Protein AF-0000000085027287 (afdb_homodimer)

Nearest PDB structures (foldseek):
  1gsd-assembly1_A  TM=7.734E-01  e=4.269E-12  Homo sapiens
  3q74-assembly1_B  TM=7.785E-01  e=1.048E-11  Homo sapiens
  5ld0-assembly1_A-2  TM=7.967E-01  e=2.844E-11  Homo sapiens
  8bhc-assembly1_D  TM=7.854E-01  e=1.815E-11  Homo sapiens
  5lcz-assembly1_A  TM=8.105E-01  e=8.111E-11  Homo sapiens

Solvent-accessible surface area (backbone atoms only — not comparable to full-atom values): 22960 Å² total; per-residue (Å²): 130,58,59,30,33,42,36,35,55,83,55,55,77,76,47,36,28,41,53,49,39,21,47,65,32,67,44,74,61,42,81,44,63,45,53,72,66,55,47,52,50,36,38,75,71,63,73,30,60,91,58,45,70,39,29,30,31,73,37,78,78,51,69,43,30,43,52,69,22,49,30,51,42,43,23,45,76,26,68,40,49,64,84,52,60,69,64,33,27,52,36,40,19,49,44,51,45,50,53,65,58,42,43,38,58,49,41,68,73,46,19,59,78,45,27,40,59,82,63,47,71,68,56,46,51,50,28,29,40,37,26,50,72,45,46,45,52,54,49,50,49,50,52,30,50,38,28,69,72,21,88,62,54,26,62,80,42,40,96,56,72,35,59,38,42,33,59,43,42,63,49,54,52,50,51,35,62,64,80,38,79,62,37,54,59,63,67,57,69,87,31,62,57,49,53,48,36,43,53,54,54,58,62,35,66,46,44,42,50,46,43,71,77,51,62,72,80,129,131,58,61,29,33,41,36,35,56,84,55,56,75,76,47,35,29,41,52,48,38,20,47,66,31,67,42,73,62,42,81,43,63,46,52,73,66,56,48,52,52,36,37,76,71,64,72,30,60,89,58,46,70,40,29,31,32,73,37,78,76,51,70,43,30,43,53,70,23,48,29,51,41,43,22,44,76,26,68,40,50,63,84,52,60,67,63,33,26,54,35,41,19,49,44,49,44,52,54,65,59,42,44,39,59,50,40,67,73,44,20,58,79,45,27,42,58,81,64,47,72,67,56,46,50,51,27,29,40,36,26,49,72,46,46,46,53,53,48,48,50,50,52,32,52,38,29,70,73,20,90,60,54,28,62,78,42,38,96,57,74,35,58,39,42,33,59,42,41,64,49,56,52,51,53,36,64,63,80,38,78,61,38,53,61,62,68,55,69,86,31,61,56,50,53,48,35,44,52,54,54,59,61,33,67,47,44,43,52,46,43,71,78,50,62,74,77,128

Secondary structure (DSSP, 8-state):
-PPEEEEEESS-GGGHHHHHHHHHHT--EEEEEE-HHHHHHHHHTT-SGGG-SSEEE-SSS-EEE-HHHHHHHHHHHTT-S-SSHHHHHHHHHHHHHHHHHHHHHHHHHSGGGGT-TT--HHHHHHHHHHIIIIIHHHHHHHHHHHHHH-SSSSTT--SS--HHHHHHHHHHHHHTSS-STTS-TTGGGG-HHHHHHHHHHHTSHHHHHHHHHSPPP-/-PPEEEEEESS-GGGHHHHHHHHHHT--EEEEEE-HHHHHHHHHTT-SGGG-SSEEE-SSS-EEE-HHHHHHHHHHHTT-S-SSHHHHHHHHHHHHHHHHHHHHHHHHHSGGGGT-TT--HHHHHHHHHHIIIIIHHHHHHHHHHHHHT-SSSSTT--SS--HHHHHHHHHHHHHTSS-STTS-TTGGGG-HHHHHHHHHHHTSHHHHHHHHHSPPP-

Radius of gyration: 20.95 Å; Cα contacts (8 Å, |Δi|>4): 674; chains: 2; bounding box: 53×60×49 Å

Structure (mmCIF, N/CA/C/O backbone):
data_AF-0000000085027287-model_v1
#
loop_
_entity.id
_entity.type
_entity.pdbx_description
1 polymer 'Glutathione S-transferase'
#
loop_
_atom_site.group_PDB
_atom_site.id
_atom_site.type_symbol
_atom_site.label_atom_id
_atom_site.label_alt_id
_atom_site.label_comp_id
_atom_site.label_asym_id
_atom_site.label_entity_id
_atom_site.label_seq_id
_atom_site.pdbx_PDB_ins_code
_atom_site.Cartn_x
_atom_site.Cartn_y
_atom_site.Cartn_z
_atom_site.occupancy
_atom_site.B_iso_or_equiv
_atom_site.auth_seq_id
_atom_site.auth_comp_id
_atom_site.auth_asym_id
_atom_site.auth_atom_id
_atom_site.pdbx_PDB_model_num
ATOM 1 N N . MET A 1 1 ? 26.844 -12.664 9.555 1 63.06 1 MET A N 1
ATOM 2 C CA . MET A 1 1 ? 25.656 -11.977 10.062 1 63.06 1 MET A CA 1
ATOM 3 C C . MET A 1 1 ? 24.469 -12.93 10.141 1 63.06 1 MET A C 1
ATOM 5 O O . MET A 1 1 ? 24.344 -13.844 9.328 1 63.06 1 MET A O 1
ATOM 9 N N . ALA A 1 2 ? 23.641 -12.898 11.211 1 79.44 2 ALA A N 1
ATOM 10 C CA . ALA A 1 2 ? 22.516 -13.812 11.359 1 79.44 2 ALA A CA 1
ATOM 11 C C . ALA A 1 2 ? 21.516 -13.648 10.211 1 79.44 2 ALA A C 1
ATOM 13 O O . ALA A 1 2 ? 21.328 -12.539 9.711 1 79.44 2 ALA A O 1
ATOM 14 N N . PRO A 1 3 ? 21.016 -14.75 9.758 1 90.19 3 PRO A N 1
ATOM 15 C CA . PRO A 1 3 ? 20.031 -14.664 8.68 1 90.19 3 PRO A CA 1
ATOM 16 C C . PRO A 1 3 ? 18.781 -13.867 9.086 1 90.19 3 PRO A C 1
ATOM 18 O O . PRO A 1 3 ? 18.469 -13.758 10.273 1 90.19 3 PRO A O 1
ATOM 21 N N . ILE A 1 4 ? 18.172 -13.242 8.117 1 97.12 4 ILE A N 1
ATOM 22 C CA . ILE A 1 4 ? 16.891 -12.617 8.367 1 97.12 4 ILE A CA 1
ATOM 23 C C . ILE A 1 4 ? 15.852 -13.688 8.719 1 97.12 4 ILE A C 1
ATOM 25 O O . ILE A 1 4 ? 15.984 -14.844 8.312 1 97.12 4 ILE A O 1
ATOM 29 N N . LYS A 1 5 ? 14.859 -13.336 9.555 1 98.5 5 LYS A N 1
ATOM 30 C CA . LYS A 1 5 ? 13.797 -14.25 9.984 1 98.5 5 LYS A CA 1
ATOM 31 C C . LYS A 1 5 ? 12.422 -13.711 9.594 1 98.5 5 LYS A C 1
ATOM 33 O O . LYS A 1 5 ? 12.047 -12.602 9.992 1 98.5 5 LYS A O 1
ATOM 38 N N . LEU A 1 6 ? 11.742 -14.492 8.797 1 98.75 6 LEU A N 1
ATOM 39 C CA . LEU A 1 6 ? 10.367 -14.148 8.438 1 98.75 6 LEU A CA 1
ATOM 40 C C . LEU A 1 6 ? 9.375 -14.82 9.375 1 98.75 6 LEU A C 1
ATOM 42 O O . LEU A 1 6 ? 9.32 -16.047 9.453 1 98.75 6 LEU A O 1
ATOM 46 N N . ILE A 1 7 ? 8.648 -14.016 10.125 1 98.81 7 ILE A N 1
ATOM 47 C CA . ILE A 1 7 ? 7.707 -14.508 11.117 1 98.81 7 ILE A CA 1
ATOM 48 C C . ILE A 1 7 ? 6.285 -14.422 10.57 1 98.81 7 ILE A C 1
ATOM 50 O O . ILE A 1 7 ? 5.805 -13.336 10.25 1 98.81 7 ILE A O 1
ATOM 54 N N . TYR A 1 8 ? 5.621 -15.578 10.461 1 98.44 8 TYR A N 1
ATOM 55 C CA . TYR A 1 8 ? 4.242 -15.641 9.992 1 98.44 8 TYR A CA 1
ATOM 56 C C . TYR A 1 8 ? 3.584 -16.953 10.398 1 98.44 8 TYR A C 1
ATOM 58 O O . TYR A 1 8 ? 4.211 -17.781 11.047 1 98.44 8 TYR A O 1
ATOM 66 N N . PHE A 1 9 ? 2.324 -17.109 10.125 1 97.69 9 PHE A N 1
ATOM 67 C CA . PHE A 1 9 ? 1.584 -18.328 10.414 1 97.69 9 PHE A CA 1
ATOM 68 C C . PHE A 1 9 ? 1.976 -19.438 9.453 1 97.69 9 PHE A C 1
ATOM 70 O O . PHE A 1 9 ? 2.578 -19.188 8.406 1 97.69 9 PHE A O 1
ATOM 77 N N . ASP A 1 10 ? 1.573 -20.641 9.812 1 96.06 10 ASP A N 1
ATOM 78 C CA . ASP A 1 10 ? 1.854 -21.797 8.969 1 96.06 10 ASP A CA 1
ATOM 79 C C . ASP A 1 10 ? 0.832 -21.906 7.84 1 96.06 10 ASP A C 1
ATOM 81 O O . ASP A 1 10 ? 0.151 -22.938 7.715 1 96.06 10 ASP A O 1
ATOM 85 N N . ILE A 1 11 ? 0.716 -20.906 7.043 1 95.69 11 ILE A N 1
ATOM 86 C CA . ILE A 1 11 ? -0.098 -20.797 5.84 1 95.69 11 ILE A CA 1
ATOM 87 C C . ILE A 1 11 ? 0.6 -19.891 4.828 1 95.69 11 ILE A C 1
ATOM 89 O O . ILE A 1 11 ? 1.479 -19.094 5.195 1 95.69 11 ILE A O 1
ATOM 93 N N . PRO A 1 12 ? 0.345 -19.953 3.562 1 95.75 12 PRO A N 1
ATOM 94 C CA . PRO A 1 12 ? 0.936 -19.031 2.6 1 95.75 12 PRO A CA 1
ATOM 95 C C . PRO A 1 12 ? 0.665 -17.562 2.955 1 95.75 12 PRO A C 1
ATOM 97 O O . PRO A 1 12 ? 1.598 -16.812 3.262 1 95.75 12 PRO A O 1
ATOM 100 N N . GLY A 1 13 ? -0.665 -17.188 3.01 1 95.25 13 GLY A N 1
ATOM 101 C CA . GLY A 1 13 ? -1.083 -15.844 3.383 1 95.25 13 GLY A CA 1
ATOM 102 C C . GLY A 1 13 ? -0.225 -14.758 2.764 1 95.25 13 GLY A C 1
ATOM 103 O O . GLY A 1 13 ? 0.283 -14.922 1.652 1 95.25 13 GLY A O 1
ATOM 104 N N . LYS A 1 14 ? -0.058 -13.68 3.455 1 96.94 14 LYS A N 1
ATOM 105 C CA . LYS A 1 14 ? 0.651 -12.508 2.957 1 96.94 14 LYS A CA 1
ATOM 106 C C . LYS A 1 14 ? 2.16 -12.734 2.949 1 96.94 14 LYS A C 1
ATOM 108 O O . LYS A 1 14 ? 2.9 -12.008 2.289 1 96.94 14 LYS A O 1
ATOM 113 N N . ALA A 1 15 ? 2.648 -13.758 3.615 1 98.38 15 ALA A N 1
ATOM 114 C CA . ALA A 1 15 ? 4.086 -14.008 3.688 1 98.38 15 ALA A CA 1
ATOM 115 C C . ALA A 1 15 ? 4.57 -14.789 2.469 1 98.38 15 ALA A C 1
ATOM 117 O O . ALA A 1 15 ? 5.773 -14.875 2.213 1 98.38 15 ALA A O 1
ATOM 118 N N . GLU A 1 16 ? 3.648 -15.391 1.754 1 98.44 16 GLU A N 1
ATOM 119 C CA . GLU A 1 16 ? 4.059 -16.297 0.688 1 98.44 16 GLU A CA 1
ATOM 120 C C . GLU A 1 16 ? 4.816 -15.555 -0.408 1 98.44 16 GLU A C 1
ATOM 122 O O . GLU A 1 16 ? 5.773 -16.094 -0.977 1 98.44 16 GLU A O 1
ATOM 127 N N . ALA A 1 17 ? 4.359 -14.375 -0.719 1 98.81 17 ALA A N 1
ATOM 128 C CA . ALA A 1 17 ? 5.074 -13.547 -1.687 1 98.81 17 ALA A CA 1
ATOM 129 C C . ALA A 1 17 ? 6.543 -13.391 -1.297 1 98.81 17 ALA A C 1
ATOM 131 O O . ALA A 1 17 ? 7.43 -13.469 -2.15 1 98.81 17 ALA A O 1
ATOM 132 N N . ILE A 1 18 ? 6.82 -13.164 -0.025 1 98.88 18 ILE A N 1
ATOM 133 C CA . ILE A 1 18 ? 8.156 -12.922 0.507 1 98.88 18 ILE A CA 1
ATOM 134 C C . ILE A 1 18 ? 8.977 -14.211 0.457 1 98.88 18 ILE A C 1
ATOM 136 O O . ILE A 1 18 ? 10.141 -14.195 0.07 1 98.88 18 ILE A O 1
ATOM 140 N N . ARG A 1 19 ? 8.328 -15.328 0.787 1 98.75 19 ARG A N 1
ATOM 141 C CA . ARG A 1 19 ? 8.984 -16.641 0.751 1 98.75 19 ARG A CA 1
ATOM 142 C C . ARG A 1 19 ? 9.438 -16.984 -0.662 1 98.75 19 ARG A C 1
ATOM 144 O O . ARG A 1 19 ? 10.586 -17.375 -0.868 1 98.75 19 ARG A O 1
ATOM 151 N N . LEU A 1 20 ? 8.562 -16.812 -1.608 1 98.81 20 LEU A N 1
ATOM 152 C CA . LEU A 1 20 ? 8.883 -17.109 -2.998 1 98.81 20 LEU A CA 1
ATOM 153 C C . LEU A 1 20 ? 9.961 -16.172 -3.523 1 98.81 20 LEU A C 1
ATOM 155 O O . LEU A 1 20 ? 10.883 -16.594 -4.223 1 98.81 20 LEU A O 1
ATOM 159 N N . CYS A 1 21 ? 9.844 -14.891 -3.184 1 98.88 21 CYS A N 1
ATOM 160 C CA . CYS A 1 21 ? 10.836 -13.906 -3.6 1 98.88 21 CYS A CA 1
ATOM 161 C C . CYS A 1 21 ? 12.211 -14.266 -3.057 1 98.88 21 CYS A C 1
ATOM 163 O O . CYS A 1 21 ? 13.203 -14.227 -3.789 1 98.88 21 CYS A O 1
ATOM 165 N N . ALA A 1 22 ? 12.289 -14.641 -1.806 1 98.69 22 ALA A N 1
ATOM 166 C CA . ALA A 1 22 ? 13.555 -15.031 -1.19 1 98.69 22 ALA A CA 1
ATOM 167 C C . ALA A 1 22 ? 14.141 -16.266 -1.875 1 98.69 22 ALA A C 1
ATOM 169 O O . ALA A 1 22 ? 15.352 -16.344 -2.098 1 98.69 22 ALA A O 1
ATOM 170 N N . SER A 1 23 ? 13.281 -17.188 -2.195 1 98.56 23 SER A N 1
ATOM 171 C CA . SER A 1 23 ? 13.711 -18.406 -2.846 1 98.56 23 SER A CA 1
ATOM 172 C C . SER A 1 23 ? 14.305 -18.125 -4.223 1 98.56 23 SER A C 1
ATOM 174 O O . SER A 1 23 ? 15.406 -18.594 -4.531 1 98.56 23 SER A O 1
ATOM 176 N N . VAL A 1 24 ? 13.617 -17.359 -5.008 1 98.75 24 VAL A N 1
ATOM 177 C CA . VAL A 1 24 ? 14.047 -17.062 -6.371 1 98.75 24 VAL A CA 1
ATOM 178 C C . VAL A 1 24 ? 15.289 -16.188 -6.34 1 98.75 24 VAL A C 1
ATOM 180 O O . VAL A 1 24 ? 16.203 -16.359 -7.145 1 98.75 24 VAL A O 1
ATOM 183 N N . GLY A 1 25 ? 15.297 -15.242 -5.406 1 98.31 25 GLY A N 1
ATOM 184 C CA . GLY A 1 25 ? 16.406 -14.32 -5.273 1 98.31 25 GLY A CA 1
ATOM 185 C C . GLY A 1 25 ? 17.594 -14.914 -4.52 1 98.31 25 GLY A C 1
ATOM 186 O O . GLY A 1 25 ? 18.625 -14.266 -4.371 1 98.31 25 GLY A O 1
ATOM 187 N N . LYS A 1 26 ? 17.438 -16.125 -4 1 98 26 LYS A N 1
ATOM 188 C CA . LYS A 1 26 ? 18.484 -16.828 -3.258 1 98 26 LYS A CA 1
ATOM 189 C C . LYS A 1 26 ? 18.906 -16.047 -2.02 1 98 26 LYS A C 1
ATOM 191 O O . LYS A 1 26 ? 20.094 -15.914 -1.734 1 98 26 LYS A O 1
ATOM 196 N N . VAL A 1 27 ? 17.953 -15.508 -1.386 1 97.88 27 VAL A N 1
ATOM 197 C CA . VAL A 1 27 ? 18.172 -14.844 -0.105 1 97.88 27 VAL A CA 1
ATOM 198 C C . VAL A 1 27 ? 18.016 -15.852 1.033 1 97.88 27 VAL A C 1
ATOM 200 O O . VAL A 1 27 ? 16.953 -16.469 1.18 1 97.88 27 VAL A O 1
ATOM 203 N N . ASP A 1 28 ? 19.031 -15.984 1.789 1 96.69 28 ASP A N 1
ATOM 204 C CA . ASP A 1 28 ? 18.953 -16.859 2.949 1 96.69 28 ASP A CA 1
ATOM 205 C C . ASP A 1 28 ? 18.062 -16.266 4.035 1 96.69 28 ASP A C 1
ATOM 207 O O . ASP A 1 28 ? 18.219 -15.109 4.402 1 96.69 28 ASP A O 1
ATOM 211 N N . PHE A 1 29 ? 17.062 -17.109 4.469 1 97.62 29 PHE A N 1
ATOM 212 C CA . PHE A 1 29 ? 16.172 -16.656 5.527 1 97.62 29 PHE A CA 1
ATOM 213 C C . PHE A 1 29 ? 15.633 -17.828 6.336 1 97.62 29 PHE A C 1
ATOM 215 O O . PHE A 1 29 ? 15.578 -18.953 5.844 1 97.62 29 PHE A O 1
ATOM 222 N N . GLU A 1 30 ? 15.305 -17.531 7.516 1 97.94 30 GLU A N 1
ATOM 223 C CA . GLU A 1 30 ? 14.586 -18.484 8.359 1 97.94 30 GLU A CA 1
ATOM 224 C C . GLU A 1 30 ? 13.078 -18.25 8.312 1 97.94 30 GLU A C 1
ATOM 226 O O . GLU A 1 30 ? 12.617 -17.141 8.57 1 97.94 30 GLU A O 1
ATOM 231 N N . ASP A 1 31 ? 12.383 -19.266 7.922 1 97.88 31 ASP A N 1
ATOM 232 C CA . ASP A 1 31 ? 10.922 -19.219 7.883 1 97.88 31 ASP A CA 1
ATOM 233 C C . ASP A 1 31 ? 10.32 -19.609 9.234 1 97.88 31 ASP A C 1
ATOM 235 O O . ASP A 1 31 ? 10.078 -20.781 9.492 1 97.88 31 ASP A O 1
ATOM 239 N N . VAL A 1 32 ? 10.039 -18.641 10.07 1 98.06 32 VAL A N 1
ATOM 240 C CA . VAL A 1 32 ? 9.555 -18.875 11.43 1 98.06 32 VAL A CA 1
ATOM 241 C C . VAL A 1 32 ? 8.023 -18.922 11.43 1 98.06 32 VAL A C 1
ATOM 243 O O . VAL A 1 32 ? 7.371 -17.875 11.391 1 98.06 32 VAL A O 1
ATOM 246 N N . ARG A 1 33 ? 7.504 -20.109 11.484 1 97.62 33 ARG A N 1
ATOM 247 C CA . ARG A 1 33 ? 6.059 -20.297 11.5 1 97.62 33 ARG A CA 1
ATOM 248 C C . ARG A 1 33 ? 5.539 -20.375 12.93 1 97.62 33 ARG A C 1
ATOM 250 O O . ARG A 1 33 ? 5.992 -21.203 13.719 1 97.62 33 ARG A O 1
ATOM 257 N N . ILE A 1 34 ? 4.617 -19.516 13.281 1 98.31 34 ILE A N 1
ATOM 258 C CA . ILE A 1 34 ? 4.172 -19.422 14.664 1 98.31 34 ILE A CA 1
ATOM 259 C C . ILE A 1 34 ? 2.689 -19.781 14.758 1 98.31 34 ILE A C 1
ATOM 261 O O . ILE A 1 34 ? 1.955 -19.672 13.773 1 98.31 34 ILE A O 1
ATOM 265 N N . SER A 1 35 ? 2.256 -20.219 15.914 1 98.19 35 SER A N 1
ATOM 266 C CA . SER A 1 35 ? 0.848 -20.469 16.203 1 98.19 35 SER A CA 1
ATOM 267 C C . SER A 1 35 ? 0.118 -19.172 16.547 1 98.19 35 SER A C 1
ATOM 269 O O . SER A 1 35 ? 0.749 -18.141 16.766 1 98.19 35 SER A O 1
ATOM 271 N N . ARG A 1 36 ? -1.16 -19.25 16.625 1 97.5 36 ARG A N 1
ATOM 272 C CA . ARG A 1 36 ? -1.964 -18.109 17.031 1 97.5 36 ARG A CA 1
ATOM 273 C C . ARG A 1 36 ? -1.673 -17.719 18.484 1 97.5 36 ARG A C 1
ATOM 275 O O . ARG A 1 36 ? -1.72 -16.547 18.844 1 97.5 36 ARG A O 1
ATOM 282 N N . GLU A 1 37 ? -1.371 -18.703 19.266 1 98.19 37 GLU A N 1
ATOM 283 C CA . GLU A 1 37 ? -1.029 -18.469 20.672 1 98.19 37 GLU A CA 1
ATOM 284 C C . GLU A 1 37 ? 0.29 -17.703 20.797 1 98.19 37 GLU A C 1
ATOM 286 O O . GLU A 1 37 ? 0.384 -16.734 21.531 1 98.19 37 GLU A O 1
ATOM 291 N N . THR A 1 38 ? 1.276 -18.156 20.062 1 98.56 38 THR A N 1
ATOM 292 C CA . THR A 1 38 ? 2.568 -17.484 20.062 1 98.56 38 THR A CA 1
ATOM 293 C C . THR A 1 38 ? 2.434 -16.062 19.531 1 98.56 38 THR A C 1
ATOM 295 O O . THR A 1 38 ? 3.045 -15.125 20.062 1 98.56 38 THR A O 1
ATOM 298 N N . PHE A 1 39 ? 1.628 -15.922 18.547 1 98.38 39 PHE A N 1
ATOM 299 C CA . PHE A 1 39 ? 1.355 -14.602 18 1 98.38 39 PHE A CA 1
ATOM 300 C C . PHE A 1 39 ? 0.77 -13.68 19.062 1 98.38 39 PHE A C 1
ATOM 302 O O . PHE A 1 39 ? 1.236 -12.555 19.234 1 98.38 39 PHE A O 1
ATOM 309 N N . ALA A 1 40 ? -0.22 -14.156 19.75 1 98 40 ALA A N 1
ATOM 310 C CA . ALA A 1 40 ? -0.866 -13.367 20.797 1 98 40 ALA A CA 1
ATOM 311 C C . ALA A 1 40 ? 0.132 -12.969 21.875 1 98 40 ALA A C 1
ATOM 313 O O . ALA A 1 40 ? 0.112 -11.836 22.359 1 98 40 ALA A O 1
ATOM 314 N N . GLU A 1 41 ? 0.988 -13.844 22.219 1 98.31 41 GLU A N 1
ATOM 315 C CA . GLU A 1 41 ? 2.01 -13.578 23.234 1 98.31 41 GLU A CA 1
ATOM 316 C C . GLU A 1 41 ? 2.988 -12.508 22.75 1 98.31 41 GLU A C 1
ATOM 318 O O . GLU A 1 41 ? 3.316 -11.578 23.5 1 98.31 41 GLU A O 1
ATOM 323 N N . MET A 1 42 ? 3.424 -12.68 21.562 1 98 42 MET A N 1
ATOM 324 C CA . MET A 1 42 ? 4.363 -11.711 21 1 98 42 MET A CA 1
ATOM 325 C C . MET A 1 42 ? 3.732 -10.328 20.922 1 98 42 MET A C 1
ATOM 327 O O . MET A 1 42 ? 4.391 -9.32 21.188 1 98 42 MET A O 1
ATOM 331 N N . LYS A 1 43 ? 2.525 -10.328 20.469 1 97.12 43 LYS A N 1
ATOM 332 C CA . LYS A 1 43 ? 1.789 -9.07 20.375 1 97.12 43 LYS A CA 1
ATOM 333 C C . LYS A 1 43 ? 1.684 -8.391 21.75 1 97.12 43 LYS A C 1
ATOM 335 O O . LYS A 1 43 ? 1.954 -7.199 21.875 1 97.12 43 LYS A O 1
ATOM 340 N N . GLU A 1 44 ? 1.329 -9.125 22.781 1 96.88 44 GLU A N 1
ATOM 341 C CA . GLU A 1 44 ? 1.179 -8.609 24.141 1 96.88 44 GLU A CA 1
ATOM 342 C C . GLU A 1 44 ? 2.506 -8.086 24.672 1 96.88 44 GLU A C 1
ATOM 344 O O . GLU A 1 44 ? 2.535 -7.109 25.422 1 96.88 44 GLU A O 1
ATOM 349 N N . GLN A 1 45 ? 3.59 -8.672 24.25 1 96.88 45 GLN A N 1
ATOM 350 C CA . GLN A 1 45 ? 4.922 -8.297 24.719 1 96.88 45 GLN A CA 1
ATOM 351 C C . GLN A 1 45 ? 5.461 -7.098 23.938 1 96.88 45 GLN A C 1
ATOM 353 O O . GLN A 1 45 ? 6.523 -6.566 24.266 1 96.88 45 GLN A O 1
ATOM 358 N N . GLY A 1 46 ? 4.711 -6.727 22.906 1 94.81 46 GLY A N 1
ATOM 359 C CA . GLY A 1 46 ? 5.156 -5.605 22.094 1 94.81 46 GLY A CA 1
ATOM 360 C C . GLY A 1 46 ? 6.297 -5.961 21.156 1 94.81 46 GLY A C 1
ATOM 361 O O . GLY A 1 46 ? 7.062 -5.086 20.75 1 94.81 46 GLY A O 1
ATOM 362 N N . ALA A 1 47 ? 6.359 -7.246 20.734 1 95.75 47 ALA A N 1
ATOM 363 C CA . ALA A 1 47 ? 7.5 -7.727 19.953 1 95.75 47 ALA A CA 1
ATOM 364 C C . ALA A 1 47 ? 7.273 -7.52 18.469 1 95.75 47 ALA A C 1
ATOM 366 O O . ALA A 1 47 ? 8.203 -7.645 17.672 1 95.75 47 ALA A O 1
ATOM 367 N N . LEU A 1 48 ? 6.016 -7.184 18.094 1 97.44 48 LEU A N 1
ATOM 368 C CA . LEU A 1 48 ? 5.652 -7.07 16.688 1 97.44 48 LEU A CA 1
ATOM 369 C C . LEU A 1 48 ? 5.285 -5.633 16.328 1 97.44 48 LEU A C 1
ATOM 371 O O . LEU A 1 48 ? 4.383 -5.051 16.938 1 97.44 48 LEU A O 1
ATOM 375 N N . PRO A 1 49 ? 5.988 -5.145 15.266 1 96 49 PRO A N 1
ATOM 376 C CA . PRO A 1 49 ? 5.543 -3.824 14.82 1 96 49 PRO A CA 1
ATOM 377 C C . PRO A 1 49 ? 4.066 -3.801 14.422 1 96 49 PRO A C 1
ATOM 379 O O . PRO A 1 49 ? 3.604 -4.688 13.703 1 96 49 PRO A O 1
ATOM 382 N N . TYR A 1 50 ? 3.32 -2.82 14.977 1 96.19 50 TYR A N 1
ATOM 383 C CA . TYR A 1 50 ? 1.896 -2.619 14.742 1 96.19 50 TYR A CA 1
ATOM 384 C C . TYR A 1 50 ? 1.091 -3.828 15.203 1 96.19 50 TYR A C 1
ATOM 386 O O . TYR A 1 50 ? -0.065 -4 14.805 1 96.19 50 TYR A O 1
ATOM 394 N N . GLY A 1 51 ? 1.765 -4.789 15.922 1 96.44 51 GLY A N 1
ATOM 395 C CA . GLY A 1 51 ? 1.081 -5.957 16.453 1 96.44 51 GLY A CA 1
ATOM 396 C C . GLY A 1 51 ? 0.601 -6.91 15.375 1 96.44 51 GLY A C 1
ATOM 397 O O . GLY A 1 51 ? -0.449 -7.539 15.523 1 96.44 51 GLY A O 1
ATOM 398 N N . GLN A 1 52 ? 1.325 -6.973 14.305 1 97.38 52 GLN A N 1
ATOM 399 C CA . GLN A 1 52 ? 0.846 -7.777 13.188 1 97.38 52 GLN A CA 1
ATOM 400 C C . GLN A 1 52 ? 1.97 -8.625 12.594 1 97.38 52 GLN A C 1
ATOM 402 O O . GLN A 1 52 ? 3.145 -8.398 12.891 1 97.38 52 GLN A O 1
ATOM 407 N N . VAL A 1 53 ? 1.675 -9.586 11.883 1 98.25 53 VAL A N 1
ATOM 408 C CA . VAL A 1 53 ? 2.543 -10.383 11.016 1 98.25 53 VAL A CA 1
ATOM 409 C C . VAL A 1 53 ? 2.016 -10.352 9.586 1 98.25 53 VAL A C 1
ATOM 411 O O . VAL A 1 53 ? 0.823 -10.133 9.359 1 98.25 53 VAL A O 1
ATOM 414 N N . PRO A 1 54 ? 2.863 -10.461 8.562 1 98.5 54 PRO A N 1
ATOM 415 C CA . PRO A 1 54 ? 4.273 -10.859 8.602 1 98.5 54 PRO A CA 1
ATOM 416 C C . PRO A 1 54 ? 5.168 -9.797 9.25 1 98.5 54 PRO A C 1
ATOM 418 O O . PRO A 1 54 ? 4.895 -8.602 9.133 1 98.5 54 PRO A O 1
ATOM 421 N N . ALA A 1 55 ? 6.086 -10.227 9.953 1 98.75 55 ALA A N 1
ATOM 422 C CA . ALA A 1 55 ? 7.191 -9.422 10.461 1 98.75 55 ALA A CA 1
ATOM 423 C C . ALA A 1 55 ? 8.539 -10.031 10.078 1 98.75 55 ALA A C 1
ATOM 425 O O . ALA A 1 55 ? 8.664 -11.25 9.961 1 98.75 55 ALA A O 1
ATOM 426 N N . LEU A 1 56 ? 9.5 -9.211 9.844 1 98.81 56 LEU A N 1
ATOM 427 C CA . LEU A 1 56 ? 10.836 -9.656 9.461 1 98.81 56 LEU A CA 1
ATOM 428 C C . LEU A 1 56 ? 11.875 -9.156 10.453 1 98.81 56 LEU A C 1
ATOM 430 O O . LEU A 1 56 ? 12.039 -7.949 10.633 1 98.81 56 LEU A O 1
ATOM 434 N N . ASP A 1 57 ? 12.5 -10.055 11.133 1 98 57 ASP A N 1
ATOM 435 C CA . ASP A 1 57 ? 13.75 -9.711 11.805 1 98 57 ASP A CA 1
ATOM 436 C C . ASP A 1 57 ? 14.891 -9.547 10.805 1 98 57 ASP A C 1
ATOM 438 O O . ASP A 1 57 ? 15.266 -10.492 10.117 1 98 57 ASP A O 1
ATOM 442 N N . VAL A 1 58 ? 15.508 -8.375 10.734 1 96.12 58 VAL A N 1
ATOM 443 C CA . VAL A 1 58 ? 16.453 -8.07 9.664 1 96.12 58 VAL A CA 1
ATOM 444 C C . VAL A 1 58 ? 17.844 -8.562 10.047 1 96.12 58 VAL A C 1
ATOM 446 O O . VAL A 1 58 ? 18.844 -8.172 9.43 1 96.12 58 VAL A O 1
ATOM 449 N N . GLY A 1 59 ? 17.984 -9.312 11.016 1 92.69 59 GLY A N 1
ATOM 450 C CA . GLY A 1 59 ? 19.219 -10 11.336 1 92.69 59 GLY A CA 1
ATOM 451 C C . GLY A 1 59 ? 19.906 -9.445 12.57 1 92.69 59 GLY A C 1
ATOM 452 O O . GLY A 1 59 ? 20.969 -9.938 12.969 1 92.69 59 GLY A O 1
ATOM 453 N N . ASP A 1 60 ? 19.328 -8.391 13.203 1 89.88 60 ASP A N 1
ATOM 454 C CA . ASP A 1 60 ? 19.969 -7.777 14.367 1 89.88 60 ASP A CA 1
ATOM 455 C C . ASP A 1 60 ? 18.938 -7.434 15.438 1 89.88 60 ASP A C 1
ATOM 457 O O . ASP A 1 60 ? 19.188 -6.582 16.297 1 89.88 60 ASP A O 1
ATOM 461 N N . GLY A 1 61 ? 17.75 -8.023 15.297 1 88.38 61 GLY A N 1
ATOM 462 C CA . GLY A 1 61 ? 16.703 -7.805 16.297 1 88.38 61 GLY A CA 1
ATOM 463 C C . GLY A 1 61 ? 15.727 -6.719 15.891 1 88.38 61 GLY A C 1
ATOM 464 O O . GLY A 1 61 ? 14.641 -6.613 16.469 1 88.38 61 GLY A O 1
ATOM 465 N N . ARG A 1 62 ? 16.141 -5.914 14.977 1 92.88 62 ARG A N 1
ATOM 466 C CA . ARG A 1 62 ? 15.18 -4.941 14.461 1 92.88 62 ARG A CA 1
ATOM 467 C C . ARG A 1 62 ? 14.102 -5.625 13.625 1 92.88 62 ARG A C 1
ATOM 469 O O . ARG A 1 62 ? 14.398 -6.531 12.844 1 92.88 62 ARG A O 1
ATOM 476 N N . MET A 1 63 ? 12.812 -5.164 13.797 1 97.12 63 MET A N 1
ATOM 477 C CA . MET A 1 63 ? 11.664 -5.785 13.141 1 97.12 63 MET A CA 1
ATOM 478 C C . MET A 1 63 ? 11.07 -4.855 12.086 1 97.12 63 MET A C 1
ATOM 480 O O . MET A 1 63 ? 10.953 -3.652 12.312 1 97.12 63 MET A O 1
ATOM 484 N N . LEU A 1 64 ? 10.797 -5.453 10.977 1 97.81 64 LEU A N 1
ATOM 485 C CA . LEU A 1 64 ? 10.086 -4.793 9.891 1 97.81 64 LEU A CA 1
ATOM 486 C C . LEU A 1 64 ? 8.703 -5.395 9.703 1 97.81 64 LEU A C 1
ATOM 488 O O . LEU A 1 64 ? 8.539 -6.613 9.758 1 97.81 64 LEU A O 1
ATOM 492 N N . ALA A 1 65 ? 7.73 -4.48 9.461 1 98 65 ALA A N 1
ATOM 493 C CA . ALA A 1 65 ? 6.367 -4.938 9.203 1 98 65 ALA A CA 1
ATOM 494 C C . ALA A 1 65 ? 5.898 -4.496 7.816 1 98 65 ALA A C 1
ATOM 496 O O . ALA A 1 65 ? 6.668 -3.914 7.051 1 98 65 ALA A O 1
ATOM 497 N N . GLN A 1 66 ? 4.695 -4.863 7.59 1 98.5 66 GLN A N 1
ATOM 498 C CA . GLN A 1 66 ? 4.039 -4.547 6.324 1 98.5 66 GLN A CA 1
ATOM 499 C C . GLN A 1 66 ? 4.621 -5.367 5.18 1 98.5 66 GLN A C 1
ATOM 501 O O . GLN A 1 66 ? 5.738 -5.109 4.73 1 98.5 66 GLN A O 1
ATOM 506 N N . SER A 1 67 ? 3.807 -6.234 4.648 1 98.62 67 SER A N 1
ATOM 507 C CA . SER A 1 67 ? 4.258 -7.258 3.715 1 98.62 67 SER A CA 1
ATOM 508 C C . SER A 1 67 ? 4.852 -6.637 2.455 1 98.62 67 SER A C 1
ATOM 510 O O . SER A 1 67 ? 5.836 -7.141 1.911 1 98.62 67 SER A O 1
ATOM 512 N N . SER A 1 68 ? 4.312 -5.48 1.997 1 98.62 68 SER A N 1
ATOM 513 C CA . SER A 1 68 ? 4.836 -4.867 0.783 1 98.62 68 SER A CA 1
ATOM 514 C C . SER A 1 68 ? 6.234 -4.301 1.012 1 98.62 68 SER A C 1
ATOM 516 O O . SER A 1 68 ? 7.094 -4.375 0.131 1 98.62 68 SER A O 1
ATOM 518 N N . ALA A 1 69 ? 6.496 -3.705 2.18 1 98.69 69 ALA A N 1
ATOM 519 C CA . ALA A 1 69 ? 7.816 -3.184 2.525 1 98.69 69 ALA A CA 1
ATOM 520 C C . ALA A 1 69 ? 8.828 -4.312 2.684 1 98.69 69 ALA A C 1
ATOM 522 O O . ALA A 1 69 ? 9.953 -4.223 2.186 1 98.69 69 ALA A O 1
ATOM 523 N N . ILE A 1 70 ? 8.406 -5.395 3.33 1 98.88 70 ILE A N 1
ATOM 524 C CA . ILE A 1 70 ? 9.266 -6.559 3.521 1 98.88 70 ILE A CA 1
ATOM 525 C C . ILE A 1 70 ? 9.609 -7.172 2.166 1 98.88 70 ILE A C 1
ATOM 527 O O . ILE A 1 70 ? 10.773 -7.508 1.908 1 98.88 70 ILE A O 1
ATOM 531 N N . LEU A 1 71 ? 8.594 -7.242 1.33 1 98.88 71 LEU A N 1
ATOM 532 C CA . LEU A 1 71 ? 8.789 -7.828 0.009 1 98.88 71 LEU A CA 1
ATOM 533 C C . LEU A 1 71 ? 9.805 -7.027 -0.8 1 98.88 71 LEU A C 1
ATOM 535 O O . LEU A 1 71 ? 10.711 -7.598 -1.406 1 98.88 71 LEU A O 1
ATOM 539 N N . ARG A 1 72 ? 9.688 -5.734 -0.809 1 98.56 72 ARG A N 1
ATOM 540 C CA . ARG A 1 72 ? 10.625 -4.898 -1.55 1 98.56 72 ARG A CA 1
ATOM 541 C C . ARG A 1 72 ? 12.039 -5.047 -1.004 1 98.56 72 ARG A C 1
ATOM 543 O O . ARG A 1 72 ? 13 -5.121 -1.771 1 98.56 72 ARG A O 1
ATOM 550 N N . TYR A 1 73 ? 12.18 -5.121 0.34 1 98.62 73 TYR A N 1
ATOM 551 C CA . TYR A 1 73 ? 13.477 -5.285 0.982 1 98.62 73 TYR A CA 1
ATOM 552 C C . TYR A 1 73 ? 14.125 -6.602 0.564 1 98.62 73 TYR A C 1
ATOM 554 O O . TYR A 1 73 ? 15.281 -6.617 0.125 1 98.62 73 TYR A O 1
ATOM 562 N N . VAL A 1 74 ? 13.391 -7.672 0.567 1 98.75 74 VAL A N 1
ATOM 563 C CA . VAL A 1 74 ? 13.906 -9 0.228 1 98.75 74 VAL A CA 1
ATOM 564 C C . VAL A 1 74 ? 14.234 -9.055 -1.262 1 98.75 74 VAL A C 1
ATOM 566 O O . VAL A 1 74 ? 15.25 -9.641 -1.656 1 98.75 74 VAL A O 1
ATOM 569 N N . ALA A 1 75 ? 13.375 -8.445 -2.074 1 98.81 75 ALA A N 1
ATOM 570 C CA . ALA A 1 75 ? 13.656 -8.375 -3.506 1 98.81 75 ALA A CA 1
ATOM 571 C C . ALA A 1 75 ? 14.961 -7.629 -3.768 1 98.81 75 ALA A C 1
ATOM 573 O O . ALA A 1 75 ? 15.734 -8.008 -4.652 1 98.81 75 ALA A O 1
ATOM 574 N N . THR A 1 76 ? 15.18 -6.566 -3.008 1 98.06 76 THR A N 1
ATOM 575 C CA . THR A 1 76 ? 16.406 -5.793 -3.135 1 98.06 76 THR A CA 1
ATOM 576 C C . THR A 1 76 ? 17.625 -6.633 -2.744 1 98.06 76 THR A C 1
ATOM 578 O O . THR A 1 76 ? 18.625 -6.652 -3.461 1 98.06 76 THR A O 1
ATOM 581 N N . LEU A 1 77 ? 17.562 -7.371 -1.659 1 97.06 77 LEU A N 1
ATOM 582 C CA . LEU A 1 77 ? 18.641 -8.242 -1.215 1 97.06 77 LEU A CA 1
ATOM 583 C C . LEU A 1 77 ? 18.969 -9.281 -2.279 1 97.06 77 LEU A C 1
ATOM 585 O O . LEU A 1 77 ? 20.141 -9.617 -2.49 1 97.06 77 LEU A O 1
ATOM 589 N N . GLY A 1 78 ? 17.938 -9.75 -2.947 1 97.69 78 GLY A N 1
ATOM 590 C CA . GLY A 1 78 ? 18.109 -10.82 -3.912 1 97.69 78 GLY A CA 1
ATOM 591 C C . GLY A 1 78 ? 18.453 -10.328 -5.305 1 97.69 78 GLY A C 1
ATOM 592 O O . GLY A 1 78 ? 18.594 -11.125 -6.234 1 97.69 78 GLY A O 1
ATOM 593 N N . GLY A 1 79 ? 18.531 -9.031 -5.477 1 97.56 79 GLY A N 1
ATOM 594 C CA . GLY A 1 79 ? 18.828 -8.469 -6.781 1 97.56 79 GLY A CA 1
ATOM 595 C C . GLY A 1 79 ? 17.656 -8.5 -7.734 1 97.56 79 GLY A C 1
ATOM 596 O O . GLY A 1 79 ? 17.844 -8.523 -8.953 1 97.56 79 GLY A O 1
ATOM 597 N N . LEU A 1 80 ? 16.453 -8.484 -7.234 1 98.31 80 LEU A N 1
ATOM 598 C CA . LEU A 1 80 ? 15.242 -8.617 -8.047 1 98.31 80 LEU A CA 1
ATOM 599 C C . LEU A 1 80 ? 14.484 -7.297 -8.102 1 98.31 80 LEU A C 1
ATOM 601 O O . LEU A 1 80 ? 13.375 -7.238 -8.648 1 98.31 80 LEU A O 1
ATOM 605 N N . HIS A 1 81 ? 14.977 -6.254 -7.484 1 97.62 81 HIS A N 1
ATOM 606 C CA . HIS A 1 81 ? 14.414 -4.91 -7.551 1 97.62 81 HIS A CA 1
ATOM 607 C C . HIS A 1 81 ? 15.383 -3.938 -8.211 1 97.62 81 HIS A C 1
ATOM 609 O O . HIS A 1 81 ? 16.547 -3.855 -7.82 1 97.62 81 HIS A O 1
ATOM 615 N N . PRO A 1 82 ? 14.938 -3.201 -9.219 1 96.56 82 PRO A N 1
ATOM 616 C CA . PRO A 1 82 ? 15.867 -2.354 -9.969 1 96.56 82 PRO A CA 1
ATOM 617 C C . PRO A 1 82 ? 16.328 -1.137 -9.172 1 96.56 82 PRO A C 1
ATOM 619 O O . PRO A 1 82 ? 15.586 -0.631 -8.32 1 96.56 82 PRO A O 1
ATOM 622 N N . SER A 1 83 ? 17.5 -0.647 -9.531 1 93.81 83 SER A N 1
ATOM 623 C CA . SER A 1 83 ? 18.047 0.553 -8.906 1 93.81 83 SER A CA 1
ATOM 624 C C . SER A 1 83 ? 17.578 1.814 -9.617 1 93.81 83 SER A C 1
ATOM 626 O O . SER A 1 83 ? 17.578 2.902 -9.039 1 93.81 83 SER A O 1
ATOM 628 N N . ASP A 1 84 ? 17.234 1.639 -10.891 1 95.5 84 ASP A N 1
ATOM 629 C CA . ASP A 1 84 ? 16.688 2.783 -11.617 1 95.5 84 ASP A CA 1
ATOM 630 C C . ASP A 1 84 ? 15.375 3.258 -11 1 95.5 84 ASP A C 1
ATOM 632 O O . ASP A 1 84 ? 14.43 2.477 -10.852 1 95.5 84 ASP A O 1
ATOM 636 N N . PRO A 1 85 ? 15.281 4.535 -10.656 1 95.69 85 PRO A N 1
ATOM 637 C CA . PRO A 1 85 ? 14.133 5.016 -9.883 1 95.69 85 PRO A CA 1
ATOM 638 C C . PRO A 1 85 ? 12.812 4.84 -10.617 1 95.69 85 PRO A C 1
ATOM 640 O O . PRO A 1 85 ? 11.797 4.484 -10.008 1 95.69 85 PRO A O 1
ATOM 643 N N . ILE A 1 86 ? 12.789 5.066 -11.891 1 96.12 86 ILE A N 1
ATOM 644 C CA . ILE A 1 86 ? 11.539 4.992 -12.633 1 96.12 86 ILE A CA 1
ATOM 645 C C . ILE A 1 86 ? 11.094 3.535 -12.75 1 96.12 86 ILE A C 1
ATOM 647 O O . ILE A 1 86 ? 9.914 3.227 -12.578 1 96.12 86 ILE A O 1
ATOM 651 N N . GLU A 1 87 ? 12.031 2.613 -13.008 1 96.69 87 GLU A N 1
ATOM 652 C CA . GLU A 1 87 ? 11.703 1.192 -13.086 1 96.69 87 GLU A CA 1
ATOM 653 C C . GLU A 1 87 ? 11.234 0.662 -11.734 1 96.69 87 GLU A C 1
ATOM 655 O O . GLU A 1 87 ? 10.289 -0.127 -11.664 1 96.69 87 GLU A O 1
ATOM 660 N N . ALA A 1 88 ? 11.898 1.119 -10.68 1 97.69 88 ALA A N 1
ATOM 661 C CA . ALA A 1 88 ? 11.484 0.752 -9.328 1 97.69 88 ALA A CA 1
ATOM 662 C C . ALA A 1 88 ? 10.07 1.238 -9.039 1 97.69 88 ALA A C 1
ATOM 664 O O . ALA A 1 88 ? 9.242 0.488 -8.516 1 97.69 88 ALA A O 1
ATOM 665 N N . ALA A 1 89 ? 9.797 2.426 -9.453 1 98.06 89 ALA A N 1
ATOM 666 C CA . ALA A 1 89 ? 8.492 3.023 -9.188 1 98.06 89 ALA A CA 1
ATOM 667 C C . ALA A 1 89 ? 7.387 2.289 -9.938 1 98.06 89 ALA A C 1
ATOM 669 O O . ALA A 1 89 ? 6.27 2.15 -9.438 1 98.06 89 ALA A O 1
ATOM 670 N N . ARG A 1 90 ? 7.695 1.883 -11.109 1 97.75 90 ARG A N 1
ATOM 671 C CA . ARG A 1 90 ? 6.727 1.12 -11.891 1 97.75 90 ARG A CA 1
ATOM 672 C C . ARG A 1 90 ? 6.363 -0.183 -11.188 1 97.75 90 ARG A C 1
ATOM 674 O O . ARG A 1 90 ? 5.184 -0.535 -11.094 1 97.75 90 ARG A O 1
ATOM 681 N N . ILE A 1 91 ? 7.352 -0.854 -10.711 1 98.62 91 ILE A N 1
ATOM 682 C CA . ILE A 1 91 ? 7.121 -2.096 -9.977 1 98.62 91 ILE A CA 1
ATOM 683 C C . ILE A 1 91 ? 6.332 -1.805 -8.703 1 98.62 91 ILE A C 1
ATOM 685 O O . ILE A 1 91 ? 5.359 -2.496 -8.398 1 98.62 91 ILE A O 1
ATOM 689 N N . ASP A 1 92 ? 6.68 -0.75 -8.016 1 98.56 92 ASP A N 1
ATOM 690 C CA . ASP A 1 92 ? 6.004 -0.367 -6.785 1 98.56 92 ASP A CA 1
ATOM 691 C C . ASP A 1 92 ? 4.539 -0.024 -7.047 1 98.56 92 ASP A C 1
ATOM 693 O O . ASP A 1 92 ? 3.674 -0.287 -6.207 1 98.56 92 ASP A O 1
ATOM 697 N N . SER A 1 93 ? 4.293 0.577 -8.172 1 98.69 93 SER A N 1
ATOM 698 C CA . SER A 1 93 ? 2.924 0.908 -8.547 1 98.69 93 SER A CA 1
ATOM 699 C C . SER A 1 93 ? 2.078 -0.349 -8.719 1 98.69 93 SER A C 1
ATOM 701 O O . SER A 1 93 ? 0.93 -0.397 -8.273 1 98.69 93 SER A O 1
ATOM 703 N N . ILE A 1 94 ? 2.652 -1.371 -9.305 1 98.81 94 ILE A N 1
ATOM 704 C CA . ILE A 1 94 ? 1.932 -2.623 -9.516 1 98.81 94 ILE A CA 1
ATOM 705 C C . ILE A 1 94 ? 1.714 -3.32 -8.172 1 98.81 94 ILE A C 1
ATOM 707 O O . ILE A 1 94 ? 0.642 -3.875 -7.918 1 98.81 94 ILE A O 1
ATOM 711 N N . VAL A 1 95 ? 2.727 -3.242 -7.309 1 98.81 95 VAL A N 1
ATOM 712 C CA . VAL A 1 95 ? 2.592 -3.809 -5.973 1 98.81 95 VAL A CA 1
ATOM 713 C C . VAL A 1 95 ? 1.468 -3.098 -5.219 1 98.81 95 VAL A C 1
ATOM 715 O O . VAL A 1 95 ? 0.642 -3.742 -4.57 1 98.81 95 VAL A O 1
ATOM 718 N N . ALA A 1 96 ? 1.393 -1.807 -5.336 1 98.56 96 ALA A N 1
ATOM 719 C CA . ALA A 1 96 ? 0.342 -1.031 -4.68 1 98.56 96 ALA A CA 1
ATOM 720 C C . ALA A 1 96 ? -1.027 -1.356 -5.27 1 98.56 96 ALA A C 1
ATOM 722 O O . ALA A 1 96 ? -2.035 -1.346 -4.559 1 98.56 96 ALA A O 1
ATOM 723 N N . GLU A 1 97 ? -1.077 -1.651 -6.555 1 98.44 97 GLU A N 1
ATOM 724 C CA . GLU A 1 97 ? -2.328 -2.043 -7.199 1 98.44 97 GLU A CA 1
ATOM 725 C C . GLU A 1 97 ? -2.895 -3.316 -6.578 1 98.44 97 GLU A C 1
ATOM 727 O O . GLU A 1 97 ? -4.113 -3.473 -6.477 1 98.44 97 GLU A O 1
ATOM 732 N N . GLU A 1 98 ? -2.035 -4.195 -6.172 1 98.5 98 GLU A N 1
ATOM 733 C CA . GLU A 1 98 ? -2.496 -5.41 -5.512 1 98.5 98 GLU A CA 1
ATOM 734 C C . GLU A 1 98 ? -3.324 -5.082 -4.27 1 98.5 98 GLU A C 1
ATOM 736 O O . GLU A 1 98 ? -4.336 -5.738 -4.004 1 98.5 98 GLU A O 1
ATOM 741 N N . GLU A 1 99 ? -2.916 -4.105 -3.498 1 97.19 99 GLU A N 1
ATOM 742 C CA . GLU A 1 99 ? -3.65 -3.707 -2.303 1 97.19 99 GLU A CA 1
ATOM 743 C C . GLU A 1 99 ? -5.035 -3.174 -2.658 1 97.19 99 GLU A C 1
ATOM 745 O O . GLU A 1 99 ? -6.027 -3.533 -2.02 1 97.19 99 GLU A O 1
ATOM 750 N N . ASP A 1 100 ? -5.113 -2.344 -3.701 1 97.19 100 ASP A N 1
ATOM 751 C CA . ASP A 1 100 ? -6.402 -1.825 -4.156 1 97.19 100 ASP A CA 1
ATOM 752 C C . ASP A 1 100 ? -7.301 -2.953 -4.656 1 97.19 100 ASP A C 1
ATOM 754 O O . ASP A 1 100 ? -8.5 -2.975 -4.363 1 97.19 100 ASP A O 1
ATOM 758 N N . PHE A 1 101 ? -6.711 -3.891 -5.367 1 98.31 101 PHE A N 1
ATOM 759 C CA . PHE A 1 101 ? -7.367 -5.039 -5.973 1 98.31 101 PHE A CA 1
ATOM 760 C C . PHE A 1 101 ? -8.094 -5.867 -4.918 1 98.31 101 PHE A C 1
ATOM 762 O O . PHE A 1 101 ? -9.25 -6.246 -5.109 1 98.31 101 PHE A O 1
ATOM 769 N N . PHE A 1 102 ? -7.492 -6.016 -3.805 1 98.19 102 PHE A N 1
ATOM 770 C CA . PHE A 1 102 ? -8 -7 -2.857 1 98.19 102 PHE A CA 1
ATOM 771 C C . PHE A 1 102 ? -8.625 -6.316 -1.648 1 98.19 102 PHE A C 1
ATOM 773 O O . PHE A 1 102 ? -9.109 -6.984 -0.73 1 98.19 102 PHE A O 1
ATOM 780 N N . SER A 1 103 ? -8.688 -4.965 -1.598 1 98.12 103 SER A N 1
ATOM 781 C CA . SER A 1 103 ? -9.141 -4.223 -0.425 1 98.12 103 SER A CA 1
ATOM 782 C C . SER A 1 103 ? -10.555 -4.633 -0.018 1 98.12 103 SER A C 1
ATOM 784 O O . SER A 1 103 ? -10.805 -4.93 1.152 1 98.12 103 SER A O 1
ATOM 786 N N . GLY A 1 104 ? -11.461 -4.68 -1.038 1 98.25 104 GLY A N 1
ATOM 787 C CA . GLY A 1 104 ? -12.828 -5.055 -0.721 1 98.25 104 GLY A CA 1
ATOM 788 C C . GLY A 1 104 ? -12.945 -6.461 -0.163 1 98.25 104 GLY A C 1
ATOM 789 O O . GLY A 1 104 ? -13.664 -6.691 0.808 1 98.25 104 GLY A O 1
ATOM 790 N N . LEU A 1 105 ? -12.227 -7.375 -0.771 1 98.38 105 LEU A N 1
ATOM 791 C CA . LEU A 1 105 ? -12.266 -8.766 -0.331 1 98.38 105 LEU A CA 1
ATOM 792 C C . LEU A 1 105 ? -11.656 -8.914 1.06 1 98.38 105 LEU A C 1
ATOM 794 O O . LEU A 1 105 ? -12.188 -9.633 1.903 1 98.38 105 LEU A O 1
ATOM 798 N N . THR A 1 106 ? -10.539 -8.227 1.319 1 97.38 106 THR A N 1
ATOM 799 C CA . THR A 1 106 ? -9.859 -8.273 2.611 1 97.38 106 THR A CA 1
ATOM 800 C C . THR A 1 106 ? -10.789 -7.797 3.725 1 97.38 106 THR A C 1
ATOM 802 O O . THR A 1 106 ? -10.898 -8.445 4.766 1 97.38 106 THR A O 1
ATOM 805 N N . ILE A 1 107 ? -11.5 -6.727 3.518 1 97.75 107 ILE A N 1
ATOM 806 C CA . ILE A 1 107 ? -12.383 -6.184 4.547 1 97.75 107 ILE A CA 1
ATOM 807 C C . ILE A 1 107 ? -13.578 -7.113 4.746 1 97.75 107 ILE A C 1
ATOM 809 O O . ILE A 1 107 ? -14.039 -7.309 5.875 1 97.75 107 ILE A O 1
ATOM 813 N N . SER A 1 108 ? -14.078 -7.707 3.639 1 97.69 108 SER A N 1
ATOM 814 C CA . SER A 1 108 ? -15.18 -8.656 3.777 1 97.69 108 SER A CA 1
ATOM 815 C C . SER A 1 108 ? -14.766 -9.875 4.594 1 97.69 108 SER A C 1
ATOM 817 O O . SER A 1 108 ? -15.594 -10.469 5.289 1 97.69 108 SER A O 1
ATOM 819 N N . ARG A 1 109 ? -13.516 -10.242 4.508 1 96.12 109 ARG A N 1
ATOM 820 C CA . ARG A 1 109 ? -13.008 -11.43 5.195 1 96.12 109 ARG A CA 1
ATOM 821 C C . ARG A 1 109 ? -12.633 -11.102 6.637 1 96.12 109 ARG A C 1
ATOM 823 O O . ARG A 1 109 ? -12.867 -11.906 7.539 1 96.12 109 ARG A O 1
ATOM 830 N N . TYR A 1 110 ? -12.016 -9.938 6.863 1 95.88 110 TYR A N 1
ATOM 831 C CA . TYR A 1 110 ? -11.5 -9.531 8.164 1 95.88 110 TYR A CA 1
ATOM 832 C C . TYR A 1 110 ? -12.195 -8.273 8.656 1 95.88 110 TYR A C 1
ATOM 834 O O . TYR A 1 110 ? -11.531 -7.324 9.094 1 95.88 110 TYR A O 1
ATOM 842 N N . ALA A 1 111 ? -13.461 -8.289 8.641 1 96.81 111 ALA A N 1
ATOM 843 C CA . ALA A 1 111 ? -14.328 -7.121 8.797 1 96.81 111 ALA A CA 1
ATOM 844 C C . ALA A 1 111 ? -14.062 -6.414 10.125 1 96.81 111 ALA A C 1
ATOM 846 O O . ALA A 1 111 ? -13.953 -5.188 10.172 1 96.81 111 ALA A O 1
ATOM 847 N N . GLY A 1 112 ? -13.945 -7.176 11.203 1 96.12 112 GLY A N 1
ATOM 848 C CA . GLY A 1 112 ? -13.758 -6.602 12.523 1 96.12 112 GLY A CA 1
ATOM 849 C C . GLY A 1 112 ? -12.508 -5.75 12.633 1 96.12 112 GLY A C 1
ATOM 850 O O . GLY A 1 112 ? -12.5 -4.734 13.328 1 96.12 112 GLY A O 1
ATOM 851 N N . ARG A 1 113 ? -11.484 -6.105 11.859 1 95.81 113 ARG A N 1
ATOM 852 C CA . ARG A 1 113 ? -10.203 -5.406 11.891 1 95.81 113 ARG A CA 1
ATOM 853 C C . ARG A 1 113 ? -10.328 -4.004 11.305 1 95.81 113 ARG A C 1
ATOM 855 O O . ARG A 1 113 ? -9.531 -3.119 11.625 1 95.81 113 ARG A O 1
ATOM 862 N N . PHE A 1 114 ? -11.398 -3.787 10.547 1 97.81 114 PHE A N 1
ATOM 863 C CA . PHE A 1 114 ? -11.484 -2.545 9.789 1 97.81 114 PHE A CA 1
ATOM 864 C C . PHE A 1 114 ? -12.758 -1.784 10.133 1 97.81 114 PHE A C 1
ATOM 866 O O . PHE A 1 114 ? -13.188 -0.909 9.375 1 97.81 114 PHE A O 1
ATOM 873 N N . GLY A 1 115 ? -13.43 -2.176 11.219 1 97.81 115 GLY A N 1
ATOM 874 C CA . GLY A 1 115 ? -14.57 -1.431 11.719 1 97.81 115 GLY A CA 1
ATOM 875 C C . GLY A 1 115 ? -15.898 -1.94 11.188 1 97.81 115 GLY A C 1
ATOM 876 O O . GLY A 1 115 ? -16.953 -1.358 11.461 1 97.81 115 GLY A O 1
ATOM 877 N N . TYR A 1 116 ? -15.844 -3.098 10.5 1 98 116 TYR A N 1
ATOM 878 C CA . TYR A 1 116 ? -17.031 -3.639 9.859 1 98 116 TYR A CA 1
ATOM 879 C C . TYR A 1 116 ? -17.5 -4.906 10.562 1 98 116 TYR A C 1
ATOM 881 O O . TYR A 1 116 ? -18.078 -5.801 9.93 1 98 116 TYR A O 1
ATOM 889 N N . GLY A 1 117 ? -17.219 -5.02 11.812 1 95.75 117 GLY A N 1
ATOM 890 C CA . GLY A 1 117 ? -17.484 -6.23 12.578 1 95.75 117 GLY A CA 1
ATOM 891 C C . GLY A 1 117 ? -18.953 -6.582 12.656 1 95.75 117 GLY A C 1
ATOM 892 O O . GLY A 1 117 ? -19.312 -7.73 12.93 1 95.75 117 GLY A O 1
ATOM 893 N N . HIS A 1 118 ? -19.812 -5.715 12.391 1 94.94 118 HIS A N 1
ATOM 894 C CA . HIS A 1 118 ? -21.25 -5.945 12.516 1 94.94 118 HIS A CA 1
ATOM 895 C C . HIS A 1 118 ? -21.875 -6.301 11.172 1 94.94 118 HIS A C 1
ATOM 897 O O . HIS A 1 118 ? -23.094 -6.359 11.039 1 94.94 118 HIS A O 1
ATOM 903 N N . MET A 1 119 ? -21.016 -6.516 10.273 1 95.94 119 MET A N 1
ATOM 904 C CA . MET A 1 119 ? -21.516 -6.906 8.953 1 95.94 119 MET A CA 1
ATOM 905 C C . MET A 1 119 ? -22.297 -8.219 9.031 1 95.94 119 MET A C 1
ATOM 907 O O . MET A 1 119 ? -21.797 -9.211 9.57 1 95.94 119 MET A O 1
ATOM 911 N N . THR A 1 120 ? -23.5 -8.25 8.469 1 95.38 120 THR A N 1
ATOM 912 C CA . THR A 1 120 ? -24.297 -9.469 8.445 1 95.38 120 THR A CA 1
ATOM 913 C C . THR A 1 120 ? -23.812 -10.414 7.344 1 95.38 120 THR A C 1
ATOM 915 O O . THR A 1 120 ? -23.156 -9.977 6.398 1 95.38 120 THR A O 1
ATOM 918 N N . ASP A 1 121 ? -24.219 -11.641 7.477 1 96.19 121 ASP A N 1
ATOM 919 C CA . ASP A 1 121 ? -23.875 -12.609 6.441 1 96.19 121 ASP A CA 1
ATOM 920 C C . ASP A 1 121 ? -24.516 -12.234 5.105 1 96.19 121 ASP A C 1
ATOM 922 O O . ASP A 1 121 ? -23.922 -12.438 4.047 1 96.19 121 ASP A O 1
ATOM 926 N N . GLU A 1 122 ? -25.672 -11.688 5.215 1 96.38 122 GLU A N 1
ATOM 927 C CA . GLU A 1 122 ? -26.375 -11.281 4.004 1 96.38 122 GLU A CA 1
ATOM 928 C C . GLU A 1 122 ? -25.656 -10.133 3.301 1 96.38 122 GLU A C 1
ATOM 930 O O . GLU A 1 122 ? -25.5 -10.148 2.078 1 96.38 122 GLU A O 1
ATOM 935 N N . PHE A 1 123 ? -25.25 -9.172 4.02 1 96.38 123 PHE A N 1
ATOM 936 C CA . PHE A 1 123 ? -24.531 -8.055 3.426 1 96.38 123 PHE A CA 1
ATOM 937 C C . PHE A 1 123 ? -23.188 -8.516 2.854 1 96.38 123 PHE A C 1
ATOM 939 O O . PHE A 1 123 ? -22.797 -8.102 1.758 1 96.38 123 PHE A O 1
ATOM 946 N N . ARG A 1 124 ? -22.531 -9.367 3.568 1 97.38 124 ARG A N 1
ATOM 947 C CA . ARG A 1 124 ? -21.266 -9.906 3.096 1 97.38 124 ARG A CA 1
ATOM 948 C C . ARG A 1 124 ? -21.438 -10.641 1.768 1 97.38 124 ARG A C 1
ATOM 950 O O . ARG A 1 124 ? -20.625 -10.484 0.856 1 97.38 124 ARG A O 1
ATOM 957 N N . ALA A 1 125 ? -22.469 -11.414 1.694 1 97.88 125 ALA A N 1
ATOM 958 C CA . ALA A 1 125 ? -22.75 -12.141 0.461 1 97.88 125 ALA A CA 1
ATOM 959 C C . ALA A 1 125 ? -22.969 -11.188 -0.707 1 97.88 125 ALA A C 1
ATOM 961 O O . ALA A 1 125 ? -22.5 -11.445 -1.823 1 97.88 125 ALA A O 1
ATOM 962 N N . GLU A 1 126 ? -23.641 -10.094 -0.407 1 97.81 126 GLU A N 1
ATOM 963 C CA . GLU A 1 126 ? -23.859 -9.086 -1.437 1 97.81 126 GLU A CA 1
ATOM 964 C C . GLU A 1 126 ? -22.547 -8.438 -1.864 1 97.81 126 GLU A C 1
ATOM 966 O O . GLU A 1 126 ? -22.312 -8.219 -3.055 1 97.81 126 GLU A O 1
ATOM 971 N N . VAL A 1 127 ? -21.75 -8.125 -0.921 1 98.31 127 VAL A N 1
ATOM 972 C CA . VAL A 1 127 ? -20.438 -7.551 -1.203 1 98.31 127 VAL A CA 1
ATOM 973 C C . VAL A 1 127 ? -19.641 -8.508 -2.084 1 98.31 127 VAL A C 1
ATOM 975 O O . VAL A 1 127 ? -19.094 -8.102 -3.111 1 98.31 127 VAL A O 1
ATOM 978 N N . ARG A 1 128 ? -19.609 -9.789 -1.718 1 98.44 128 ARG A N 1
ATOM 979 C CA . ARG A 1 128 ? -18.828 -10.781 -2.447 1 98.44 128 ARG A CA 1
ATOM 980 C C . ARG A 1 128 ? -19.359 -10.953 -3.871 1 98.44 128 ARG A C 1
ATOM 982 O O . ARG A 1 128 ? -18.578 -11.141 -4.805 1 98.44 128 ARG A O 1
ATOM 989 N N . LYS A 1 129 ? -20.625 -10.875 -3.99 1 98.44 129 LYS A N 1
ATOM 990 C CA . LYS A 1 129 ? -21.203 -10.93 -5.328 1 98.44 129 LYS A CA 1
ATOM 991 C C . LYS A 1 129 ? -20.766 -9.734 -6.172 1 98.44 129 LYS A C 1
ATOM 993 O O . LYS A 1 129 ? -20.391 -9.898 -7.336 1 98.44 129 LYS A O 1
ATOM 998 N N . ASN A 1 130 ? -20.844 -8.555 -5.598 1 98.56 130 ASN A N 1
ATOM 999 C CA . ASN A 1 130 ? -20.406 -7.359 -6.305 1 98.56 130 ASN A CA 1
ATOM 1000 C C . ASN A 1 130 ? -18.922 -7.43 -6.656 1 98.56 130 ASN A C 1
ATOM 1002 O O . ASN A 1 130 ? -18.516 -7.023 -7.746 1 98.56 130 ASN A O 1
ATOM 1006 N N . LEU A 1 131 ? -18.141 -7.926 -5.738 1 98.75 131 LEU A N 1
ATOM 1007 C CA . LEU A 1 131 ? -16.719 -8.117 -6 1 98.75 131 LEU A CA 1
ATOM 1008 C C . LEU A 1 131 ? -16.5 -9.062 -7.18 1 98.75 131 LEU A C 1
ATOM 1010 O O . LEU A 1 131 ? -15.766 -8.742 -8.109 1 98.75 131 LEU A O 1
ATOM 1014 N N . ASN A 1 132 ? -17.172 -10.195 -7.117 1 98.75 132 ASN A N 1
ATOM 1015 C CA . ASN A 1 132 ? -17.031 -11.227 -8.141 1 98.75 132 ASN A CA 1
ATOM 1016 C C . ASN A 1 132 ? -17.453 -10.719 -9.516 1 98.75 132 ASN A C 1
ATOM 1018 O O . ASN A 1 132 ? -16.797 -11 -10.516 1 98.75 132 ASN A O 1
ATOM 1022 N N . ASP A 1 133 ? -18.531 -9.953 -9.516 1 98.5 133 ASP A N 1
ATOM 1023 C CA . ASP A 1 133 ? -19.172 -9.617 -10.781 1 98.5 133 ASP A CA 1
ATOM 1024 C C . ASP A 1 133 ? -18.562 -8.367 -11.398 1 98.5 133 ASP A C 1
ATOM 1026 O O . ASP A 1 133 ? -18.562 -8.203 -12.617 1 98.5 133 ASP A O 1
ATOM 1030 N N . GLU A 1 134 ? -18 -7.492 -10.555 1 98.25 134 GLU A N 1
ATOM 1031 C CA . GLU A 1 134 ? -17.656 -6.184 -11.094 1 98.25 134 GLU A CA 1
ATOM 1032 C C . GLU A 1 134 ? -16.234 -5.785 -10.719 1 98.25 134 GLU A C 1
ATOM 1034 O O . GLU A 1 134 ? -15.406 -5.531 -11.594 1 98.25 134 GLU A O 1
ATOM 1039 N N . ILE A 1 135 ? -15.938 -5.82 -9.469 1 98.5 135 ILE A N 1
ATOM 1040 C CA . ILE A 1 135 ? -14.734 -5.16 -8.977 1 98.5 135 ILE A CA 1
ATOM 1041 C C . ILE A 1 135 ? -13.508 -5.98 -9.367 1 98.5 135 ILE A C 1
ATOM 1043 O O . ILE A 1 135 ? -12.562 -5.453 -9.953 1 98.5 135 ILE A O 1
ATOM 1047 N N . LEU A 1 136 ? -13.492 -7.266 -9.023 1 98.75 136 LEU A N 1
ATOM 1048 C CA . LEU A 1 136 ? -12.336 -8.117 -9.281 1 98.75 136 LEU A CA 1
ATOM 1049 C C . LEU A 1 136 ? -12.078 -8.242 -10.773 1 98.75 136 LEU A C 1
ATOM 1051 O O . LEU A 1 136 ? -10.938 -8.102 -11.227 1 98.75 136 LEU A O 1
ATOM 1055 N N . PRO A 1 137 ? -13.109 -8.43 -11.648 1 98.75 137 PRO A N 1
ATOM 1056 C CA . PRO A 1 137 ? -12.867 -8.477 -13.086 1 98.75 137 PRO A CA 1
ATOM 1057 C C . PRO A 1 137 ? -12.273 -7.188 -13.633 1 98.75 137 PRO A C 1
ATOM 1059 O O . PRO A 1 137 ? -11.422 -7.223 -14.523 1 98.75 137 PRO A O 1
ATOM 1062 N N . LYS A 1 138 ? -12.695 -6.062 -13.086 1 98.06 138 LYS A N 1
ATOM 1063 C CA . LYS A 1 138 ? -12.125 -4.789 -13.508 1 98.06 138 LYS A CA 1
ATOM 1064 C C . LYS A 1 138 ? -10.617 -4.742 -13.234 1 98.06 138 LYS A C 1
ATOM 1066 O O . LYS A 1 138 ? -9.836 -4.402 -14.125 1 98.06 138 LYS A O 1
ATOM 1071 N N . HIS A 1 139 ? -10.211 -5.102 -12.078 1 98.56 139 HIS A N 1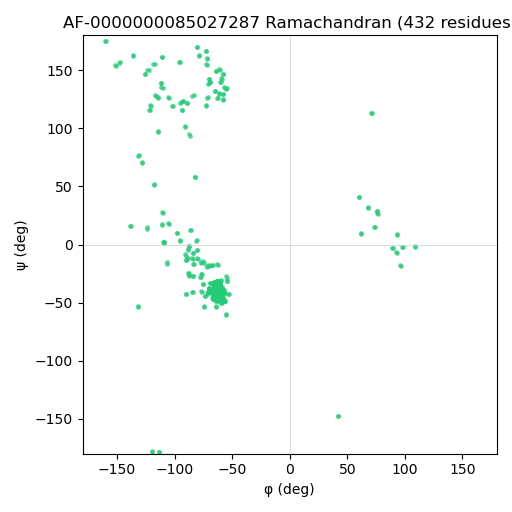
ATOM 1072 C CA . HIS A 1 139 ? -8.789 -5.09 -11.727 1 98.56 139 HIS A CA 1
ATOM 1073 C C . HIS A 1 139 ? -8.023 -6.152 -12.508 1 98.56 139 HIS A C 1
ATOM 1075 O O . HIS A 1 139 ? -6.879 -5.93 -12.906 1 98.56 139 HIS A O 1
ATOM 1081 N N . LEU A 1 140 ? -8.641 -7.316 -12.711 1 98.88 140 LEU A N 1
ATOM 1082 C CA . LEU A 1 140 ? -8.016 -8.359 -13.516 1 98.88 140 LEU A CA 1
ATOM 1083 C C . LEU A 1 140 ? -7.766 -7.867 -14.938 1 98.88 140 LEU A C 1
ATOM 1085 O O . LEU A 1 140 ? -6.766 -8.234 -15.562 1 98.88 140 LEU A O 1
ATOM 1089 N N . SER A 1 141 ? -8.641 -7.051 -15.414 1 98.5 141 SER A N 1
ATOM 1090 C CA . SER A 1 141 ? -8.453 -6.516 -16.766 1 98.5 141 SER A CA 1
ATOM 1091 C C . SER A 1 141 ? -7.219 -5.629 -16.844 1 98.5 141 SER A C 1
ATOM 1093 O O . SER A 1 141 ? -6.555 -5.574 -17.875 1 98.5 141 SER A O 1
ATOM 1095 N N . PHE A 1 142 ? -6.883 -4.934 -15.773 1 98.06 142 PHE A N 1
ATOM 1096 C CA . PHE A 1 142 ? -5.664 -4.137 -15.734 1 98.06 142 PHE A CA 1
ATOM 1097 C C . PHE A 1 142 ? -4.43 -5.031 -15.82 1 98.06 142 PHE A C 1
ATOM 1099 O O . PHE A 1 142 ? -3.49 -4.734 -16.562 1 98.06 142 PHE A O 1
ATOM 1106 N N . LEU A 1 143 ? -4.441 -6.152 -15.078 1 98.69 143 LEU A N 1
ATOM 1107 C CA . LEU A 1 143 ? -3.328 -7.094 -15.133 1 98.69 143 LEU A CA 1
ATOM 1108 C C . LEU A 1 143 ? -3.193 -7.691 -16.531 1 98.69 143 LEU A C 1
ATOM 1110 O O . LEU A 1 143 ? -2.082 -7.836 -17.047 1 98.69 143 LEU A O 1
ATOM 1114 N N . GLU A 1 144 ? -4.324 -8.039 -17.047 1 98.69 144 GLU A N 1
ATOM 1115 C CA . GLU A 1 144 ? -4.336 -8.609 -18.391 1 98.69 144 GLU A CA 1
ATOM 1116 C C . GLU A 1 144 ? -3.715 -7.648 -19.391 1 98.69 144 GLU A C 1
ATOM 1118 O O . GLU A 1 144 ? -2.932 -8.062 -20.25 1 98.69 144 GLU A O 1
ATOM 1123 N N . MET A 1 145 ? -4.02 -6.414 -19.25 1 97.5 145 MET A N 1
ATOM 1124 C CA . MET A 1 145 ? -3.479 -5.391 -20.125 1 97.5 145 MET A CA 1
ATOM 1125 C C . MET A 1 145 ? -1.969 -5.262 -19.953 1 97.5 145 MET A C 1
ATOM 1127 O O . MET A 1 145 ? -1.228 -5.191 -20.938 1 97.5 145 MET A O 1
ATOM 1131 N N . LEU A 1 146 ? -1.486 -5.238 -18.719 1 98.12 146 LEU A N 1
ATOM 1132 C CA . LEU A 1 146 ? -0.054 -5.176 -18.453 1 98.12 146 LEU A CA 1
ATOM 1133 C C . LEU A 1 146 ? 0.671 -6.352 -19.094 1 98.12 146 LEU A C 1
ATOM 1135 O O . LEU A 1 146 ? 1.722 -6.172 -19.719 1 98.12 146 LEU A O 1
ATOM 1139 N N . LEU A 1 147 ? 0.096 -7.477 -18.984 1 98.69 147 LEU A N 1
ATOM 1140 C CA . LEU A 1 147 ? 0.735 -8.703 -19.453 1 98.69 147 LEU A CA 1
ATOM 1141 C C . LEU A 1 147 ? 0.673 -8.797 -20.969 1 98.69 147 LEU A C 1
ATOM 1143 O O . LEU A 1 147 ? 1.584 -9.336 -21.609 1 98.69 147 LEU A O 1
ATOM 1147 N N . THR A 1 148 ? -0.421 -8.281 -21.531 1 97.88 148 THR A N 1
ATOM 1148 C CA . THR A 1 148 ? -0.515 -8.219 -22.984 1 97.88 148 THR A CA 1
ATOM 1149 C C . THR A 1 148 ? 0.607 -7.359 -23.562 1 97.88 148 THR A C 1
ATOM 1151 O O . THR A 1 148 ? 1.154 -7.672 -24.625 1 97.88 148 THR A O 1
ATOM 1154 N N . ASN A 1 149 ? 1 -6.359 -22.859 1 96.12 149 ASN A N 1
ATOM 1155 C CA . ASN A 1 149 ? 2.01 -5.418 -23.328 1 96.12 149 ASN A CA 1
ATOM 1156 C C . ASN A 1 149 ? 3.416 -5.859 -22.938 1 96.12 149 ASN A C 1
ATOM 1158 O O . ASN A 1 149 ? 4.402 -5.258 -23.359 1 96.12 149 ASN A O 1
ATOM 1162 N N . SER A 1 150 ? 3.518 -6.898 -22.078 1 97.19 150 SER A N 1
ATOM 1163 C CA . SER A 1 150 ? 4.805 -7.379 -21.594 1 97.19 150 SER A CA 1
ATOM 1164 C C . SER A 1 150 ? 5.453 -8.336 -22.578 1 97.19 150 SER A C 1
ATOM 1166 O O . SER A 1 150 ? 4.844 -9.336 -22.984 1 97.19 150 SER A O 1
ATOM 1168 N N . THR A 1 151 ? 6.691 -8.086 -22.922 1 96.5 151 THR A N 1
ATOM 1169 C CA . THR A 1 151 ? 7.402 -8.961 -23.844 1 96.5 151 THR A CA 1
ATOM 1170 C C . THR A 1 151 ? 8.031 -10.141 -23.109 1 96.5 151 THR A C 1
ATOM 1172 O O . THR A 1 151 ? 8.438 -11.125 -23.719 1 96.5 151 THR A O 1
ATOM 1175 N N . THR A 1 152 ? 8.062 -10.094 -21.797 1 97.88 152 THR A N 1
ATOM 1176 C CA . THR A 1 152 ? 8.758 -11.117 -21.016 1 97.88 152 THR A CA 1
ATOM 1177 C C . THR A 1 152 ? 7.754 -12.031 -20.328 1 97.88 152 THR A C 1
ATOM 1179 O O . THR A 1 152 ? 8.125 -13.102 -19.812 1 97.88 152 THR A O 1
ATOM 1182 N N . GLY A 1 153 ? 6.512 -11.586 -20.25 1 98.12 153 GLY A N 1
ATOM 1183 C CA . GLY A 1 153 ? 5.484 -12.367 -19.578 1 98.12 153 GLY A CA 1
ATOM 1184 C C . GLY A 1 153 ? 5.375 -12.062 -18.094 1 98.12 153 GLY A C 1
ATOM 1185 O O . GLY A 1 153 ? 4.539 -12.641 -17.391 1 98.12 153 GLY A O 1
ATOM 1186 N N . TRP A 1 154 ? 6.234 -11.195 -17.594 1 98.75 154 TRP A N 1
ATOM 1187 C CA . TRP A 1 154 ? 6.125 -10.703 -16.219 1 98.75 154 TRP A CA 1
ATOM 1188 C C . TRP A 1 154 ? 5.383 -9.375 -16.172 1 98.75 154 TRP A C 1
ATOM 1190 O O . TRP A 1 154 ? 5.379 -8.625 -17.156 1 98.75 154 TRP A O 1
ATOM 1200 N N . LEU A 1 155 ? 4.812 -9.016 -15.109 1 98.81 155 LEU A N 1
ATOM 1201 C CA . LEU A 1 155 ? 3.875 -7.902 -15 1 98.81 155 LEU A CA 1
ATOM 1202 C C . LEU A 1 155 ? 4.551 -6.582 -15.352 1 98.81 155 LEU A C 1
ATOM 1204 O O . LEU A 1 155 ? 3.961 -5.738 -16.031 1 98.81 155 LEU A O 1
ATOM 1208 N N . ALA A 1 156 ? 5.781 -6.422 -14.898 1 97.75 156 ALA A N 1
ATOM 1209 C CA . ALA A 1 156 ? 6.473 -5.156 -15.141 1 97.75 156 ALA A CA 1
ATOM 1210 C C . ALA A 1 156 ? 7.355 -5.242 -16.391 1 97.75 156 ALA A C 1
ATOM 1212 O O . ALA A 1 156 ? 8.133 -4.328 -16.672 1 97.75 156 ALA A O 1
ATOM 1213 N N . GLY A 1 157 ? 7.312 -6.344 -17.062 1 97.31 157 GLY A N 1
ATOM 1214 C CA . GLY A 1 157 ? 8.125 -6.531 -18.266 1 97.31 157 GLY A CA 1
ATOM 1215 C C . GLY A 1 157 ? 9.594 -6.754 -17.953 1 97.31 157 GLY A C 1
ATOM 1216 O O . GLY A 1 157 ? 10.445 -6.602 -18.828 1 97.31 157 GLY A O 1
ATOM 1217 N N . THR A 1 158 ? 9.914 -7.059 -16.703 1 97.5 158 THR A N 1
ATOM 1218 C CA . THR A 1 158 ? 11.289 -7.301 -16.297 1 97.5 158 THR A CA 1
ATOM 1219 C C . THR A 1 158 ? 11.789 -8.633 -16.844 1 97.5 158 THR A C 1
ATOM 1221 O O . THR A 1 158 ? 10.992 -9.5 -17.203 1 97.5 158 THR A O 1
ATOM 1224 N N . GLU A 1 159 ? 13.109 -8.781 -16.906 1 96.5 159 GLU A N 1
ATOM 1225 C CA . GLU A 1 159 ? 13.703 -10.023 -17.375 1 96.5 159 GLU A CA 1
ATOM 1226 C C . GLU A 1 159 ? 13.398 -11.18 -16.438 1 96.5 159 GLU A C 1
ATOM 1228 O O . GLU A 1 159 ? 13.133 -12.297 -16.875 1 96.5 159 GLU A O 1
ATOM 1233 N N . LYS A 1 160 ? 13.484 -10.914 -15.188 1 97.19 160 LYS A N 1
ATOM 1234 C CA . LYS A 1 160 ? 13.148 -11.836 -14.109 1 97.19 160 LYS A CA 1
ATOM 1235 C C . LYS A 1 160 ? 11.891 -11.391 -13.375 1 97.19 160 LYS A C 1
ATOM 1237 O O . LYS A 1 160 ? 11.469 -10.234 -13.5 1 97.19 160 LYS A O 1
ATOM 1242 N N . PRO A 1 161 ? 11.266 -12.344 -12.641 1 98.69 161 PRO A N 1
ATOM 1243 C CA . PRO A 1 161 ? 10.125 -11.891 -11.836 1 98.69 161 PRO A CA 1
ATOM 1244 C C . PRO A 1 161 ? 10.508 -10.805 -10.828 1 98.69 161 PRO A C 1
ATOM 1246 O O . PRO A 1 161 ? 11.602 -10.852 -10.258 1 98.69 161 PRO A O 1
ATOM 1249 N N . SER A 1 162 ? 9.641 -9.883 -10.648 1 98.69 162 SER A N 1
ATOM 1250 C CA . SER A 1 162 ? 9.844 -8.805 -9.68 1 98.69 162 SER A CA 1
ATOM 1251 C C . SER A 1 162 ? 8.844 -8.906 -8.531 1 98.69 162 SER A C 1
ATOM 1253 O O . SER A 1 162 ? 8.008 -9.82 -8.508 1 98.69 162 SER A O 1
ATOM 1255 N N . ALA A 1 163 ? 8.883 -7.98 -7.598 1 98.81 163 ALA A N 1
ATOM 1256 C CA . ALA A 1 163 ? 7.957 -7.914 -6.473 1 98.81 163 ALA A CA 1
ATOM 1257 C C . ALA A 1 163 ? 6.508 -7.898 -6.953 1 98.81 163 ALA A C 1
ATOM 1259 O O . ALA A 1 163 ? 5.621 -8.438 -6.289 1 98.81 163 ALA A O 1
ATOM 1260 N N . ALA A 1 164 ? 6.293 -7.301 -8.141 1 98.88 164 ALA A N 1
ATOM 1261 C CA . ALA A 1 164 ? 4.949 -7.227 -8.711 1 98.88 164 ALA A CA 1
ATOM 1262 C C . ALA A 1 164 ? 4.383 -8.625 -8.961 1 98.88 164 ALA A C 1
ATOM 1264 O O . ALA A 1 164 ? 3.205 -8.875 -8.703 1 98.88 164 ALA A O 1
ATOM 1265 N N . ASP A 1 165 ? 5.234 -9.508 -9.398 1 98.94 165 ASP A N 1
ATOM 1266 C CA . ASP A 1 165 ? 4.789 -10.867 -9.703 1 98.94 165 ASP A CA 1
ATOM 1267 C C . ASP A 1 165 ? 4.586 -11.68 -8.43 1 98.94 165 ASP A C 1
ATOM 1269 O O . ASP A 1 165 ? 3.598 -12.398 -8.289 1 98.94 165 ASP A O 1
ATOM 1273 N N . PHE A 1 166 ? 5.504 -11.484 -7.512 1 98.94 166 PHE A N 1
ATOM 1274 C CA . PHE A 1 166 ? 5.465 -12.266 -6.281 1 98.94 166 PHE A CA 1
ATOM 1275 C C . PHE A 1 166 ? 4.234 -11.914 -5.453 1 98.94 166 PHE A C 1
ATOM 1277 O O . PHE A 1 166 ? 3.656 -12.773 -4.793 1 98.94 166 PHE A O 1
ATOM 1284 N N . VAL A 1 167 ? 3.795 -10.672 -5.469 1 98.81 167 VAL A N 1
ATOM 1285 C CA . VAL A 1 167 ? 2.688 -10.273 -4.605 1 98.81 167 V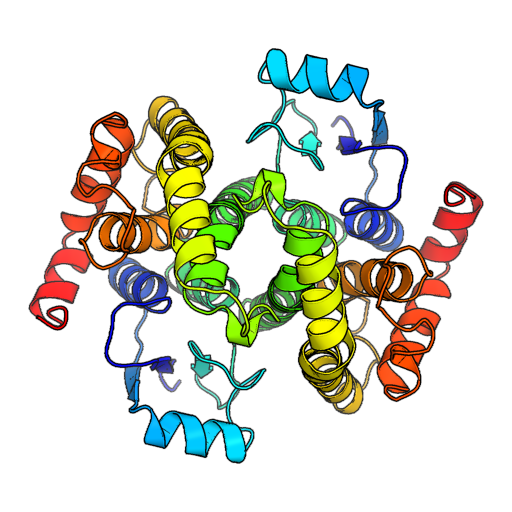AL A CA 1
ATOM 1286 C C . VAL A 1 167 ? 1.367 -10.758 -5.203 1 98.81 167 VAL A C 1
ATOM 1288 O O . VAL A 1 167 ? 0.422 -11.062 -4.473 1 98.81 167 VAL A O 1
ATOM 1291 N N . PHE A 1 168 ? 1.283 -10.898 -6.523 1 98.88 168 PHE A N 1
ATOM 1292 C CA . PHE A 1 168 ? 0.012 -11.188 -7.176 1 98.88 168 PHE A CA 1
ATOM 1293 C C . PHE A 1 168 ? -0.208 -12.688 -7.297 1 98.88 168 PHE A C 1
ATOM 1295 O O . PHE A 1 168 ? -1.309 -13.18 -7.047 1 98.88 168 PHE A O 1
ATOM 1302 N N . VAL A 1 169 ? 0.792 -13.469 -7.66 1 98.81 169 VAL A N 1
ATOM 1303 C CA . VAL A 1 169 ? 0.58 -14.844 -8.109 1 98.81 169 VAL A CA 1
ATOM 1304 C C . VAL A 1 169 ? 0.006 -15.68 -6.969 1 98.81 169 VAL A C 1
ATOM 1306 O O . VAL A 1 169 ? -1.049 -16.297 -7.117 1 98.81 169 VAL A O 1
ATOM 1309 N N . PRO A 1 170 ? 0.656 -15.695 -5.781 1 98.19 170 PRO A N 1
ATOM 1310 C CA . PRO A 1 170 ? 0.034 -16.484 -4.719 1 98.19 170 PRO A CA 1
ATOM 1311 C C . PRO A 1 170 ? -1.355 -15.984 -4.34 1 98.19 170 PRO A C 1
ATOM 1313 O O . PRO A 1 170 ? -2.225 -16.766 -3.965 1 98.19 170 PRO A O 1
ATOM 1316 N N . ARG A 1 171 ? -1.611 -14.719 -4.441 1 98.06 171 ARG A N 1
ATOM 1317 C CA . ARG A 1 171 ? -2.898 -14.125 -4.09 1 98.06 171 ARG A CA 1
ATOM 1318 C C . ARG A 1 171 ? -3.975 -14.523 -5.094 1 98.06 171 ARG A C 1
ATOM 1320 O O . ARG A 1 171 ? -5.125 -14.758 -4.719 1 98.06 171 ARG A O 1
ATOM 1327 N N . LEU A 1 172 ? -3.572 -14.516 -6.355 1 98.75 172 LEU A N 1
ATOM 1328 C CA . LEU A 1 172 ? -4.508 -14.906 -7.402 1 98.75 172 LEU A CA 1
ATOM 1329 C C . LEU A 1 172 ? -4.883 -16.375 -7.277 1 98.75 172 LEU A C 1
ATOM 1331 O O . LEU A 1 172 ? -6.047 -16.75 -7.465 1 98.75 172 LEU A O 1
ATOM 1335 N N . LYS A 1 173 ? -3.906 -17.203 -6.949 1 97.88 173 LYS A N 1
ATOM 1336 C CA . LYS A 1 173 ? -4.203 -18.609 -6.695 1 97.88 173 LYS A CA 1
ATOM 1337 C C . LYS A 1 173 ? -5.16 -18.766 -5.52 1 97.88 173 LYS A C 1
ATOM 1339 O O . LYS A 1 173 ? -6.113 -19.547 -5.586 1 97.88 173 LYS A O 1
ATOM 1344 N N . TRP A 1 174 ? -4.918 -18.016 -4.477 1 97.31 174 TRP A N 1
ATOM 1345 C CA . TRP A 1 174 ? -5.781 -18.031 -3.303 1 97.31 174 TRP A CA 1
ATOM 1346 C C . TRP A 1 174 ? -7.184 -17.547 -3.65 1 97.31 174 TRP A C 1
ATOM 1348 O O . TRP A 1 174 ? -8.18 -18.109 -3.18 1 97.31 174 TRP A O 1
ATOM 1358 N N . LEU A 1 175 ? -7.27 -16.562 -4.516 1 98.25 175 LEU A N 1
ATOM 1359 C CA . LEU A 1 175 ? -8.531 -15.922 -4.898 1 98.25 175 LEU A CA 1
ATOM 1360 C C . LEU A 1 175 ? -9.508 -16.953 -5.461 1 98.25 175 LEU A C 1
ATOM 1362 O O . LEU A 1 175 ? -10.68 -16.969 -5.094 1 98.25 175 LEU A O 1
ATOM 1366 N N . VAL A 1 176 ? -9.008 -17.938 -6.254 1 97.88 176 VAL A N 1
ATOM 1367 C CA . VAL A 1 176 ? -9.883 -18.859 -6.969 1 97.88 176 VAL A CA 1
ATOM 1368 C C . VAL A 1 176 ? -9.758 -20.25 -6.367 1 97.88 176 VAL A C 1
ATOM 1370 O O . VAL A 1 176 ? -10.094 -21.25 -7.016 1 97.88 176 VAL A O 1
ATOM 1373 N N . SER A 1 177 ? -9.242 -20.344 -5.207 1 96 177 SER A N 1
ATOM 1374 C CA . SER A 1 177 ? -8.961 -21.625 -4.559 1 96 177 SER A CA 1
ATOM 1375 C C . SER A 1 177 ? -10.234 -22.25 -4.008 1 96 177 SER A C 1
ATOM 1377 O O . SER A 1 177 ? -10.234 -23.422 -3.617 1 96 177 SER A O 1
ATOM 1379 N N . GLY A 1 178 ? -11.305 -21.5 -3.869 1 95.5 178 GLY A N 1
ATOM 1380 C CA . GLY A 1 178 ? -12.523 -21.953 -3.211 1 95.5 178 GLY A CA 1
ATOM 1381 C C . GLY A 1 178 ? -12.625 -21.5 -1.768 1 95.5 178 GLY A C 1
ATOM 1382 O O . GLY A 1 178 ? -13.664 -21.672 -1.126 1 95.5 178 GLY A O 1
ATOM 1383 N N . ALA A 1 179 ? -11.609 -20.812 -1.27 1 93.81 179 ALA A N 1
ATOM 1384 C CA . ALA A 1 179 ? -11.578 -20.359 0.122 1 93.81 179 ALA A CA 1
ATOM 1385 C C . ALA A 1 179 ? -12.422 -19.109 0.32 1 93.81 179 ALA A C 1
ATOM 1387 O O . ALA A 1 179 ? -12.688 -18.703 1.455 1 93.81 179 ALA A O 1
ATOM 1388 N N . ASN A 1 180 ? -12.844 -18.469 -0.752 1 96.12 180 ASN A N 1
ATOM 1389 C CA . ASN A 1 180 ? -13.594 -17.234 -0.7 1 96.12 180 ASN A CA 1
ATOM 1390 C C . ASN A 1 180 ? -15.016 -17.406 -1.225 1 96.12 180 ASN A C 1
ATOM 1392 O O . ASN A 1 180 ? -15.25 -17.328 -2.432 1 96.12 180 ASN A O 1
ATOM 1396 N N . ASP A 1 181 ? -15.922 -17.594 -0.283 1 96.69 181 ASP A N 1
ATOM 1397 C CA . ASP A 1 181 ? -17.312 -17.766 -0.676 1 96.69 181 ASP A CA 1
ATOM 1398 C C . ASP A 1 181 ? -17.781 -16.594 -1.55 1 96.69 181 ASP A C 1
ATOM 1400 O O . ASP A 1 181 ? -17.469 -15.438 -1.269 1 96.69 181 ASP A O 1
ATOM 1404 N N . GLY A 1 182 ? -18.453 -16.953 -2.605 1 97.75 182 GLY A N 1
ATOM 1405 C CA . GLY A 1 182 ? -19.016 -15.922 -3.467 1 97.75 182 GLY A CA 1
ATOM 1406 C C . GLY A 1 182 ? -18.094 -15.523 -4.602 1 97.75 182 GLY A C 1
ATOM 1407 O O . GLY A 1 182 ? -18.484 -14.773 -5.496 1 97.75 182 GLY A O 1
ATOM 1408 N N . ILE A 1 183 ? -16.859 -16.062 -4.578 1 98.5 183 ILE A N 1
ATOM 1409 C CA . ILE A 1 183 ? -15.922 -15.812 -5.664 1 98.5 183 ILE A CA 1
ATOM 1410 C C . ILE A 1 183 ? -15.797 -17.062 -6.527 1 98.5 183 ILE A C 1
ATOM 1412 O O . ILE A 1 183 ? -15.484 -18.141 -6.023 1 98.5 183 ILE A O 1
ATOM 1416 N N . ASP A 1 184 ? -16 -16.891 -7.785 1 98.56 184 ASP A N 1
ATOM 1417 C CA . ASP A 1 184 ? -16 -18.031 -8.695 1 98.56 184 ASP A CA 1
ATOM 1418 C C . ASP A 1 184 ? -14.609 -18.625 -8.852 1 98.56 184 ASP A C 1
ATOM 1420 O O . ASP A 1 184 ? -13.633 -17.891 -9.023 1 98.56 184 ASP A O 1
ATOM 1424 N N . SER A 1 185 ? -14.516 -19.938 -8.898 1 98.06 185 SER A N 1
ATOM 1425 C CA . SER A 1 185 ? -13.242 -20.625 -9.062 1 98.06 185 SER A CA 1
ATOM 1426 C C . SER A 1 185 ? -12.711 -20.453 -10.484 1 98.06 185 SER A C 1
ATOM 1428 O O . SER A 1 185 ? -11.531 -20.703 -10.742 1 98.06 185 SER A O 1
ATOM 1430 N N . ASP A 1 186 ? -13.531 -20.109 -11.398 1 98.31 186 ASP A N 1
ATOM 1431 C CA . ASP A 1 186 ? -13.125 -19.953 -12.789 1 98.31 186 ASP A CA 1
ATOM 1432 C C . ASP A 1 186 ? -13.023 -18.484 -13.172 1 98.31 186 ASP A C 1
ATOM 1434 O O . ASP A 1 186 ? -13.062 -18.141 -14.352 1 98.31 186 ASP A O 1
ATOM 1438 N N . LEU A 1 187 ? -12.938 -17.594 -12.18 1 98.62 187 LEU A N 1
ATOM 1439 C CA . LEU A 1 187 ? -12.898 -16.141 -12.367 1 98.62 187 LEU A CA 1
ATOM 1440 C C . LEU A 1 187 ? -11.773 -15.75 -13.312 1 98.62 187 LEU A C 1
ATOM 1442 O O . LEU A 1 187 ? -11.875 -14.75 -14.031 1 98.62 187 LEU A O 1
ATOM 1446 N N . LEU A 1 188 ? -10.711 -16.547 -13.352 1 98.81 188 LEU A N 1
ATOM 1447 C CA . LEU A 1 188 ? -9.523 -16.188 -14.133 1 98.81 188 LEU A CA 1
ATOM 1448 C C . LEU A 1 188 ? -9.656 -16.688 -15.57 1 98.81 188 LEU A C 1
ATOM 1450 O O . LEU A 1 188 ? -8.805 -16.375 -16.406 1 98.81 188 LEU A O 1
ATOM 1454 N N . ASP A 1 189 ? -10.68 -17.406 -15.953 1 98.5 189 ASP A N 1
ATOM 1455 C CA . ASP A 1 189 ? -10.812 -18.016 -17.281 1 98.5 189 ASP A CA 1
ATOM 1456 C C . ASP A 1 189 ? -10.859 -16.938 -18.359 1 98.5 189 ASP A C 1
ATOM 1458 O O . ASP A 1 189 ? -10.367 -17.156 -19.469 1 98.5 189 ASP A O 1
ATOM 1462 N N . GLY A 1 190 ? -11.383 -15.773 -18.078 1 98 190 GLY A N 1
ATOM 1463 C CA . GLY A 1 190 ? -11.461 -14.688 -19.031 1 98 190 GLY A CA 1
ATOM 1464 C C . GLY A 1 190 ? -10.164 -13.914 -19.156 1 98 190 GLY A C 1
ATOM 1465 O O . GLY A 1 190 ? -10.078 -12.945 -19.922 1 98 190 GLY A O 1
ATOM 1466 N N . PHE A 1 191 ? -9.141 -14.359 -18.453 1 98.81 191 PHE A N 1
ATOM 1467 C CA . PHE A 1 191 ? -7.867 -13.648 -18.406 1 98.81 191 PHE A CA 1
ATOM 1468 C C . PHE A 1 191 ? -6.703 -14.594 -18.672 1 98.81 191 PHE A C 1
ATOM 1470 O O . PHE A 1 191 ? -5.945 -14.914 -17.75 1 98.81 191 PHE A O 1
ATOM 1477 N N . PRO A 1 192 ? -6.5 -14.953 -19.938 1 98.62 192 PRO A N 1
ATOM 1478 C CA . PRO A 1 192 ? -5.527 -16 -20.281 1 98.62 192 PRO A CA 1
ATOM 1479 C C . PRO A 1 192 ? -4.094 -15.602 -19.953 1 98.62 192 PRO A C 1
ATOM 1481 O O . PRO A 1 192 ? -3.279 -16.453 -19.578 1 98.62 192 PRO A O 1
ATOM 1484 N N . ASN A 1 193 ? -3.75 -14.32 -20.109 1 98.81 193 ASN A N 1
ATOM 1485 C CA . ASN A 1 193 ? -2.389 -13.898 -19.797 1 98.81 193 ASN A CA 1
ATOM 1486 C C . ASN A 1 193 ? -2.121 -13.961 -18.297 1 98.81 193 ASN A C 1
ATOM 1488 O O . ASN A 1 193 ? -0.997 -14.227 -17.859 1 98.81 193 ASN A O 1
ATOM 1492 N N . VAL A 1 194 ? -3.15 -13.703 -17.5 1 98.94 194 VAL A N 1
ATOM 1493 C CA . VAL A 1 194 ? -3.025 -13.836 -16.047 1 98.94 194 VAL A CA 1
ATOM 1494 C C . VAL A 1 194 ? -2.791 -15.297 -15.688 1 98.94 194 VAL A C 1
ATOM 1496 O O . VAL A 1 194 ? -1.931 -15.609 -14.859 1 98.94 194 VAL A O 1
ATOM 1499 N N . LYS A 1 195 ? -3.545 -16.188 -16.281 1 98.81 195 LYS A N 1
ATOM 1500 C CA . LYS A 1 195 ? -3.344 -17.609 -16.031 1 98.81 195 LYS A CA 1
ATOM 1501 C C . LYS A 1 195 ? -1.945 -18.047 -16.453 1 98.81 195 LYS A C 1
ATOM 1503 O O . LYS A 1 195 ? -1.301 -18.844 -15.766 1 98.81 195 LYS A O 1
ATOM 1508 N N . ALA A 1 196 ? -1.47 -17.531 -17.562 1 98.81 196 ALA A N 1
ATOM 1509 C CA . ALA A 1 196 ? -0.128 -17.844 -18.04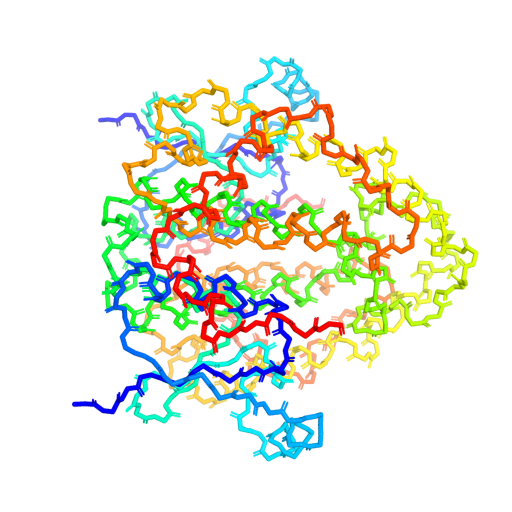7 1 98.81 196 ALA A CA 1
ATOM 1510 C C . ALA A 1 196 ? 0.938 -17.344 -17.078 1 98.81 196 ALA A C 1
ATOM 1512 O O . ALA A 1 196 ? 1.959 -18 -16.875 1 98.81 196 ALA A O 1
ATOM 1513 N N . LEU A 1 197 ? 0.722 -16.156 -16.484 1 98.94 197 LEU A N 1
ATOM 1514 C CA . LEU A 1 197 ? 1.632 -15.625 -15.484 1 98.94 197 LEU A CA 1
ATOM 1515 C C . LEU A 1 197 ? 1.761 -16.594 -14.305 1 98.94 197 LEU A C 1
ATOM 1517 O O . LEU A 1 197 ? 2.869 -16.859 -13.836 1 98.94 197 LEU A O 1
ATOM 1521 N N . ILE A 1 198 ? 0.643 -17.078 -13.836 1 98.88 198 ILE A N 1
ATOM 1522 C CA . ILE A 1 198 ? 0.632 -18 -12.711 1 98.88 198 ILE A CA 1
ATOM 1523 C C . ILE A 1 198 ? 1.419 -19.25 -13.062 1 98.88 198 ILE A C 1
ATOM 1525 O O . ILE A 1 198 ? 2.293 -19.688 -12.305 1 98.88 198 ILE A O 1
ATOM 1529 N N . ALA A 1 199 ? 1.129 -19.797 -14.203 1 98.81 199 ALA A N 1
ATOM 1530 C CA . ALA A 1 199 ? 1.829 -21 -14.648 1 98.81 199 ALA A CA 1
ATOM 1531 C C . ALA A 1 199 ? 3.33 -20.75 -14.766 1 98.81 199 ALA A C 1
ATOM 1533 O O . ALA A 1 199 ? 4.141 -21.594 -14.367 1 98.81 199 ALA A O 1
ATOM 1534 N N . LYS A 1 200 ? 3.709 -19.641 -15.352 1 98.81 200 LYS A N 1
ATOM 1535 C CA . LYS A 1 200 ? 5.109 -19.266 -15.547 1 98.81 200 LYS A CA 1
ATOM 1536 C C . LYS A 1 200 ? 5.852 -19.219 -14.211 1 98.81 200 LYS A C 1
ATOM 1538 O O . LYS A 1 200 ? 6.938 -19.797 -14.078 1 98.81 200 LYS A O 1
ATOM 1543 N N . MET A 1 201 ? 5.305 -18.562 -13.227 1 98.81 201 MET A N 1
ATOM 1544 C CA . MET A 1 201 ? 5.957 -18.453 -11.922 1 98.81 201 MET A CA 1
ATOM 1545 C C . MET A 1 201 ? 6.059 -19.812 -11.242 1 98.81 201 MET A C 1
ATOM 1547 O O . MET A 1 201 ? 7.102 -20.156 -10.688 1 98.81 201 MET A O 1
ATOM 1551 N N . MET A 1 202 ? 4.957 -20.562 -11.32 1 98.25 202 MET A N 1
ATOM 1552 C CA . MET A 1 202 ? 4.902 -21.844 -10.625 1 98.25 202 MET A CA 1
ATOM 1553 C C . MET A 1 202 ? 5.879 -22.844 -11.242 1 98.25 202 MET A C 1
ATOM 1555 O O . MET A 1 202 ? 6.23 -23.844 -10.617 1 98.25 202 MET A O 1
ATOM 1559 N N . ALA A 1 203 ? 6.32 -22.562 -12.43 1 98.5 203 ALA A N 1
ATOM 1560 C CA . ALA A 1 203 ? 7.227 -23.453 -13.133 1 98.5 203 ALA A CA 1
ATOM 1561 C C . ALA A 1 203 ? 8.688 -23.125 -12.828 1 98.5 203 ALA A C 1
ATOM 1563 O O . ALA A 1 203 ? 9.594 -23.875 -13.18 1 98.5 203 ALA A O 1
ATOM 1564 N N . LEU A 1 204 ? 8.961 -21.969 -12.234 1 98.69 204 LEU A N 1
ATOM 1565 C CA . LEU A 1 204 ? 10.336 -21.625 -11.883 1 98.69 204 LEU A CA 1
ATOM 1566 C C . LEU A 1 204 ? 10.938 -22.703 -10.984 1 98.69 204 LEU A C 1
ATOM 1568 O O . LEU A 1 204 ? 10.312 -23.125 -10.008 1 98.69 204 LEU A O 1
ATOM 1572 N N . PRO A 1 205 ? 12.156 -23.109 -11.266 1 98.5 205 PRO A N 1
ATOM 1573 C CA . PRO A 1 205 ? 12.773 -24.172 -10.477 1 98.5 205 PRO A CA 1
ATOM 1574 C C . PRO A 1 205 ? 12.812 -23.859 -8.984 1 98.5 205 PRO A C 1
ATOM 1576 O O . PRO A 1 205 ? 12.578 -24.75 -8.156 1 98.5 205 PRO A O 1
ATOM 1579 N N . GLU A 1 206 ? 13.125 -22.641 -8.633 1 98.5 206 GLU A N 1
ATOM 1580 C CA . GLU A 1 206 ? 13.203 -22.25 -7.227 1 98.5 206 GLU A CA 1
ATOM 1581 C C . GLU A 1 206 ? 11.836 -22.344 -6.555 1 98.5 206 GLU A C 1
ATOM 1583 O O . GLU A 1 206 ? 11.742 -22.656 -5.371 1 98.5 206 GLU A O 1
ATOM 1588 N N . VAL A 1 207 ? 10.773 -22.031 -7.297 1 98.56 207 VAL A N 1
ATOM 1589 C CA . VAL A 1 207 ? 9.414 -22.078 -6.766 1 98.56 207 VAL A CA 1
ATOM 1590 C C . VAL A 1 207 ? 8.969 -23.531 -6.609 1 98.56 207 VAL A C 1
ATOM 1592 O O . VAL A 1 207 ? 8.391 -23.906 -5.582 1 98.56 207 VAL A O 1
ATOM 1595 N N . VAL A 1 208 ? 9.234 -24.344 -7.594 1 98.31 208 VAL A N 1
ATOM 1596 C CA . VAL A 1 208 ? 8.938 -25.766 -7.516 1 98.31 208 VAL A CA 1
ATOM 1597 C C . VAL A 1 208 ? 9.625 -26.375 -6.293 1 98.31 208 VAL A C 1
ATOM 1599 O O . VAL A 1 208 ? 8.992 -27.062 -5.492 1 98.31 208 VAL A O 1
ATOM 1602 N N . SER A 1 209 ? 10.906 -26.062 -6.18 1 98.12 209 SER A N 1
ATOM 1603 C CA . SER A 1 209 ? 11.672 -26.562 -5.051 1 98.12 209 SER A CA 1
ATOM 1604 C C . SER A 1 209 ? 11.086 -26.094 -3.723 1 98.12 209 SER A C 1
ATOM 1606 O O . SER A 1 209 ? 11.031 -26.859 -2.758 1 98.12 209 SER A O 1
ATOM 1608 N N . TRP A 1 210 ? 10.672 -24.844 -3.666 1 97.94 210 TRP A N 1
ATOM 1609 C CA . TRP A 1 210 ? 10.07 -24.312 -2.449 1 97.94 210 TRP A CA 1
ATOM 1610 C C . TRP A 1 210 ? 8.844 -25.109 -2.039 1 97.94 210 TRP A C 1
ATOM 1612 O O . TRP A 1 210 ? 8.719 -25.516 -0.883 1 97.94 210 TRP A O 1
ATOM 1622 N N . TYR A 1 211 ? 7.973 -25.391 -2.988 1 97.31 211 TYR A N 1
ATOM 1623 C CA . TYR A 1 211 ? 6.719 -26.047 -2.664 1 97.31 211 TYR A CA 1
ATOM 1624 C C . TYR A 1 211 ? 6.938 -27.531 -2.41 1 97.31 211 TYR A C 1
ATOM 1626 O O . TYR A 1 211 ? 6.156 -28.172 -1.697 1 97.31 211 TYR A O 1
ATOM 1634 N N . GLU A 1 212 ? 7.977 -28.109 -2.971 1 97.06 212 GLU A N 1
ATOM 1635 C CA . GLU A 1 212 ? 8.336 -29.484 -2.633 1 97.06 212 GLU A CA 1
ATOM 1636 C C . GLU A 1 212 ? 8.758 -29.609 -1.171 1 97.06 212 GLU A C 1
ATOM 1638 O O . GLU A 1 212 ? 8.406 -30.578 -0.496 1 97.06 212 GLU A O 1
ATOM 1643 N N . LYS A 1 213 ? 9.492 -28.594 -0.753 1 96 213 LYS A N 1
ATOM 1644 C CA . LYS A 1 213 ? 10.023 -28.609 0.607 1 96 213 LYS A CA 1
ATOM 1645 C C . LYS A 1 213 ? 8.992 -28.094 1.605 1 96 213 LYS A C 1
ATOM 1647 O O . LYS A 1 213 ? 9.047 -28.422 2.793 1 96 213 LYS A O 1
ATOM 1652 N N . ASN A 1 214 ? 8.102 -27.219 1.059 1 93.94 214 ASN A N 1
ATOM 1653 C CA . ASN A 1 214 ? 7.082 -26.578 1.891 1 93.94 214 ASN A CA 1
ATOM 1654 C C . ASN A 1 214 ? 5.688 -26.75 1.296 1 93.94 214 ASN A C 1
ATOM 1656 O O . ASN A 1 214 ? 5.047 -25.766 0.916 1 93.94 214 ASN A O 1
ATOM 1660 N N . PRO A 1 215 ? 5.164 -27.922 1.323 1 86.88 215 PRO A N 1
ATOM 1661 C CA . PRO A 1 215 ? 3.838 -28.109 0.737 1 86.88 215 PRO A CA 1
ATOM 1662 C C . PRO A 1 215 ? 2.748 -27.344 1.475 1 86.88 215 PRO A C 1
ATOM 1664 O O . PRO A 1 215 ? 2.773 -27.25 2.705 1 86.88 215 PRO A O 1
ATOM 1667 N N . PRO A 1 216 ? 1.928 -26.641 0.665 1 77.38 216 PRO A N 1
ATOM 1668 C CA . PRO A 1 216 ? 0.849 -25.906 1.334 1 77.38 216 PRO A CA 1
ATOM 1669 C C . PRO A 1 216 ? -0.064 -26.812 2.15 1 77.38 216 PRO A C 1
ATOM 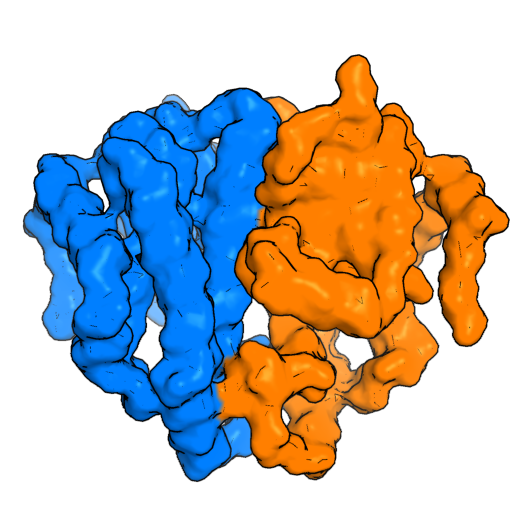1671 O O . PRO A 1 216 ? -0.194 -28 1.841 1 77.38 216 PRO A O 1
ATOM 1674 N N . PRO A 1 217 ? -0.5 -26.109 3.25 1 70.38 217 PRO A N 1
ATOM 1675 C CA . PRO A 1 217 ? -1.383 -26.938 4.066 1 70.38 217 PRO A CA 1
ATOM 1676 C C . PRO A 1 217 ? -2.6 -27.438 3.291 1 70.38 217 PRO A C 1
ATOM 1678 O O . PRO A 1 217 ? -3.098 -26.75 2.4 1 70.38 217 PRO A O 1
ATOM 1681 N N . GLN A 1 218 ? -2.91 -28.781 3.189 1 57.03 218 GLN A N 1
ATOM 1682 C CA . GLN A 1 218 ? -4.062 -29.438 2.584 1 57.03 218 GLN A CA 1
ATOM 1683 C C . GLN A 1 218 ? -5.367 -28.969 3.225 1 57.03 218 GLN A C 1
ATOM 1685 O O . GLN A 1 218 ? -5.395 -28.641 4.414 1 57.03 218 GLN A O 1
ATOM 1690 N N . MET B 1 1 ? 15.219 18.312 -19.828 1 63.12 1 MET B N 1
ATOM 1691 C CA . MET B 1 1 ? 14.164 17.297 -19.781 1 63.12 1 MET B CA 1
ATOM 1692 C C . MET B 1 1 ? 12.859 17.891 -19.25 1 63.12 1 MET B C 1
ATOM 1694 O O . MET B 1 1 ? 12.875 18.797 -18.422 1 63.12 1 MET B O 1
ATOM 1698 N N . ALA B 1 2 ? 11.688 17.578 -19.844 1 79.12 2 ALA B N 1
ATOM 1699 C CA . ALA B 1 2 ? 10.414 18.141 -19.406 1 79.12 2 ALA B CA 1
ATOM 1700 C C . ALA B 1 2 ? 10.125 17.797 -17.953 1 79.12 2 ALA B C 1
ATOM 1702 O O . ALA B 1 2 ? 10.477 16.719 -17.484 1 79.12 2 ALA B O 1
ATOM 1703 N N . PRO B 1 3 ? 9.602 18.766 -17.266 1 90 3 PRO B N 1
ATOM 1704 C CA . PRO B 1 3 ? 9.273 18.484 -15.859 1 90 3 PRO B CA 1
ATOM 1705 C C . PRO B 1 3 ? 8.242 17.375 -15.703 1 90 3 PRO B C 1
ATOM 1707 O O . PRO B 1 3 ? 7.465 17.109 -16.625 1 90 3 PRO B O 1
ATOM 1710 N N . ILE B 1 4 ? 8.328 16.672 -14.602 1 97.06 4 ILE B N 1
ATOM 1711 C CA . ILE B 1 4 ? 7.277 15.711 -14.273 1 97.06 4 ILE B CA 1
ATOM 1712 C C . ILE B 1 4 ? 5.957 16.453 -14.047 1 97.06 4 ILE B C 1
ATOM 1714 O O . ILE B 1 4 ? 5.953 17.625 -13.672 1 97.06 4 ILE B O 1
ATOM 1718 N N . LYS B 1 5 ? 4.828 15.797 -14.367 1 98.5 5 LYS B N 1
ATOM 1719 C CA . LYS B 1 5 ? 3.492 16.359 -14.211 1 98.5 5 LYS B CA 1
ATOM 1720 C C . LYS B 1 5 ? 2.637 15.516 -13.273 1 98.5 5 LYS B C 1
ATOM 1722 O O . LYS B 1 5 ? 2.434 14.32 -13.523 1 98.5 5 LYS B O 1
ATOM 1727 N N . LEU B 1 6 ? 2.221 16.141 -12.211 1 98.75 6 LEU B N 1
ATOM 1728 C CA . LEU B 1 6 ? 1.306 15.477 -11.289 1 98.75 6 LEU B CA 1
ATOM 1729 C C . LEU B 1 6 ? -0.144 15.805 -11.633 1 98.75 6 LEU B C 1
ATOM 1731 O O . LEU B 1 6 ? -0.547 16.969 -11.594 1 98.75 6 LEU B O 1
ATOM 1735 N N . ILE B 1 7 ? -0.891 14.789 -12.016 1 98.81 7 ILE B N 1
ATOM 1736 C CA . ILE B 1 7 ? -2.277 14.953 -12.438 1 98.81 7 ILE B CA 1
ATOM 1737 C C . ILE B 1 7 ? -3.215 14.531 -11.312 1 98.81 7 ILE B C 1
ATOM 1739 O O . ILE B 1 7 ? -3.186 13.375 -10.875 1 98.81 7 ILE B O 1
ATOM 1743 N N . TYR B 1 8 ? -4.035 15.469 -10.828 1 98.44 8 TYR B N 1
ATOM 1744 C CA . TYR B 1 8 ? -5.012 15.195 -9.781 1 98.44 8 TYR B CA 1
ATOM 1745 C C . TYR B 1 8 ? -6.105 16.25 -9.766 1 98.44 8 TYR B C 1
ATOM 1747 O O . TYR B 1 8 ? -6.082 17.188 -10.562 1 98.44 8 TYR B O 1
ATOM 1755 N N . PHE B 1 9 ? -7.098 16.078 -8.938 1 97.62 9 PHE B N 1
ATOM 1756 C CA . PHE B 1 9 ? -8.188 17.047 -8.781 1 97.62 9 PHE B CA 1
ATOM 1757 C C . PHE B 1 9 ? -7.707 18.281 -8.039 1 97.62 9 PHE B C 1
ATOM 1759 O O . PHE B 1 9 ? -6.648 18.266 -7.406 1 97.62 9 PHE B O 1
ATOM 1766 N N . ASP B 1 10 ? -8.531 19.312 -8.102 1 96 10 ASP B N 1
ATOM 1767 C CA . ASP B 1 10 ? -8.203 20.547 -7.414 1 96 10 ASP B CA 1
ATOM 1768 C C . ASP B 1 10 ? -8.586 20.484 -5.941 1 96 10 ASP B C 1
ATOM 1770 O O . ASP B 1 10 ? -9.375 21.297 -5.457 1 96 10 ASP B O 1
ATOM 1774 N N . ILE B 1 11 ? -8.055 19.547 -5.238 1 95.6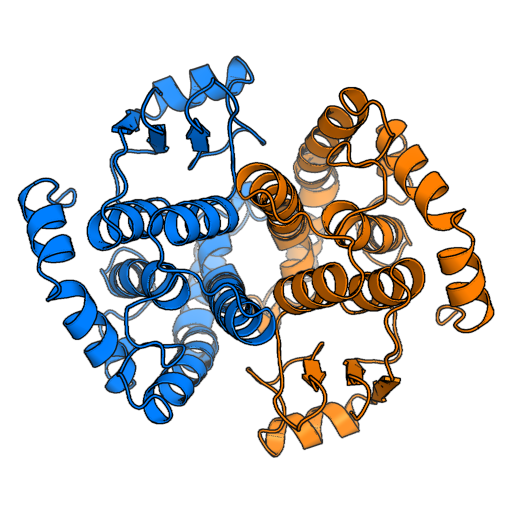9 11 ILE B N 1
ATOM 1775 C CA . ILE B 1 11 ? -8.172 19.297 -3.805 1 95.69 11 ILE B CA 1
ATOM 1776 C C . ILE B 1 11 ? -6.875 18.672 -3.283 1 95.69 11 ILE B C 1
ATOM 1778 O O . ILE B 1 11 ? -6.086 18.125 -4.059 1 95.69 11 ILE B O 1
ATOM 1782 N N . PRO B 1 12 ? -6.539 18.766 -2.029 1 95.69 12 PRO B N 1
ATOM 1783 C CA . PRO B 1 12 ? -5.352 18.094 -1.503 1 95.69 12 PRO B CA 1
ATOM 1784 C C . PRO B 1 12 ? -5.355 16.594 -1.786 1 95.69 12 PRO B C 1
ATOM 1786 O O . PRO B 1 12 ? -4.5 16.094 -2.527 1 95.69 12 PRO B O 1
ATOM 1789 N N . GLY B 1 13 ? -6.418 15.875 -1.254 1 95.19 13 GLY B N 1
ATOM 1790 C CA . GLY B 1 13 ? -6.59 14.445 -1.481 1 95.19 13 GLY B CA 1
ATOM 1791 C C . GLY B 1 13 ? -5.289 13.672 -1.388 1 95.19 13 GLY B C 1
ATOM 1792 O O . GLY B 1 13 ? -4.395 14.039 -0.624 1 95.19 13 GLY B O 1
ATOM 1793 N N . LYS B 1 14 ? -5.18 12.633 -2.141 1 96.88 14 LYS B N 1
ATOM 1794 C CA . LYS B 1 14 ? -4.039 11.719 -2.094 1 96.88 14 LYS B CA 1
ATOM 1795 C C . LYS B 1 14 ? -2.812 12.344 -2.756 1 96.88 14 LYS B C 1
ATOM 1797 O O . LYS B 1 14 ? -1.688 11.883 -2.543 1 96.88 14 LYS B O 1
ATOM 1802 N N . ALA B 1 15 ? -2.967 13.391 -3.518 1 98.38 15 ALA B N 1
ATOM 1803 C CA . ALA B 1 15 ? -1.842 14.008 -4.219 1 98.38 15 ALA B CA 1
ATOM 1804 C C . ALA B 1 15 ? -1.085 14.969 -3.307 1 98.38 15 ALA B C 1
ATOM 1806 O O . ALA B 1 15 ? 0.034 15.383 -3.621 1 98.38 15 ALA B O 1
ATOM 1807 N N . GLU B 1 16 ? -1.703 15.352 -2.219 1 98.44 16 GLU B N 1
ATOM 1808 C CA . GLU B 1 16 ? -1.109 16.406 -1.4 1 98.44 16 GLU B CA 1
ATOM 1809 C C . GLU B 1 16 ? 0.228 15.961 -0.814 1 98.44 16 GLU B C 1
ATOM 1811 O O . GLU B 1 16 ? 1.161 16.766 -0.708 1 98.44 16 GLU B O 1
ATOM 1816 N N . ALA B 1 17 ? 0.294 14.719 -0.406 1 98.81 17 ALA B N 1
ATOM 1817 C CA . ALA B 1 17 ? 1.561 14.18 0.077 1 98.81 17 ALA B CA 1
ATOM 1818 C C . ALA B 1 17 ? 2.674 14.391 -0.945 1 98.81 17 ALA B C 1
ATOM 1820 O O . ALA B 1 17 ? 3.797 14.75 -0.583 1 98.81 17 ALA B O 1
ATOM 1821 N N . ILE B 1 18 ? 2.385 14.164 -2.211 1 98.88 18 ILE B N 1
ATOM 1822 C CA . ILE B 1 18 ? 3.346 14.242 -3.307 1 98.88 18 ILE B CA 1
ATOM 1823 C C . ILE B 1 18 ? 3.725 15.703 -3.553 1 98.88 18 ILE B C 1
ATOM 1825 O O . ILE B 1 18 ? 4.902 16.016 -3.742 1 98.88 18 ILE B O 1
ATOM 1829 N N . ARG B 1 19 ? 2.738 16.594 -3.484 1 98.75 19 ARG B N 1
ATOM 1830 C CA . ARG B 1 19 ? 2.965 18.016 -3.668 1 98.75 19 ARG B CA 1
ATOM 1831 C C . ARG B 1 19 ? 3.906 18.562 -2.6 1 98.75 19 ARG B C 1
ATOM 1833 O O . ARG B 1 19 ? 4.875 19.25 -2.914 1 98.75 19 ARG B O 1
ATOM 1840 N N . LEU B 1 20 ? 3.633 18.234 -1.371 1 98.81 20 LEU B N 1
ATOM 1841 C CA . LEU B 1 20 ? 4.461 18.703 -0.264 1 98.81 20 LEU B CA 1
ATOM 1842 C C . LEU B 1 20 ? 5.863 18.109 -0.345 1 98.81 20 LEU B C 1
ATOM 1844 O O . LEU B 1 20 ? 6.852 18.797 -0.117 1 98.81 20 LEU B O 1
ATOM 1848 N N . CYS B 1 21 ? 5.938 16.828 -0.671 1 98.88 21 CYS B N 1
ATOM 1849 C CA . CYS B 1 21 ? 7.234 16.156 -0.816 1 98.88 21 CYS B CA 1
ATOM 1850 C C . CYS B 1 21 ? 8.062 16.828 -1.903 1 98.88 21 CYS B C 1
ATOM 1852 O O . CYS B 1 21 ? 9.25 17.094 -1.705 1 98.88 21 CYS B O 1
ATOM 1854 N N . ALA B 1 22 ? 7.461 17.125 -3.027 1 98.69 22 ALA B N 1
ATOM 1855 C CA . ALA B 1 22 ? 8.156 17.797 -4.125 1 98.69 22 ALA B CA 1
ATOM 1856 C C . ALA B 1 22 ? 8.641 19.172 -3.705 1 98.69 22 ALA B C 1
ATOM 1858 O O . ALA B 1 22 ? 9.75 19.578 -4.055 1 98.69 22 ALA B O 1
ATOM 1859 N N . SER B 1 23 ? 7.816 19.859 -2.969 1 98.56 23 SER B N 1
ATOM 1860 C CA . SER B 1 23 ? 8.156 21.203 -2.51 1 98.56 23 SER B CA 1
ATOM 1861 C C . SER B 1 23 ? 9.359 21.172 -1.575 1 98.56 23 SER B C 1
ATOM 1863 O O . SER B 1 23 ? 10.32 21.922 -1.773 1 98.56 23 SER B O 1
ATOM 1865 N N . VAL B 1 24 ? 9.328 20.297 -0.614 1 98.75 24 VAL B N 1
ATOM 1866 C CA . VAL B 1 24 ? 10.391 20.219 0.383 1 98.75 24 VAL B CA 1
ATOM 1867 C C . VAL B 1 24 ? 11.672 19.688 -0.264 1 98.75 24 VAL B C 1
ATOM 1869 O O . VAL B 1 24 ? 12.773 20.156 0.045 1 98.75 24 VAL B O 1
ATOM 1872 N N . GLY B 1 25 ? 11.5 18.734 -1.155 1 98.31 25 GLY B N 1
ATOM 1873 C CA . GLY B 1 25 ? 12.633 18.125 -1.84 1 98.31 25 GLY B CA 1
ATOM 1874 C C . GLY B 1 25 ? 13.141 18.953 -3.004 1 98.31 25 GLY B C 1
ATOM 1875 O O . GLY B 1 25 ? 14.125 18.594 -3.652 1 98.31 25 GLY B O 1
ATOM 1876 N N . LYS B 1 26 ? 12.453 20.047 -3.318 1 98 26 LYS B N 1
ATOM 1877 C CA . LYS B 1 26 ? 12.82 20.953 -4.406 1 98 26 LYS B CA 1
ATOM 1878 C C . LYS B 1 26 ? 12.82 20.234 -5.75 1 98 26 LYS B C 1
ATOM 1880 O O . LYS B 1 26 ? 13.742 20.391 -6.551 1 98 26 LYS B O 1
ATOM 1885 N N . VAL B 1 27 ? 11.867 19.422 -5.918 1 97.88 27 VAL B N 1
ATOM 1886 C CA . VAL B 1 27 ? 11.641 18.75 -7.195 1 97.88 27 VAL B CA 1
ATOM 1887 C C . VAL B 1 27 ? 10.727 19.609 -8.07 1 97.88 27 VAL B C 1
ATOM 1889 O O . VAL B 1 27 ? 9.594 19.922 -7.684 1 97.88 27 VAL B O 1
ATOM 1892 N N . ASP B 1 28 ? 11.203 19.953 -9.203 1 96.75 28 ASP B N 1
ATOM 1893 C CA . ASP B 1 28 ? 10.383 20.719 -10.148 1 96.75 28 ASP B CA 1
ATOM 1894 C C . ASP B 1 28 ? 9.281 19.828 -10.742 1 96.75 28 ASP B C 1
ATOM 1896 O O . ASP B 1 28 ? 9.555 18.719 -11.211 1 96.75 28 ASP B O 1
ATOM 1900 N N . PHE B 1 29 ? 8.016 20.344 -10.602 1 97.62 29 PHE B N 1
ATOM 1901 C CA . PHE B 1 29 ? 6.906 19.594 -11.164 1 97.62 29 PHE B CA 1
ATOM 1902 C C . PHE B 1 29 ? 5.77 20.531 -11.562 1 97.62 29 PHE B C 1
ATOM 1904 O O . PHE B 1 29 ? 5.648 21.641 -11.031 1 97.62 29 PHE B O 1
ATOM 1911 N N . GLU B 1 30 ? 5.031 20.094 -12.492 1 97.94 30 GLU B N 1
ATOM 1912 C CA . GLU B 1 30 ? 3.789 20.766 -12.852 1 97.94 30 GLU B CA 1
ATOM 1913 C C . GLU B 1 30 ? 2.592 20.141 -12.141 1 97.94 30 GLU B C 1
ATOM 1915 O O . GLU B 1 30 ? 2.371 18.938 -12.234 1 97.94 30 GLU B O 1
ATOM 1920 N N . ASP B 1 31 ? 1.904 20.969 -11.414 1 97.88 31 ASP B N 1
ATOM 1921 C CA . ASP B 1 31 ? 0.694 20.531 -10.727 1 97.88 31 ASP B CA 1
ATOM 1922 C C . ASP B 1 31 ? -0.532 20.672 -11.625 1 97.88 31 ASP B C 1
ATOM 1924 O O . ASP B 1 31 ? -1.16 21.734 -11.68 1 97.88 31 ASP B O 1
ATOM 1928 N N . VAL B 1 32 ? -0.91 19.609 -12.297 1 98 32 VAL B N 1
ATOM 1929 C CA . VAL B 1 32 ? -2.002 19.609 -13.266 1 98 32 VAL B CA 1
ATOM 1930 C C . VAL B 1 32 ? -3.312 19.25 -12.57 1 98 32 VAL B C 1
ATOM 1932 O O . VAL B 1 32 ? -3.576 18.078 -12.305 1 98 32 VAL B O 1
ATOM 1935 N N . ARG B 1 33 ? -4.094 20.25 -12.305 1 97.56 33 ARG B N 1
ATOM 1936 C CA . ARG B 1 33 ? -5.387 20.062 -11.656 1 97.56 33 ARG B CA 1
ATOM 1937 C C . ARG B 1 33 ? -6.496 19.906 -12.688 1 97.56 33 ARG B C 1
ATOM 1939 O O . ARG B 1 33 ? -6.672 20.75 -13.555 1 97.56 33 ARG B O 1
ATOM 1946 N N . ILE B 1 34 ? -7.219 18.812 -12.617 1 98.25 34 ILE B N 1
ATOM 1947 C CA . ILE B 1 34 ? -8.203 18.5 -13.656 1 98.25 34 ILE B CA 1
ATOM 1948 C C . ILE B 1 34 ? -9.602 18.438 -13.039 1 98.25 34 ILE B C 1
ATOM 1950 O O . ILE B 1 34 ? -9.742 18.219 -11.836 1 98.25 34 ILE B O 1
ATOM 1954 N N . SER B 1 35 ? -10.609 18.672 -13.844 1 98.19 35 SER B N 1
ATOM 1955 C CA . SER B 1 35 ? -12 18.531 -13.445 1 98.19 35 SER B CA 1
ATOM 1956 C C . SER B 1 35 ? -12.438 17.062 -13.5 1 98.19 35 SER B C 1
ATOM 1958 O O . SER B 1 35 ? -11.719 16.219 -14.047 1 98.19 35 SER B O 1
ATOM 1960 N N . ARG B 1 36 ? -13.586 16.797 -12.984 1 97.5 36 ARG B N 1
ATOM 1961 C CA . ARG B 1 36 ? -14.148 15.445 -13.055 1 97.5 36 ARG B CA 1
ATOM 1962 C C . ARG B 1 36 ? -14.453 15.062 -14.5 1 97.5 36 ARG B C 1
ATOM 1964 O O . ARG B 1 36 ? -14.344 13.891 -14.875 1 97.5 36 ARG B O 1
ATOM 1971 N N . GLU B 1 37 ? -14.812 16.031 -15.273 1 98.19 37 GLU B N 1
ATOM 1972 C CA . GLU B 1 37 ? -15.094 15.805 -16.688 1 98.19 37 GLU B CA 1
ATOM 1973 C C .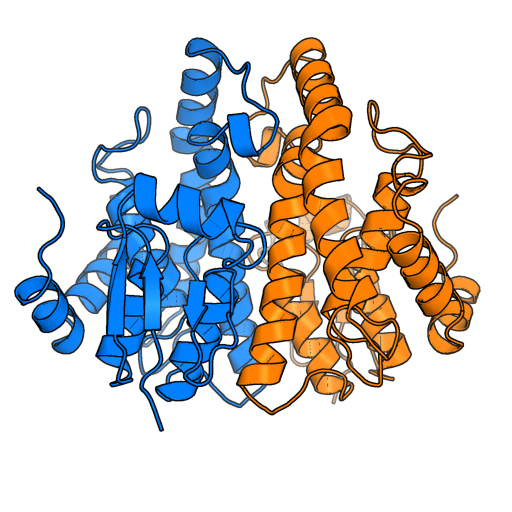 GLU B 1 37 ? -13.828 15.414 -17.438 1 98.19 37 GLU B C 1
ATOM 1975 O O . GLU B 1 37 ? -13.828 14.445 -18.219 1 98.19 37 GLU B O 1
ATOM 1980 N N . THR B 1 38 ? -12.773 16.156 -17.203 1 98.56 38 THR B N 1
ATOM 1981 C CA . THR B 1 38 ? -11.5 15.844 -17.844 1 98.56 38 THR B CA 1
ATOM 1982 C C . THR B 1 38 ? -10.992 14.477 -17.391 1 98.56 38 THR B C 1
ATOM 1984 O O . THR B 1 38 ? -10.469 13.711 -18.203 1 98.56 38 THR B O 1
ATOM 1987 N N . PHE B 1 39 ? -11.203 14.203 -16.172 1 98.38 39 PHE B N 1
ATOM 1988 C CA . PHE B 1 39 ? -10.828 12.898 -15.641 1 98.38 39 PHE B CA 1
ATOM 1989 C C . PHE B 1 39 ? -11.57 11.781 -16.375 1 98.38 39 PHE B C 1
ATOM 1991 O O . PHE B 1 39 ? -10.953 10.812 -16.828 1 98.38 39 PHE B O 1
ATOM 1998 N N . ALA B 1 40 ? -12.859 11.938 -16.531 1 98 40 ALA B N 1
ATOM 1999 C CA . ALA B 1 40 ? -13.664 10.938 -17.219 1 98 40 ALA B CA 1
ATOM 2000 C C . ALA B 1 40 ? -13.203 10.742 -18.656 1 98 40 ALA B C 1
ATOM 2002 O O . ALA B 1 40 ? -13.141 9.617 -19.156 1 98 40 ALA B O 1
ATOM 2003 N N . GLU B 1 41 ? -12.859 11.789 -19.297 1 98.38 41 GLU B N 1
ATOM 2004 C CA . GLU B 1 41 ? -12.375 11.734 -20.672 1 98.38 41 GLU B CA 1
ATOM 2005 C C . GLU B 1 41 ? -11.039 11 -20.766 1 98.38 41 GLU B C 1
ATOM 2007 O O . GLU B 1 41 ? -10.859 10.141 -21.641 1 98.38 41 GLU B O 1
ATOM 2012 N N . MET B 1 42 ? -10.18 11.359 -19.891 1 98.06 42 MET B N 1
ATOM 2013 C CA . MET B 1 42 ? -8.867 10.711 -19.875 1 98.06 42 MET B CA 1
ATOM 2014 C C . MET B 1 42 ? -8.992 9.219 -19.594 1 98.06 42 MET B C 1
ATOM 2016 O O . MET B 1 42 ? -8.289 8.414 -20.219 1 98.06 42 MET B O 1
ATOM 2020 N N . LYS B 1 43 ? -9.82 8.93 -18.656 1 97.12 43 LYS B N 1
ATOM 2021 C CA . LYS B 1 43 ? -10.07 7.527 -18.328 1 97.12 43 LYS B CA 1
ATOM 2022 C C . LYS B 1 43 ? -10.602 6.762 -19.531 1 97.12 43 LYS B C 1
ATOM 2024 O O . LYS B 1 43 ? -10.109 5.676 -19.859 1 97.12 43 LYS B O 1
ATOM 2029 N N . GLU B 1 44 ? -11.562 7.305 -20.25 1 96.88 44 GLU B N 1
ATOM 2030 C CA . GLU B 1 44 ? -12.172 6.68 -21.422 1 96.88 44 GLU B CA 1
ATOM 2031 C C . GLU B 1 44 ? -11.148 6.496 -22.531 1 96.88 44 GLU B C 1
ATOM 2033 O O . GLU B 1 44 ? -11.203 5.512 -23.281 1 96.88 44 GLU B O 1
ATOM 2038 N N . GLN B 1 45 ? -10.195 7.359 -22.609 1 96.94 45 GLN B N 1
ATOM 2039 C CA . GLN B 1 45 ? -9.172 7.324 -23.656 1 96.94 45 GLN B CA 1
ATOM 2040 C C . GLN B 1 45 ? -8.039 6.371 -23.281 1 96.94 45 GLN B C 1
ATOM 2042 O O . GLN B 1 45 ? -7.141 6.121 -24.094 1 96.94 45 GLN B O 1
ATOM 2047 N N . GLY B 1 46 ? -8.109 5.883 -22.062 1 94.81 46 GLY B N 1
ATOM 2048 C CA . GLY B 1 46 ? -7.062 4.973 -21.609 1 94.81 46 GLY B CA 1
ATOM 2049 C C . GLY B 1 46 ? -5.762 5.676 -21.266 1 94.81 46 GLY B C 1
ATOM 2050 O O . GLY B 1 46 ? -4.691 5.066 -21.312 1 94.81 46 GLY B O 1
ATOM 2051 N N . ALA B 1 47 ? -5.859 6.965 -20.828 1 95.75 47 ALA B N 1
ATOM 2052 C CA . ALA B 1 47 ? -4.664 7.777 -20.625 1 95.75 47 ALA B CA 1
ATOM 2053 C C . ALA B 1 47 ? -4.125 7.605 -19.203 1 95.75 47 ALA B C 1
ATOM 2055 O O . ALA B 1 47 ? -3 8.016 -18.906 1 95.75 47 ALA B O 1
ATOM 2056 N N . LEU B 1 48 ? -4.949 6.988 -18.328 1 97.5 48 LEU B N 1
ATOM 2057 C CA . LEU B 1 48 ? -4.586 6.879 -16.922 1 97.5 48 LEU B CA 1
ATOM 2058 C C . LEU B 1 48 ? -4.359 5.422 -16.531 1 97.5 48 LEU B C 1
ATOM 2060 O O . LEU B 1 48 ? -5.25 4.586 -16.703 1 97.5 48 LEU B O 1
ATOM 2064 N N . PRO B 1 49 ? -3.148 5.199 -15.938 1 96.19 49 PRO B N 1
ATOM 2065 C CA . PRO B 1 49 ? -2.971 3.84 -15.422 1 96.19 49 PRO B CA 1
ATOM 2066 C C . PRO B 1 49 ? -4.039 3.453 -14.398 1 96.19 49 PRO B C 1
ATOM 2068 O O . PRO B 1 49 ? -4.336 4.227 -13.484 1 96.19 49 PRO B O 1
ATOM 2071 N N . TYR B 1 50 ? -4.66 2.285 -14.617 1 96.44 50 TYR B N 1
ATOM 2072 C CA . TYR B 1 50 ? -5.711 1.729 -13.773 1 96.44 50 TYR B CA 1
ATOM 2073 C C . TYR B 1 50 ? -6.926 2.648 -13.734 1 96.44 50 TYR B C 1
ATOM 2075 O O . TYR B 1 50 ? -7.773 2.535 -12.852 1 96.44 50 TYR B O 1
ATOM 2083 N N . GLY B 1 51 ? -6.945 3.711 -14.625 1 96.5 51 GLY B N 1
ATOM 2084 C CA . GLY B 1 51 ? -8.078 4.617 -14.711 1 96.5 51 GLY B CA 1
ATOM 2085 C C . GLY B 1 51 ? -8.25 5.48 -13.477 1 96.5 51 GLY B C 1
ATOM 2086 O O . GLY B 1 51 ? -9.383 5.789 -13.086 1 96.5 51 GLY B O 1
ATOM 2087 N N . GLN B 1 52 ? -7.16 5.805 -12.852 1 97.38 52 GLN B N 1
ATOM 2088 C CA . GLN B 1 52 ? -7.273 6.527 -11.594 1 97.38 52 GLN B CA 1
ATOM 2089 C C . GLN B 1 52 ? -6.273 7.676 -11.523 1 97.38 52 GLN B C 1
ATOM 2091 O O . GLN B 1 52 ? -5.348 7.75 -12.328 1 97.38 52 GLN B O 1
ATOM 2096 N N . VAL B 1 53 ? -6.453 8.57 -10.68 1 98.25 53 VAL B N 1
ATOM 2097 C CA . VAL B 1 53 ? -5.531 9.6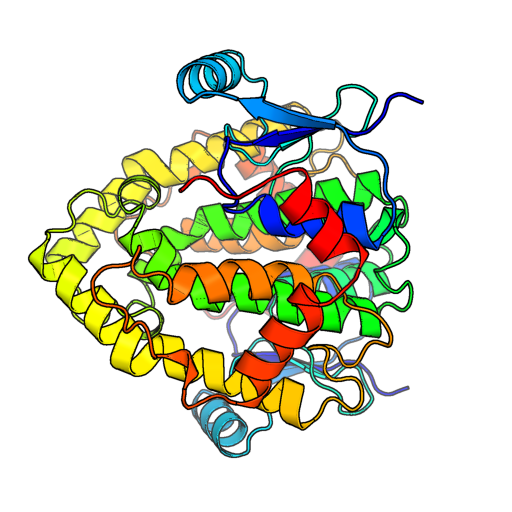25 -10.258 1 98.25 53 VAL B CA 1
ATOM 2098 C C . VAL B 1 53 ? -5.328 9.547 -8.75 1 98.25 53 VAL B C 1
ATOM 2100 O O . VAL B 1 53 ? -6.184 9.047 -8.023 1 98.25 53 VAL B O 1
ATOM 2103 N N . PRO B 1 54 ? -4.164 9.938 -8.211 1 98.5 54 PRO B N 1
ATOM 2104 C CA . PRO B 1 54 ? -3.088 10.688 -8.867 1 98.5 54 PRO B CA 1
ATOM 2105 C C . PRO B 1 54 ? -2.344 9.859 -9.914 1 98.5 54 PRO B C 1
ATOM 2107 O O . PRO B 1 54 ? -2.211 8.641 -9.766 1 98.5 54 PRO B O 1
ATOM 2110 N N . ALA B 1 55 ? -1.991 10.469 -10.93 1 98.75 55 ALA B N 1
ATOM 2111 C CA . ALA B 1 55 ? -1.073 9.953 -11.945 1 98.75 55 ALA B CA 1
ATOM 2112 C C . ALA B 1 55 ? 0.089 10.914 -12.172 1 98.75 55 ALA B C 1
ATOM 2114 O O . ALA B 1 55 ? -0.072 12.133 -12.055 1 98.75 55 ALA B O 1
ATOM 2115 N N . LEU B 1 56 ? 1.228 10.391 -12.461 1 98.81 56 LEU B N 1
ATOM 2116 C CA . LEU B 1 56 ? 2.42 11.195 -12.695 1 98.81 56 LEU B CA 1
ATOM 2117 C C . LEU B 1 56 ? 2.99 10.922 -14.086 1 98.81 56 LEU B C 1
ATOM 2119 O O . LEU B 1 56 ? 3.369 9.789 -14.391 1 98.81 56 LEU B O 1
ATOM 2123 N N . ASP B 1 57 ? 2.975 11.922 -14.914 1 98 57 ASP B N 1
ATOM 2124 C CA . ASP B 1 57 ? 3.822 11.875 -16.109 1 98 57 ASP B CA 1
ATOM 2125 C C . ASP B 1 57 ? 5.289 12.078 -15.734 1 98 57 ASP B C 1
ATOM 2127 O O . ASP B 1 57 ? 5.672 13.141 -15.242 1 98 57 ASP B O 1
ATOM 2131 N N . VAL B 1 58 ? 6.164 11.102 -16.016 1 96.12 58 VAL B N 1
ATOM 2132 C CA . VAL B 1 58 ? 7.535 11.133 -15.508 1 96.12 58 VAL B CA 1
ATOM 2133 C C . VAL B 1 58 ? 8.422 11.938 -16.453 1 96.12 58 VAL B C 1
ATOM 2135 O O . VAL B 1 58 ? 9.648 11.859 -16.391 1 96.12 58 VAL B O 1
ATOM 2138 N N . GLY B 1 59 ? 7.902 12.633 -17.328 1 92.69 59 GLY B N 1
ATOM 2139 C CA . GLY B 1 59 ? 8.633 13.602 -18.125 1 92.69 59 GLY B CA 1
ATOM 2140 C C . GLY B 1 59 ? 8.805 13.164 -19.578 1 92.69 59 GLY B C 1
ATOM 2141 O O . GLY B 1 59 ? 9.406 13.883 -20.375 1 92.69 59 GLY B O 1
ATOM 2142 N N . ASP B 1 60 ? 8.312 11.945 -19.938 1 89.75 60 ASP B N 1
ATOM 2143 C CA . ASP B 1 60 ? 8.484 11.438 -21.297 1 89.75 60 ASP B CA 1
ATOM 2144 C C . ASP B 1 60 ? 7.211 10.773 -21.812 1 89.75 60 ASP B C 1
ATOM 2146 O O . ASP B 1 60 ? 7.254 9.961 -22.734 1 89.75 60 ASP B O 1
ATOM 2150 N N . GLY B 1 61 ? 6.121 11.047 -21.125 1 88.19 61 GLY B N 1
ATOM 2151 C CA . GLY B 1 61 ? 4.84 10.508 -21.547 1 88.19 61 GLY B CA 1
ATOM 2152 C C . GLY B 1 61 ? 4.465 9.227 -20.812 1 88.19 61 GLY B C 1
ATOM 2153 O O . GLY B 1 61 ? 3.307 8.805 -20.859 1 88.19 61 GLY B O 1
ATOM 2154 N N . ARG B 1 62 ? 5.438 8.625 -20.219 1 92.81 62 ARG B N 1
ATOM 2155 C CA . ARG B 1 62 ? 5.105 7.469 -19.391 1 92.81 62 ARG B CA 1
ATOM 2156 C C . ARG B 1 62 ? 4.387 7.898 -18.125 1 92.81 62 ARG B C 1
ATOM 2158 O O . ARG B 1 62 ? 4.75 8.898 -17.5 1 92.81 62 ARG B O 1
ATOM 2165 N N . MET B 1 63 ? 3.314 7.113 -17.734 1 97.12 63 MET B N 1
ATOM 2166 C CA . MET B 1 63 ? 2.469 7.453 -16.594 1 97.12 63 MET B CA 1
ATOM 2167 C C . MET B 1 63 ? 2.682 6.473 -15.438 1 97.12 63 MET B C 1
ATOM 2169 O O . MET B 1 63 ? 2.799 5.27 -15.664 1 97.12 63 MET B O 1
ATOM 2173 N N . LEU B 1 64 ? 2.795 7.051 -14.297 1 97.88 64 LEU B N 1
ATOM 2174 C CA . LEU B 1 64 ? 2.861 6.297 -13.047 1 97.88 64 LEU B CA 1
ATOM 2175 C C . LEU B 1 64 ? 1.609 6.523 -12.211 1 97.88 64 LEU B C 1
ATOM 2177 O O . LEU B 1 64 ? 1.126 7.652 -12.102 1 97.88 64 LEU B O 1
ATOM 2181 N N . ALA B 1 65 ? 1.129 5.402 -11.609 1 98.06 65 ALA B N 1
ATOM 2182 C CA . ALA B 1 65 ? -0.03 5.504 -10.727 1 98.06 65 ALA B CA 1
ATOM 2183 C C . ALA B 1 65 ? 0.318 5.047 -9.312 1 98.06 65 ALA B C 1
ATOM 2185 O O . ALA B 1 65 ? 1.477 4.746 -9.023 1 98.06 65 ALA B O 1
ATOM 2186 N N . GLN B 1 66 ? -0.703 5.094 -8.547 1 98.56 66 GLN B N 1
ATOM 2187 C CA . GLN B 1 66 ? -0.602 4.703 -7.145 1 98.56 66 GLN B CA 1
ATOM 2188 C C . GLN B 1 66 ? 0.2 5.723 -6.344 1 98.56 66 GLN B C 1
ATOM 2190 O O . GLN B 1 66 ? 1.424 5.797 -6.473 1 98.56 66 GLN B O 1
ATOM 2195 N N . SER B 1 67 ? -0.472 6.387 -5.449 1 98.62 67 SER B N 1
ATOM 2196 C CA . SER B 1 67 ? 0.071 7.555 -4.766 1 98.62 67 SER B CA 1
ATOM 2197 C C . SER B 1 67 ? 1.311 7.191 -3.953 1 98.62 67 SER B C 1
ATOM 2199 O O . SER B 1 67 ? 2.262 7.973 -3.881 1 98.62 67 SER B O 1
ATOM 2201 N N . SER B 1 68 ? 1.356 5.957 -3.367 1 98.62 68 SER B N 1
ATOM 2202 C CA . SER B 1 68 ? 2.518 5.582 -2.568 1 98.62 68 SER B CA 1
ATOM 2203 C C . SER B 1 68 ? 3.752 5.391 -3.443 1 98.62 68 SER B C 1
ATOM 2205 O O . SER B 1 68 ? 4.863 5.746 -3.045 1 98.62 68 SER B O 1
ATOM 2207 N N . ALA B 1 69 ? 3.602 4.812 -4.633 1 98.69 69 ALA B N 1
ATOM 2208 C CA . ALA B 1 69 ? 4.703 4.637 -5.57 1 98.69 69 ALA B CA 1
ATOM 2209 C C . ALA B 1 69 ? 5.199 5.98 -6.098 1 98.69 69 ALA B C 1
ATOM 2211 O O . ALA B 1 69 ? 6.406 6.223 -6.172 1 98.69 69 ALA B O 1
ATOM 2212 N N . ILE B 1 70 ? 4.262 6.867 -6.414 1 98.88 70 ILE B N 1
ATOM 2213 C CA . ILE B 1 70 ? 4.598 8.203 -6.898 1 98.88 70 ILE B CA 1
ATOM 2214 C C . ILE B 1 70 ? 5.348 8.969 -5.816 1 98.88 70 ILE B C 1
ATOM 2216 O O . ILE B 1 70 ? 6.363 9.617 -6.09 1 98.88 70 ILE B O 1
ATOM 2220 N N . LEU B 1 71 ? 4.848 8.82 -4.609 1 98.88 71 LEU B N 1
ATOM 2221 C CA . LEU B 1 71 ? 5.453 9.523 -3.484 1 98.88 71 LEU B CA 1
ATOM 2222 C C . LEU B 1 71 ? 6.895 9.07 -3.275 1 98.88 71 LEU B C 1
ATOM 2224 O O . LEU B 1 71 ? 7.793 9.898 -3.113 1 98.88 71 LEU B O 1
ATOM 2228 N N . ARG B 1 72 ? 7.137 7.805 -3.295 1 98.5 72 ARG B N 1
ATOM 2229 C CA . ARG B 1 72 ? 8.492 7.289 -3.115 1 98.5 72 ARG B CA 1
ATOM 2230 C C . ARG B 1 72 ? 9.414 7.77 -4.234 1 98.5 72 ARG B C 1
ATOM 2232 O O . ARG B 1 72 ? 10.555 8.141 -3.984 1 98.5 72 ARG B O 1
ATOM 2239 N N . TYR B 1 73 ? 8.898 7.789 -5.48 1 98.62 73 TYR B N 1
ATOM 2240 C CA . TYR B 1 73 ? 9.672 8.25 -6.633 1 98.62 73 TYR B CA 1
ATOM 2241 C C . TYR B 1 73 ? 10.07 9.711 -6.473 1 98.62 73 TYR B C 1
ATOM 2243 O O . TYR B 1 73 ? 11.242 10.055 -6.602 1 98.62 73 TYR B O 1
ATOM 2251 N N . VAL B 1 74 ? 9.164 10.555 -6.074 1 98.75 74 VAL B N 1
ATOM 2252 C CA . VAL B 1 74 ? 9.398 11.984 -5.922 1 98.75 74 VAL B CA 1
ATOM 2253 C C . VAL B 1 74 ? 10.344 12.227 -4.742 1 98.75 74 VAL B C 1
ATOM 2255 O O . VAL B 1 74 ? 11.227 13.078 -4.812 1 98.75 74 VAL B O 1
ATOM 2258 N N . ALA B 1 75 ? 10.133 11.461 -3.67 1 98.81 75 ALA B N 1
ATOM 2259 C CA . ALA B 1 75 ? 11.047 11.555 -2.531 1 98.81 75 ALA B CA 1
ATOM 2260 C C . ALA B 1 75 ? 12.477 11.203 -2.939 1 98.81 75 ALA B C 1
ATOM 2262 O O . ALA B 1 75 ? 13.43 11.828 -2.482 1 98.81 75 ALA B O 1
ATOM 2263 N N . THR B 1 76 ? 12.586 10.188 -3.777 1 98.06 76 THR B N 1
ATOM 2264 C CA . THR B 1 76 ? 13.891 9.773 -4.273 1 98.06 76 THR B CA 1
ATOM 2265 C C . THR B 1 76 ? 14.531 10.875 -5.117 1 98.06 76 THR B C 1
ATOM 2267 O O . THR B 1 76 ? 15.703 11.203 -4.934 1 98.06 76 THR B O 1
ATOM 2270 N N . LEU B 1 77 ? 13.789 11.5 -6.004 1 97.06 77 LEU B N 1
ATOM 2271 C CA . LEU B 1 77 ? 14.281 12.594 -6.832 1 97.06 77 LEU B CA 1
ATOM 2272 C C . LEU B 1 77 ? 14.766 13.758 -5.973 1 97.06 77 LEU B C 1
ATOM 2274 O O . LEU B 1 77 ? 15.773 14.398 -6.297 1 97.06 77 LEU B O 1
ATOM 2278 N N . GLY B 1 78 ? 14.07 13.984 -4.883 1 97.69 78 GLY B N 1
ATOM 2279 C CA . GLY B 1 78 ? 14.367 15.125 -4.031 1 97.69 78 GLY B CA 1
ATOM 2280 C C . GLY B 1 78 ? 15.422 14.828 -2.98 1 97.69 78 GLY B C 1
ATOM 2281 O O . GLY B 1 78 ? 15.75 15.695 -2.166 1 97.69 78 GLY B O 1
ATOM 2282 N N . GLY B 1 79 ? 15.914 13.609 -2.945 1 97.56 79 GLY B N 1
ATOM 2283 C CA . GLY B 1 79 ? 16.922 13.227 -1.963 1 97.56 79 GLY B CA 1
ATOM 2284 C C . GLY B 1 79 ? 16.344 13.008 -0.577 1 97.56 79 GLY B C 1
ATOM 2285 O O . GLY B 1 79 ? 17.047 13.156 0.424 1 97.56 79 GLY B O 1
ATOM 2286 N N . LEU B 1 80 ? 15.094 12.656 -0.479 1 98.31 80 LEU B N 1
ATOM 2287 C CA . LEU B 1 80 ? 14.398 12.516 0.797 1 98.31 80 LEU B CA 1
ATOM 2288 C C . LEU B 1 80 ? 14.125 11.047 1.107 1 98.31 80 LEU B C 1
ATOM 2290 O O . LEU B 1 80 ? 13.445 10.734 2.09 1 98.31 80 LEU B O 1
ATOM 2294 N N . HIS B 1 81 ? 14.547 10.117 0.276 1 97.56 81 HIS B N 1
ATOM 2295 C CA . HIS B 1 81 ? 14.453 8.68 0.503 1 97.56 81 HIS B CA 1
ATOM 2296 C C . HIS B 1 81 ? 15.836 8.047 0.578 1 97.56 81 HIS B C 1
ATOM 2298 O O . HIS B 1 81 ? 16.672 8.25 -0.311 1 97.56 81 HIS B O 1
ATOM 2304 N N . PRO B 1 82 ? 16.109 7.281 1.615 1 96.62 82 PRO B N 1
ATOM 2305 C CA . PRO B 1 82 ? 17.469 6.762 1.798 1 96.62 82 PRO B CA 1
ATOM 2306 C C . PRO B 1 82 ? 17.812 5.664 0.799 1 96.62 82 PRO B C 1
ATOM 2308 O O . PRO B 1 82 ? 16.938 4.93 0.347 1 96.62 82 PRO B O 1
ATOM 2311 N N . SER B 1 83 ? 19.109 5.527 0.566 1 93.81 83 SER B N 1
ATOM 2312 C CA . SER B 1 83 ? 19.609 4.473 -0.317 1 93.81 83 SER B CA 1
ATOM 2313 C C . SER B 1 83 ? 19.859 3.182 0.451 1 93.81 83 SER B C 1
ATOM 2315 O O . SER B 1 83 ? 19.891 2.098 -0.137 1 93.81 83 SER B O 1
ATOM 2317 N N . ASP B 1 84 ? 20.094 3.336 1.752 1 95.56 84 ASP B N 1
ATOM 2318 C CA . ASP B 1 84 ? 20.266 2.141 2.572 1 95.56 84 ASP B CA 1
ATOM 2319 C C . ASP B 1 84 ? 18.984 1.297 2.584 1 95.56 84 ASP B C 1
ATOM 2321 O O . ASP B 1 84 ? 17.922 1.791 2.93 1 95.56 84 ASP B O 1
ATOM 2325 N N . PRO B 1 85 ? 19.094 0.017 2.238 1 95.75 85 PRO B N 1
ATOM 2326 C CA . PRO B 1 85 ? 17.891 -0.796 2.041 1 95.75 85 PRO B CA 1
ATOM 2327 C C . PRO B 1 85 ? 17.062 -0.932 3.311 1 95.75 85 PRO B C 1
ATOM 2329 O O . PRO B 1 85 ? 15.82 -0.896 3.25 1 95.75 85 PRO B O 1
ATOM 2332 N N . ILE B 1 86 ? 17.672 -1.071 4.434 1 96.12 86 ILE B N 1
ATOM 2333 C CA . ILE B 1 86 ? 16.938 -1.278 5.672 1 96.12 86 ILE B CA 1
ATOM 2334 C C . ILE B 1 86 ? 16.219 0.012 6.066 1 96.12 86 ILE B C 1
ATOM 2336 O O . ILE B 1 86 ? 15.055 -0.015 6.477 1 96.12 86 ILE B O 1
ATOM 2340 N N . GLU B 1 87 ? 16.891 1.161 5.941 1 96.69 87 GLU B N 1
ATOM 2341 C CA . GLU B 1 87 ? 16.281 2.447 6.25 1 96.69 87 GLU B CA 1
ATOM 2342 C C . GLU B 1 87 ? 15.125 2.748 5.297 1 96.69 87 GLU B C 1
ATOM 2344 O O . GLU B 1 87 ? 14.078 3.254 5.715 1 96.69 87 GLU B O 1
ATOM 2349 N N . ALA B 1 88 ? 15.336 2.424 4.031 1 97.69 88 ALA B N 1
ATOM 2350 C CA . ALA B 1 88 ? 14.273 2.582 3.039 1 97.69 88 ALA B CA 1
ATOM 2351 C C . ALA B 1 88 ? 13.062 1.721 3.391 1 97.69 88 ALA B C 1
ATOM 2353 O O . ALA B 1 88 ? 11.922 2.191 3.346 1 97.69 88 ALA B O 1
ATOM 2354 N N . ALA B 1 89 ? 13.328 0.527 3.801 1 98.06 89 ALA B N 1
ATOM 2355 C CA . ALA B 1 89 ? 12.25 -0.408 4.117 1 98.06 89 ALA B CA 1
ATOM 2356 C C . ALA B 1 89 ? 11.461 0.056 5.336 1 98.06 89 ALA B C 1
ATOM 2358 O O . ALA B 1 89 ? 10.25 -0.134 5.406 1 98.06 89 ALA B O 1
ATOM 2359 N N . ARG B 1 90 ? 12.148 0.603 6.266 1 97.69 90 ARG B N 1
ATOM 2360 C CA . ARG B 1 90 ? 11.484 1.132 7.449 1 97.69 90 ARG B CA 1
ATOM 2361 C C . ARG B 1 90 ? 10.508 2.246 7.078 1 97.69 90 ARG B C 1
ATOM 2363 O O . ARG B 1 90 ? 9.375 2.27 7.555 1 97.69 90 ARG B O 1
ATOM 2370 N N . ILE B 1 91 ? 10.953 3.123 6.246 1 98.62 91 ILE B N 1
ATOM 2371 C CA . ILE B 1 91 ? 10.102 4.215 5.785 1 98.62 91 ILE B CA 1
ATOM 2372 C C . ILE B 1 91 ? 8.93 3.648 4.992 1 98.62 91 ILE B C 1
ATOM 2374 O O . ILE B 1 91 ? 7.777 4.039 5.207 1 98.62 91 ILE B O 1
ATOM 2378 N N . ASP B 1 92 ? 9.188 2.678 4.156 1 98.56 92 ASP B N 1
ATOM 2379 C CA . ASP B 1 92 ? 8.148 2.055 3.342 1 98.56 92 ASP B CA 1
ATOM 2380 C C . ASP B 1 92 ? 7.113 1.354 4.215 1 98.56 92 ASP B C 1
ATOM 2382 O O . ASP B 1 92 ? 5.926 1.328 3.881 1 98.56 92 ASP B O 1
ATOM 2386 N N . SER B 1 93 ? 7.582 0.782 5.281 1 98.69 93 SER B N 1
ATOM 2387 C CA . SER B 1 93 ? 6.676 0.124 6.219 1 98.69 93 SER B CA 1
ATOM 2388 C C . SER B 1 93 ? 5.699 1.12 6.836 1 98.69 93 SER B C 1
ATOM 2390 O O . SER B 1 93 ? 4.508 0.833 6.965 1 98.69 93 SER B O 1
ATOM 2392 N N . ILE B 1 94 ? 6.18 2.293 7.168 1 98.81 94 ILE B N 1
ATOM 2393 C CA . ILE B 1 94 ? 5.328 3.32 7.762 1 98.81 94 ILE B CA 1
ATOM 2394 C C . ILE B 1 94 ? 4.352 3.846 6.711 1 98.81 94 ILE B C 1
ATOM 2396 O O . ILE B 1 94 ? 3.178 4.082 7.012 1 98.81 94 ILE B O 1
ATOM 2400 N N . VAL B 1 95 ? 4.844 3.984 5.48 1 98.81 95 VAL B N 1
ATOM 2401 C CA . VAL B 1 95 ? 3.971 4.406 4.391 1 98.81 95 VAL B CA 1
ATOM 2402 C C . VAL B 1 95 ? 2.863 3.375 4.188 1 98.81 95 VAL B C 1
ATOM 2404 O O . VAL B 1 95 ? 1.694 3.736 4.023 1 98.81 95 VAL B O 1
ATOM 2407 N N . ALA B 1 96 ? 3.195 2.123 4.238 1 98.56 96 ALA B N 1
ATOM 2408 C CA . ALA B 1 96 ? 2.209 1.057 4.086 1 98.56 96 ALA B CA 1
ATOM 2409 C C . ALA B 1 96 ? 1.225 1.047 5.25 1 98.56 96 ALA B C 1
ATOM 2411 O O . ALA B 1 96 ? 0.047 0.726 5.074 1 98.56 96 ALA B O 1
ATOM 2412 N N . GLU B 1 97 ? 1.686 1.398 6.434 1 98.38 97 GLU B N 1
ATOM 2413 C CA . GLU B 1 97 ? 0.812 1.488 7.602 1 98.38 97 GLU B CA 1
ATOM 2414 C C . GLU B 1 97 ? -0.291 2.521 7.387 1 98.38 97 GLU B C 1
ATOM 2416 O O . GLU B 1 97 ? -1.417 2.342 7.855 1 98.38 97 GLU B O 1
ATOM 2421 N N . GLU B 1 98 ? 0.021 3.57 6.691 1 98.5 98 GLU B N 1
ATOM 2422 C CA . GLU B 1 98 ? -0.994 4.574 6.391 1 98.5 98 GLU B CA 1
ATOM 2423 C C . GLU B 1 98 ? -2.174 3.959 5.641 1 98.5 98 GLU B C 1
ATOM 2425 O O . GLU B 1 98 ? -3.328 4.305 5.898 1 98.5 98 GLU B O 1
ATOM 2430 N N . GLU B 1 99 ? -1.914 3.07 4.715 1 97.25 99 GLU B N 1
ATOM 2431 C CA . GLU B 1 99 ? -2.975 2.412 3.957 1 97.25 99 GLU B CA 1
ATOM 2432 C C . GLU B 1 99 ? -3.855 1.56 4.867 1 97.25 99 GLU B C 1
ATOM 2434 O O . GLU B 1 99 ? -5.082 1.604 4.77 1 97.25 99 GLU B O 1
ATOM 2439 N N . ASP B 1 100 ? -3.234 0.814 5.777 1 97.19 100 ASP B N 1
ATOM 2440 C CA . ASP B 1 100 ? -3.99 0.009 6.73 1 97.19 100 ASP B CA 1
ATOM 2441 C C . ASP B 1 100 ? -4.824 0.892 7.656 1 97.19 100 ASP B C 1
ATOM 2443 O O . ASP B 1 100 ? -5.984 0.58 7.941 1 97.19 100 ASP B O 1
ATOM 2447 N N . PHE B 1 101 ? -4.246 1.994 8.07 1 98.31 101 PHE B N 1
ATOM 2448 C CA . PHE B 1 101 ? -4.832 2.969 8.984 1 98.31 101 PHE B CA 1
ATOM 2449 C C . PHE B 1 101 ? -6.148 3.506 8.43 1 98.31 101 PHE B C 1
ATOM 2451 O O . PHE B 1 101 ? -7.145 3.58 9.148 1 98.31 101 PHE B O 1
ATOM 2458 N N . PHE B 1 102 ? -6.188 3.73 7.176 1 98.19 102 PHE B N 1
ATOM 2459 C CA . PHE B 1 102 ? -7.309 4.484 6.629 1 98.19 102 PHE B CA 1
ATOM 2460 C C . PHE B 1 102 ? -8.211 3.584 5.793 1 98.19 102 PHE B C 1
ATOM 2462 O O . PHE B 1 102 ? -9.211 4.043 5.234 1 98.19 102 PHE B O 1
ATOM 2469 N N . SER B 1 103 ? -7.93 2.26 5.688 1 98.12 103 SER B N 1
ATOM 2470 C CA . SER B 1 103 ? -8.648 1.352 4.801 1 98.12 103 SER B CA 1
ATOM 2471 C C . SER B 1 103 ? -10.141 1.351 5.105 1 98.12 103 SER B C 1
ATOM 2473 O O . SER B 1 103 ? -10.961 1.492 4.199 1 98.12 103 SER B O 1
ATOM 2475 N N . GLY B 1 104 ? -10.453 1.228 6.422 1 98.25 104 GLY B N 1
ATOM 2476 C CA . GLY B 1 104 ? -11.867 1.209 6.789 1 98.25 104 GLY B CA 1
ATOM 2477 C C . GLY B 1 104 ? -12.586 2.494 6.438 1 98.25 104 GLY B C 1
ATOM 2478 O O . GLY B 1 104 ? -13.703 2.463 5.918 1 98.25 104 GLY B O 1
ATOM 2479 N N . LEU B 1 105 ? -11.945 3.602 6.711 1 98.38 105 LEU B N 1
ATOM 2480 C CA . LEU B 1 105 ? -12.547 4.902 6.426 1 98.38 105 LEU B CA 1
ATOM 2481 C C . LEU B 1 105 ? -12.703 5.113 4.926 1 98.38 105 LEU B C 1
ATOM 2483 O O . LEU B 1 105 ? -13.727 5.617 4.465 1 98.38 105 LEU B O 1
ATOM 2487 N N . THR B 1 106 ? -11.68 4.73 4.145 1 97.38 106 THR B N 1
ATOM 2488 C CA . THR B 1 106 ? -11.703 4.871 2.691 1 97.38 106 THR B CA 1
ATOM 2489 C C . THR B 1 106 ? -12.875 4.098 2.092 1 97.38 106 THR B C 1
ATOM 2491 O O . THR B 1 106 ? -13.617 4.629 1.263 1 97.38 106 THR B O 1
ATOM 2494 N N . ILE B 1 107 ? -13.102 2.896 2.531 1 97.75 107 ILE B N 1
ATOM 2495 C CA . ILE B 1 107 ? -14.18 2.078 1.984 1 97.75 107 ILE B CA 1
ATOM 2496 C C . ILE B 1 107 ? -15.531 2.652 2.406 1 97.75 107 ILE B C 1
ATOM 2498 O O . ILE B 1 107 ? -16.484 2.652 1.625 1 97.75 107 ILE B O 1
ATOM 2502 N N . SER B 1 108 ? -15.617 3.162 3.658 1 97.75 108 SER B N 1
ATOM 2503 C CA . SER B 1 108 ? -16.859 3.773 4.098 1 97.75 108 SER B CA 1
ATOM 2504 C C . SER B 1 108 ? -17.203 5 3.262 1 97.75 108 SER B C 1
ATOM 2506 O O . SER B 1 108 ? -18.375 5.316 3.062 1 97.75 108 SER B O 1
ATOM 2508 N N . ARG B 1 109 ? -16.203 5.691 2.789 1 96.12 109 ARG B N 1
ATOM 2509 C CA . ARG B 1 109 ? -16.391 6.918 2.02 1 96.12 109 ARG B CA 1
ATOM 2510 C C . ARG B 1 109 ? -16.641 6.605 0.548 1 96.12 109 ARG B C 1
ATOM 2512 O O . ARG B 1 109 ? -17.469 7.254 -0.098 1 96.12 109 ARG B O 1
ATOM 2519 N N . TYR B 1 110 ? -15.906 5.629 -0.001 1 95.88 110 TYR B N 1
ATOM 2520 C CA . TYR B 1 110 ? -15.961 5.285 -1.418 1 95.88 110 TYR B CA 1
ATOM 2521 C C . TYR B 1 110 ? -16.438 3.852 -1.614 1 95.88 110 TYR B C 1
ATOM 2523 O O . TYR B 1 110 ? -15.82 3.08 -2.354 1 95.88 110 TYR B O 1
ATOM 2531 N N . ALA B 1 111 ? -17.531 3.541 -1.029 1 96.88 111 ALA B N 1
ATOM 2532 C CA . ALA B 1 111 ? -18.031 2.18 -0.848 1 96.88 111 ALA B CA 1
ATOM 2533 C C . ALA B 1 111 ? -18.219 1.481 -2.191 1 96.88 111 ALA B C 1
ATOM 2535 O O . ALA B 1 111 ? -17.828 0.323 -2.355 1 96.88 111 ALA B O 1
ATOM 2536 N N . GLY B 1 112 ? -18.797 2.174 -3.154 1 96.31 112 GLY B N 1
ATOM 2537 C CA . GLY B 1 112 ? -19.094 1.584 -4.453 1 96.31 112 GLY B CA 1
ATOM 2538 C C . GLY B 1 112 ? -17.844 1.082 -5.164 1 96.31 112 GLY B C 1
ATOM 2539 O O . GLY B 1 112 ? -17.891 0.063 -5.859 1 96.31 112 GLY B O 1
ATOM 2540 N N . ARG B 1 113 ? -16.719 1.737 -4.922 1 96 113 ARG B N 1
ATOM 2541 C CA . ARG B 1 113 ? -15.461 1.398 -5.578 1 96 113 ARG B CA 1
ATOM 2542 C C . ARG B 1 113 ? -14.93 0.059 -5.082 1 96 113 ARG B C 1
ATOM 2544 O O . ARG B 1 113 ? -14.156 -0.604 -5.777 1 96 113 ARG B O 1
ATOM 2551 N N . PHE B 1 114 ? -15.445 -0.383 -3.941 1 97.88 114 PHE B N 1
ATOM 2552 C CA . PHE B 1 114 ? -14.844 -1.549 -3.307 1 97.88 114 PHE B CA 1
ATOM 2553 C C . PHE B 1 114 ? -15.883 -2.639 -3.076 1 97.88 114 PHE B C 1
ATOM 2555 O O . PHE B 1 114 ? -15.68 -3.537 -2.256 1 97.88 114 PHE B O 1
ATOM 2562 N N . GLY B 1 115 ? -17.047 -2.516 -3.727 1 97.94 115 GLY B N 1
ATOM 2563 C CA . GLY B 1 115 ? -18.047 -3.564 -3.695 1 97.94 115 GLY B CA 1
ATOM 2564 C C . GLY B 1 115 ? -19.078 -3.379 -2.59 1 97.94 115 GLY B C 1
ATOM 2565 O O . GLY B 1 115 ? -19.953 -4.227 -2.396 1 97.94 115 GLY B O 1
ATOM 2566 N N . TYR B 1 116 ? -19.016 -2.207 -1.932 1 98.06 116 TYR B N 1
ATOM 2567 C CA . TYR B 1 116 ? -19.875 -1.951 -0.785 1 98.06 116 TYR B CA 1
ATOM 2568 C C . TYR B 1 116 ? -20.938 -0.896 -1.118 1 98.06 116 TYR B C 1
ATOM 2570 O O . TYR B 1 116 ? -21.359 -0.144 -0.242 1 98.06 116 TYR B O 1
ATOM 2578 N N . GLY B 1 117 ? -21.297 -0.801 -2.346 1 96 117 GLY B N 1
ATOM 2579 C CA . GLY B 1 117 ? -22.172 0.248 -2.834 1 96 117 GLY B CA 1
ATOM 2580 C C . GLY B 1 117 ? -23.562 0.198 -2.219 1 96 117 GLY B C 1
ATOM 2581 O O . GLY B 1 117 ? -24.281 1.194 -2.229 1 96 117 GLY B O 1
ATOM 2582 N N . HIS B 1 118 ? -23.953 -0.838 -1.646 1 95.06 118 HIS B N 1
ATOM 2583 C CA . HIS B 1 118 ? -25.281 -0.998 -1.092 1 95.06 118 HIS B CA 1
ATOM 2584 C C . HIS B 1 118 ? -25.297 -0.731 0.409 1 95.06 118 HIS B C 1
ATOM 2586 O O . HIS B 1 118 ? -26.297 -0.999 1.085 1 95.06 118 HIS B O 1
ATOM 2592 N N . MET B 1 119 ? -24.219 -0.241 0.842 1 96.12 119 MET B N 1
ATOM 2593 C CA . MET B 1 119 ? -24.156 0.089 2.264 1 96.12 119 MET B CA 1
ATOM 2594 C C . MET B 1 119 ? -25.188 1.141 2.631 1 96.12 119 MET B C 1
ATOM 2596 O O . MET B 1 119 ? -25.281 2.189 1.991 1 96.12 119 MET B O 1
ATOM 2600 N N . THR B 1 120 ? -25.984 0.9 3.676 1 95.38 120 THR B N 1
ATOM 2601 C CA . THR B 1 120 ? -26.969 1.864 4.141 1 95.38 120 THR B CA 1
ATOM 2602 C C . THR B 1 120 ? -26.312 2.965 4.965 1 95.38 120 THR B C 1
ATOM 2604 O O . THR B 1 120 ? -25.203 2.785 5.477 1 95.38 120 THR B O 1
ATOM 2607 N N . ASP B 1 121 ? -27.031 4.016 5.109 1 96.12 121 ASP B N 1
ATOM 2608 C CA . ASP B 1 121 ? -26.547 5.105 5.945 1 96.12 121 ASP B CA 1
ATOM 2609 C C . ASP B 1 121 ? -26.375 4.66 7.395 1 96.12 121 ASP B C 1
ATOM 2611 O O . ASP B 1 121 ? -25.438 5.082 8.078 1 96.12 121 ASP B O 1
ATOM 2615 N N . GLU B 1 122 ? -27.25 3.814 7.785 1 96.38 122 GLU B N 1
ATOM 2616 C CA . GLU B 1 122 ? -27.203 3.311 9.156 1 96.38 122 GLU B CA 1
ATOM 2617 C C . GLU B 1 122 ? -25.969 2.449 9.375 1 96.38 122 GLU B C 1
ATOM 2619 O O . GLU B 1 122 ? -25.281 2.588 10.391 1 96.38 122 GLU B O 1
ATOM 2624 N N . PHE B 1 123 ? -25.688 1.582 8.492 1 96.44 123 PHE B N 1
ATOM 2625 C CA . PHE B 1 123 ? -24.5 0.737 8.617 1 96.44 123 PHE B CA 1
ATOM 2626 C C . PHE B 1 123 ? -23.234 1.57 8.539 1 96.44 123 PHE B C 1
ATOM 2628 O O . PHE B 1 123 ? -22.281 1.344 9.297 1 96.44 123 PHE B O 1
ATOM 2635 N N . ARG B 1 124 ? -23.219 2.527 7.66 1 97.38 124 ARG B N 1
ATOM 2636 C CA . ARG B 1 124 ? -22.078 3.418 7.543 1 97.38 124 ARG B CA 1
ATOM 2637 C C . ARG B 1 124 ? -21.812 4.156 8.852 1 97.38 124 ARG B C 1
ATOM 2639 O O . ARG B 1 124 ? -20.656 4.281 9.281 1 97.38 124 ARG B O 1
ATOM 2646 N N . ALA B 1 125 ? -22.844 4.629 9.438 1 97.81 125 ALA B N 1
ATOM 2647 C CA . ALA B 1 125 ? -22.719 5.336 10.703 1 97.81 125 ALA B CA 1
ATOM 2648 C C . ALA B 1 125 ? -22.125 4.43 11.781 1 97.81 125 ALA B C 1
ATOM 2650 O O . ALA B 1 125 ? -21.297 4.867 12.586 1 97.81 125 ALA B O 1
ATOM 2651 N N . GLU B 1 126 ? -22.547 3.186 11.742 1 97.75 126 GLU B N 1
ATOM 2652 C CA . GLU B 1 126 ? -22.016 2.219 12.695 1 97.75 126 GLU B CA 1
ATOM 2653 C C . GLU B 1 126 ? -20.531 1.97 12.438 1 97.75 126 GLU B C 1
ATOM 2655 O O . GLU B 1 126 ? -19.734 1.896 13.383 1 97.75 126 GLU B O 1
ATOM 2660 N N . VAL B 1 127 ? -20.203 1.821 11.227 1 98.31 127 VAL B N 1
ATOM 2661 C CA . VAL B 1 127 ? -18.812 1.629 10.844 1 98.31 127 VAL B CA 1
ATOM 2662 C C . VAL B 1 127 ? -17.969 2.816 11.32 1 98.31 127 VAL B C 1
ATOM 2664 O O . VAL B 1 127 ? -16.938 2.637 11.961 1 98.31 127 VAL B O 1
ATOM 2667 N N . ARG B 1 128 ? -18.438 4.031 11.062 1 98.44 128 ARG B N 1
ATOM 2668 C CA . ARG B 1 128 ? -17.703 5.238 11.414 1 98.44 128 ARG B CA 1
ATOM 2669 C C . ARG B 1 128 ? -17.562 5.363 12.93 1 98.44 128 ARG B C 1
ATOM 2671 O O . ARG B 1 128 ? -16.516 5.816 13.422 1 98.44 128 ARG B O 1
ATOM 2678 N N . LYS B 1 129 ? -18.562 4.961 13.609 1 98.44 129 LYS B N 1
ATOM 2679 C CA . LYS B 1 129 ? -18.469 4.953 15.07 1 98.44 129 LYS B CA 1
ATOM 2680 C C . LYS B 1 129 ? -17.391 3.977 15.539 1 98.44 129 LYS B C 1
ATOM 2682 O O . LYS B 1 129 ? -16.594 4.305 16.422 1 98.44 129 LYS B O 1
ATOM 2687 N N . ASN B 1 130 ? -17.406 2.785 15 1 98.56 130 ASN B N 1
ATOM 2688 C CA . ASN B 1 130 ? -16.406 1.795 15.352 1 98.56 130 ASN B CA 1
ATOM 2689 C C . ASN B 1 130 ? -15 2.273 14.992 1 98.56 130 ASN B C 1
ATOM 2691 O O . ASN B 1 130 ? -14.047 2.061 15.75 1 98.56 130 ASN B O 1
ATOM 2695 N N . LEU B 1 131 ? -14.875 2.896 13.852 1 98.75 131 LEU B N 1
ATOM 2696 C CA . LEU B 1 131 ? -13.602 3.477 13.453 1 98.75 131 LEU B CA 1
ATOM 2697 C C . LEU B 1 131 ? -13.133 4.52 14.469 1 98.75 131 LEU B C 1
ATOM 2699 O O . LEU B 1 131 ? -12 4.465 14.938 1 98.75 131 LEU B O 1
ATOM 2703 N N . ASN B 1 132 ? -14.031 5.418 14.789 1 98.75 132 ASN B N 1
ATOM 2704 C CA . ASN B 1 132 ? -13.719 6.516 15.695 1 98.75 132 ASN B CA 1
ATOM 2705 C C . ASN B 1 132 ? -13.32 6.008 17.078 1 98.75 132 ASN B C 1
ATOM 2707 O O . ASN B 1 132 ? -12.383 6.52 17.688 1 98.75 132 ASN B O 1
ATOM 2711 N N . ASP B 1 133 ? -14.023 4.988 17.516 1 98.44 133 ASP B N 1
ATOM 2712 C CA . ASP B 1 133 ? -13.914 4.574 18.906 1 98.44 133 ASP B CA 1
ATOM 2713 C C . ASP B 1 133 ? -12.773 3.576 19.094 1 98.44 133 ASP B C 1
ATOM 2715 O O . ASP B 1 133 ? -12.18 3.494 20.172 1 98.44 133 ASP B O 1
ATOM 2719 N N . GLU B 1 134 ? -12.453 2.83 18.031 1 98.19 134 GLU B N 1
ATOM 2720 C CA . GLU B 1 134 ? -11.562 1.696 18.281 1 98.19 134 GLU B CA 1
ATOM 2721 C C . GLU B 1 134 ? -10.422 1.663 17.266 1 98.19 134 GLU B C 1
ATOM 2723 O O . GLU B 1 134 ? -9.25 1.704 17.641 1 98.19 134 GLU B O 1
ATOM 2728 N N . ILE B 1 135 ? -10.758 1.691 16.016 1 98.5 135 ILE B N 1
ATOM 2729 C CA . ILE B 1 135 ? -9.781 1.34 15 1 98.5 135 ILE B CA 1
ATOM 2730 C C . ILE B 1 135 ? -8.773 2.477 14.836 1 98.5 135 ILE B C 1
ATOM 2732 O O . ILE B 1 135 ? -7.562 2.254 14.906 1 98.5 135 ILE B O 1
ATOM 2736 N N . LEU B 1 136 ? -9.258 3.699 14.609 1 98.75 136 LEU B N 1
ATOM 2737 C CA . LEU B 1 136 ? -8.383 4.84 14.375 1 98.75 136 LEU B CA 1
ATOM 2738 C C . LEU B 1 136 ? -7.512 5.121 15.594 1 98.75 136 LEU B C 1
ATOM 2740 O O . LEU B 1 136 ? -6.301 5.316 15.469 1 98.75 136 LEU B O 1
ATOM 2744 N N . PRO B 1 137 ? -8.055 5.086 16.844 1 98.75 137 PRO B N 1
ATOM 2745 C CA . PRO B 1 137 ? -7.203 5.293 18.031 1 98.75 137 PRO B CA 1
ATOM 2746 C C . PRO B 1 137 ? -6.105 4.242 18.156 1 98.75 137 PRO B C 1
ATOM 2748 O O . PRO B 1 137 ? -4.984 4.559 18.562 1 98.75 137 PRO B O 1
ATOM 2751 N N . LYS B 1 138 ? -6.414 3.02 17.781 1 98.06 138 LYS B N 1
ATOM 2752 C CA . LYS B 1 138 ? -5.395 1.971 17.812 1 98.06 138 LYS B CA 1
ATOM 2753 C C . LYS B 1 138 ? -4.227 2.309 16.906 1 98.06 138 LYS B C 1
ATOM 2755 O O . LYS B 1 138 ? -3.066 2.244 17.312 1 98.06 138 LYS B O 1
ATOM 2760 N N . HIS B 1 139 ? -4.5 2.682 15.703 1 98.56 139 HIS B N 1
ATOM 2761 C CA . HIS B 1 139 ? -3.447 3.023 14.758 1 98.56 139 HIS B CA 1
ATOM 2762 C C . HIS B 1 139 ? -2.721 4.301 15.172 1 98.56 139 HIS B C 1
ATOM 2764 O O . HIS B 1 139 ? -1.507 4.414 14.992 1 98.56 139 HIS B O 1
ATOM 2770 N N . LEU B 1 140 ? -3.463 5.27 15.703 1 98.88 140 LEU B N 1
ATOM 2771 C CA . LEU B 1 140 ? -2.846 6.492 16.203 1 98.88 140 LEU B CA 1
ATOM 2772 C C . LEU B 1 140 ? -1.855 6.18 17.328 1 98.88 140 LEU B C 1
ATOM 2774 O O . LEU B 1 140 ? -0.821 6.84 17.453 1 98.88 140 LEU B O 1
ATOM 2778 N N . SER B 1 141 ? -2.164 5.188 18.094 1 98.5 141 SER B N 1
ATOM 2779 C CA . SER B 1 141 ? -1.259 4.809 19.172 1 98.5 141 SER B CA 1
ATOM 2780 C C . SER B 1 141 ? 0.068 4.293 18.625 1 98.5 141 SER B C 1
ATOM 2782 O O . SER B 1 141 ? 1.117 4.484 19.234 1 98.5 141 SER B O 1
ATOM 2784 N N . PHE B 1 142 ? 0.059 3.65 17.484 1 98.06 142 PHE B N 1
ATOM 2785 C CA . PHE B 1 142 ? 1.291 3.207 16.844 1 98.06 142 PHE B CA 1
ATOM 2786 C C . PHE B 1 142 ? 2.141 4.398 16.406 1 98.06 142 PHE B C 1
ATOM 2788 O O . PHE B 1 142 ? 3.354 4.41 16.625 1 98.06 142 PHE B O 1
ATOM 2795 N N . LEU B 1 143 ? 1.494 5.418 15.828 1 98.69 143 LEU B N 1
ATOM 2796 C CA . LEU B 1 143 ? 2.221 6.621 15.43 1 98.69 143 LEU B CA 1
ATOM 2797 C C . LEU B 1 143 ? 2.809 7.324 16.641 1 98.69 143 LEU B C 1
ATOM 2799 O O . LEU B 1 143 ? 3.951 7.789 16.609 1 98.69 143 LEU B O 1
ATOM 2803 N N . GLU B 1 144 ? 1.986 7.387 17.625 1 98.69 144 GLU B N 1
ATOM 2804 C CA . GLU B 1 144 ? 2.436 8.023 18.875 1 98.69 144 GLU B CA 1
ATOM 2805 C C . GLU B 1 144 ? 3.676 7.328 19.422 1 98.69 144 GLU B C 1
ATOM 2807 O O . GLU B 1 144 ? 4.621 7.988 19.859 1 98.69 144 GLU B O 1
ATOM 2812 N N . MET B 1 145 ? 3.676 6.047 19.359 1 97.5 145 MET B N 1
ATOM 2813 C CA . MET B 1 145 ? 4.809 5.262 19.828 1 97.5 145 MET B CA 1
ATOM 2814 C C . MET B 1 145 ? 6.047 5.523 18.984 1 97.5 145 MET B C 1
ATOM 2816 O O . MET B 1 145 ? 7.141 5.723 19.516 1 97.5 145 MET B O 1
ATOM 2820 N N . LEU B 1 146 ? 5.914 5.555 17.656 1 98.12 146 LEU B N 1
ATOM 2821 C CA . LEU B 1 146 ? 7.027 5.855 16.781 1 98.12 146 LEU B CA 1
ATOM 2822 C C . LEU B 1 146 ? 7.629 7.219 17.094 1 98.12 146 LEU B C 1
ATOM 2824 O O . LEU B 1 146 ? 8.852 7.367 17.156 1 98.12 146 LEU B O 1
ATOM 2828 N N . LEU B 1 147 ? 6.785 8.148 17.328 1 98.69 147 LEU B N 1
ATOM 2829 C CA . LEU B 1 147 ? 7.219 9.523 17.531 1 98.69 147 LEU B CA 1
ATOM 2830 C C . LEU B 1 147 ? 7.832 9.703 18.922 1 98.69 147 LEU B C 1
ATOM 2832 O O . LEU B 1 147 ? 8.75 10.508 19.094 1 98.69 147 LEU B O 1
ATOM 2836 N N . THR B 1 148 ? 7.285 8.953 19.875 1 97.88 148 THR B N 1
ATOM 2837 C CA . THR B 1 148 ? 7.883 8.961 21.203 1 97.88 148 THR B CA 1
ATOM 2838 C C . THR B 1 148 ? 9.328 8.469 21.156 1 97.88 148 THR B C 1
ATOM 2840 O O . THR B 1 148 ? 10.188 8.984 21.859 1 97.88 148 THR B O 1
ATOM 2843 N N . ASN B 1 149 ? 9.617 7.574 20.281 1 96.19 149 ASN B N 1
ATOM 2844 C CA . ASN B 1 149 ? 10.938 6.965 20.172 1 96.19 149 ASN B CA 1
ATOM 2845 C C . ASN B 1 149 ? 11.828 7.727 19.203 1 96.19 149 ASN B C 1
ATOM 2847 O O . ASN B 1 149 ? 13.023 7.426 19.078 1 96.19 149 ASN B O 1
ATOM 2851 N N . SER B 1 150 ? 11.266 8.703 18.484 1 97.25 150 SER B N 1
ATOM 2852 C CA . SER B 1 150 ? 12.008 9.469 17.5 1 97.25 150 SER B CA 1
ATOM 2853 C C . SER B 1 150 ? 12.758 10.633 18.141 1 97.25 150 SER B C 1
ATOM 2855 O O . SER B 1 150 ? 12.156 11.461 18.828 1 97.25 150 SER B O 1
ATOM 2857 N N . THR B 1 151 ? 14.031 10.734 17.875 1 96.62 151 THR B N 1
ATOM 2858 C CA . THR B 1 151 ? 14.82 11.828 18.422 1 96.62 151 THR B CA 1
ATOM 2859 C C . THR B 1 151 ? 14.703 13.078 17.547 1 96.62 151 THR B C 1
ATOM 2861 O O . THR B 1 151 ? 15.07 14.172 17.969 1 96.62 151 THR B O 1
ATOM 2864 N N . THR B 1 152 ? 14.164 12.945 16.359 1 97.88 152 THR B N 1
ATOM 2865 C CA . THR B 1 152 ? 14.125 14.062 15.422 1 97.88 152 THR B CA 1
ATOM 2866 C C . THR B 1 152 ? 12.711 14.625 15.312 1 97.88 152 THR B C 1
ATOM 2868 O O . THR B 1 152 ? 12.516 15.719 14.766 1 97.88 152 THR B O 1
ATOM 2871 N N . GLY B 1 153 ? 11.742 13.867 15.789 1 98.19 153 GLY B N 1
ATOM 2872 C CA . GLY B 1 153 ? 10.352 14.305 15.711 1 98.19 153 GLY B CA 1
ATOM 2873 C C . GLY B 1 153 ? 9.664 13.883 14.422 1 98.19 153 GLY B C 1
ATOM 2874 O O . GLY B 1 153 ? 8.484 14.18 14.219 1 98.19 153 GLY B O 1
ATOM 2875 N N . TRP B 1 154 ? 10.391 13.242 13.531 1 98.75 154 TRP B N 1
ATOM 2876 C CA . TRP B 1 154 ? 9.805 12.656 12.328 1 98.75 154 TRP B CA 1
ATOM 2877 C C . TRP B 1 154 ? 9.508 11.172 12.547 1 98.75 154 TRP B C 1
ATOM 2879 O O . TRP B 1 154 ? 10.141 10.516 13.367 1 98.75 154 TRP B O 1
ATOM 2889 N N . LEU B 1 155 ? 8.641 10.602 11.836 1 98.81 155 LEU B N 1
ATOM 2890 C CA . LEU B 1 155 ? 8.086 9.281 12.094 1 98.81 155 LEU B CA 1
ATOM 2891 C C . LEU B 1 155 ? 9.172 8.211 12.016 1 98.81 155 LEU B C 1
ATOM 2893 O O . LEU B 1 155 ? 9.203 7.285 12.828 1 98.81 155 LEU B O 1
ATOM 2897 N N . ALA B 1 156 ? 10.055 8.352 11.047 1 97.75 156 ALA B N 1
ATOM 2898 C CA . ALA B 1 156 ? 11.086 7.336 10.867 1 97.75 156 ALA B CA 1
ATOM 2899 C C . ALA B 1 156 ? 12.375 7.73 11.578 1 97.75 156 ALA B C 1
ATOM 2901 O O . ALA B 1 156 ? 13.414 7.078 11.414 1 97.75 156 ALA B O 1
ATOM 2902 N N . GLY B 1 157 ? 12.359 8.82 12.273 1 97.38 157 GLY B N 1
ATOM 2903 C CA . GLY B 1 157 ? 13.539 9.297 12.977 1 97.38 157 GLY B CA 1
ATOM 2904 C C . GLY B 1 157 ? 14.594 9.875 12.047 1 97.38 157 GLY B C 1
ATOM 2905 O O . GLY B 1 157 ? 15.758 10 12.43 1 97.38 157 GLY B O 1
ATOM 2906 N N . THR B 1 158 ? 14.219 10.164 10.828 1 97.5 158 THR B N 1
ATOM 2907 C CA . THR B 1 158 ? 15.148 10.734 9.852 1 97.5 158 THR B CA 1
ATOM 2908 C C . THR B 1 158 ? 15.469 12.18 10.195 1 97.5 158 THR B C 1
ATOM 2910 O O . THR B 1 158 ? 14.719 12.836 10.93 1 97.5 158 THR B O 1
ATOM 2913 N N . GLU B 1 159 ? 16.578 12.68 9.656 1 96.5 159 GLU B N 1
ATOM 2914 C CA . GLU B 1 159 ? 16.969 14.062 9.891 1 96.5 159 GLU B CA 1
ATOM 2915 C C . GLU B 1 159 ? 15.977 15.039 9.258 1 96.5 159 GLU B C 1
ATOM 2917 O O . GLU B 1 159 ? 15.656 16.078 9.844 1 96.5 159 GLU B O 1
ATOM 2922 N N . LYS B 1 160 ? 15.555 14.719 8.094 1 97.25 160 LYS B N 1
ATOM 2923 C CA . LYS B 1 160 ? 14.531 15.445 7.348 1 97.25 160 LYS B CA 1
ATOM 2924 C C . LYS B 1 160 ? 13.242 14.633 7.238 1 97.25 160 LYS B C 1
ATOM 2926 O O . LYS B 1 160 ? 13.25 13.422 7.469 1 97.25 160 LYS B O 1
ATOM 2931 N N . PRO B 1 161 ? 12.125 15.352 6.922 1 98.69 161 PRO B N 1
ATOM 2932 C CA . PRO B 1 161 ? 10.914 14.555 6.699 1 98.69 161 PRO B CA 1
ATOM 2933 C C . PRO B 1 161 ? 11.078 13.547 5.559 1 98.69 161 PRO B C 1
ATOM 2935 O O . PRO B 1 161 ? 11.727 13.844 4.555 1 98.69 161 PRO B O 1
ATOM 2938 N N . SER B 1 162 ? 10.5 12.414 5.738 1 98.69 162 SER B N 1
ATOM 2939 C CA . SER B 1 162 ? 10.516 11.375 4.719 1 98.69 162 SER B CA 1
ATOM 2940 C C . SER B 1 162 ? 9.117 11.133 4.16 1 98.69 162 SER B C 1
ATOM 2942 O O . SER B 1 162 ? 8.156 11.789 4.57 1 98.69 162 SER B O 1
ATOM 2944 N N . ALA B 1 163 ? 8.969 10.188 3.236 1 98.75 163 ALA B N 1
ATOM 2945 C CA . ALA B 1 163 ? 7.688 9.812 2.65 1 98.75 163 ALA B CA 1
ATOM 2946 C C . ALA B 1 163 ? 6.676 9.453 3.736 1 98.75 163 ALA B C 1
ATOM 2948 O O . ALA B 1 163 ? 5.473 9.695 3.578 1 98.75 163 ALA B O 1
ATOM 2949 N N . ALA B 1 164 ? 7.184 8.898 4.855 1 98.88 164 ALA B N 1
ATOM 2950 C CA . ALA B 1 164 ? 6.32 8.508 5.969 1 98.88 164 ALA B CA 1
ATOM 2951 C C . ALA B 1 164 ? 5.582 9.719 6.535 1 98.88 164 ALA B C 1
ATOM 2953 O O . ALA B 1 164 ? 4.395 9.633 6.855 1 98.88 164 ALA B O 1
ATOM 2954 N N . ASP B 1 165 ? 6.266 10.828 6.598 1 98.94 165 ASP B N 1
ATOM 2955 C CA . ASP B 1 165 ? 5.668 12.031 7.156 1 98.94 165 ASP B CA 1
ATOM 2956 C C . ASP B 1 165 ? 4.703 12.68 6.164 1 98.94 165 ASP B C 1
ATOM 2958 O O . ASP B 1 165 ? 3.611 13.109 6.543 1 98.94 165 ASP B O 1
ATOM 2962 N N . PHE B 1 166 ? 5.113 12.672 4.922 1 98.94 166 PHE B N 1
ATOM 2963 C CA . PHE B 1 166 ? 4.312 13.344 3.9 1 98.94 166 PHE B CA 1
ATOM 2964 C C . PHE B 1 166 ? 2.986 12.617 3.697 1 98.94 166 PHE B C 1
ATOM 2966 O O . PHE B 1 166 ? 1.965 13.25 3.426 1 98.94 166 PHE B O 1
ATOM 2973 N N . VAL B 1 167 ? 2.947 11.305 3.834 1 98.81 167 VAL B N 1
ATOM 2974 C CA . VAL B 1 167 ? 1.719 10.578 3.547 1 98.81 167 VAL B CA 1
ATOM 2975 C C . VAL B 1 167 ? 0.741 10.734 4.711 1 98.81 167 VAL B C 1
ATOM 2977 O O . VAL B 1 167 ? -0.476 10.727 4.512 1 98.81 167 VAL B O 1
ATOM 2980 N N . PHE B 1 168 ? 1.233 10.93 5.926 1 98.88 168 PHE B N 1
ATOM 2981 C CA . PHE B 1 168 ? 0.373 10.914 7.102 1 98.88 168 PHE B CA 1
ATOM 2982 C C . PHE B 1 168 ? -0.154 12.312 7.406 1 98.88 168 PHE B C 1
ATOM 2984 O O . PHE B 1 168 ? -1.335 12.477 7.719 1 98.88 168 PHE B O 1
ATOM 2991 N N . VAL B 1 169 ? 0.655 13.352 7.324 1 98.81 169 VAL B N 1
ATOM 2992 C CA . VAL B 1 169 ? 0.318 14.648 7.906 1 98.81 169 VAL B CA 1
ATOM 2993 C C . VAL B 1 169 ? -0.909 15.227 7.207 1 98.81 169 VAL B C 1
ATOM 2995 O O . VAL B 1 169 ? -1.904 15.555 7.855 1 98.81 169 VAL B O 1
ATOM 2998 N N . PRO B 1 170 ? -0.905 15.328 5.863 1 98.19 170 PRO B N 1
ATOM 2999 C CA . PRO B 1 170 ? -2.127 15.859 5.25 1 98.19 170 PRO B CA 1
ATOM 3000 C C . PRO B 1 170 ? -3.348 14.984 5.512 1 98.19 170 PRO B C 1
ATOM 3002 O O . PRO B 1 170 ? -4.465 15.492 5.625 1 98.19 170 PRO B O 1
ATOM 3005 N N . ARG B 1 171 ? -3.189 13.711 5.633 1 98.06 171 ARG B N 1
ATOM 3006 C CA . ARG B 1 171 ? -4.285 12.773 5.867 1 98.06 171 ARG B CA 1
ATOM 3007 C C . ARG B 1 171 ? -4.852 12.938 7.277 1 98.06 171 ARG B C 1
ATOM 3009 O O . ARG B 1 171 ? -6.062 12.844 7.48 1 98.06 171 ARG B O 1
ATOM 3016 N N . LEU B 1 172 ? -3.932 13.125 8.211 1 98.75 172 LEU B N 1
ATOM 3017 C CA . LEU B 1 172 ? -4.359 13.32 9.586 1 98.75 172 LEU B CA 1
ATOM 3018 C C . LEU B 1 172 ? -5.125 14.633 9.742 1 98.75 172 LEU B C 1
ATOM 3020 O O . LEU B 1 172 ? -6.125 14.688 10.461 1 98.75 172 LEU B O 1
ATOM 3024 N N . LYS B 1 173 ? -4.656 15.656 9.062 1 97.88 173 LYS B N 1
ATOM 3025 C CA . LYS B 1 173 ? -5.395 16.922 9.062 1 97.88 173 LYS B CA 1
ATOM 3026 C C . LYS B 1 173 ? -6.785 16.734 8.469 1 97.88 173 LYS B C 1
ATOM 3028 O O . LYS B 1 173 ? -7.77 17.25 9.008 1 97.88 173 LYS B O 1
ATOM 3033 N N . TRP B 1 174 ? -6.855 16.016 7.375 1 97.31 174 TRP B N 1
ATOM 3034 C CA . TRP B 1 174 ? -8.133 15.727 6.727 1 97.31 174 TRP B CA 1
ATOM 3035 C C . TRP B 1 174 ? -9.039 14.914 7.641 1 97.31 174 TRP B C 1
ATOM 3037 O O . TRP B 1 174 ? -10.242 15.156 7.707 1 97.31 174 TRP B O 1
ATOM 3047 N N . LEU B 1 175 ? -8.453 13.992 8.391 1 98.25 175 LEU B N 1
ATOM 3048 C CA . LEU B 1 175 ? -9.18 13.078 9.266 1 98.25 175 LEU B CA 1
ATOM 3049 C C . LEU B 1 175 ? -10.031 13.852 10.273 1 98.25 175 LEU B C 1
ATOM 3051 O O . LEU B 1 175 ? -11.203 13.523 10.484 1 98.25 175 LEU B O 1
ATOM 3055 N N . VAL B 1 176 ? -9.508 14.969 10.805 1 97.88 176 VAL B N 1
ATOM 3056 C CA . VAL B 1 176 ? -10.172 15.68 11.898 1 97.88 176 VAL B CA 1
ATOM 3057 C C . VAL B 1 176 ? -10.711 17.016 11.398 1 97.88 176 VAL B C 1
ATOM 3059 O O . VAL B 1 176 ? -10.961 17.938 12.188 1 97.88 176 VAL B O 1
ATOM 3062 N N . SER B 1 177 ? -10.82 17.156 10.133 1 96 177 SER B N 1
ATOM 3063 C CA . SER B 1 177 ? -11.219 18.422 9.516 1 96 177 SER B CA 1
ATOM 3064 C C . SER B 1 177 ? -12.719 18.656 9.641 1 96 177 SER B C 1
ATOM 3066 O O . SER B 1 177 ? -13.203 19.75 9.367 1 96 177 SER B O 1
ATOM 3068 N N . GLY B 1 178 ? -13.492 17.641 9.969 1 95.44 178 GLY B N 1
ATOM 3069 C CA . GLY B 1 178 ? -14.945 17.719 9.961 1 95.44 178 GLY B CA 1
ATOM 3070 C C . GLY B 1 178 ? -15.57 17.156 8.695 1 95.44 178 GLY B C 1
ATOM 3071 O O . GLY B 1 178 ? -16.781 17 8.609 1 95.44 178 GLY B O 1
ATOM 3072 N N . ALA B 1 179 ? -14.75 16.719 7.75 1 93.81 179 ALA B N 1
ATOM 3073 C CA . ALA B 1 179 ? -15.234 16.219 6.469 1 93.81 179 ALA B CA 1
ATOM 3074 C C . ALA B 1 179 ? -15.703 14.773 6.59 1 93.81 179 ALA B C 1
ATOM 3076 O O . ALA B 1 179 ? -16.328 14.242 5.672 1 93.81 179 ALA B O 1
ATOM 3077 N N . ASN B 1 180 ? -15.414 14.117 7.699 1 96.12 180 ASN B N 1
ATOM 3078 C CA . ASN B 1 180 ? -15.75 12.711 7.914 1 96.12 180 ASN B CA 1
ATOM 3079 C C . ASN B 1 180 ? -16.766 12.547 9.031 1 96.12 180 ASN B C 1
ATOM 3081 O O . ASN B 1 180 ? -16.406 12.469 10.211 1 96.12 180 ASN B O 1
ATOM 3085 N N . ASP B 1 181 ? -18.016 12.422 8.617 1 96.69 181 ASP B N 1
ATOM 3086 C CA . ASP B 1 181 ? -19.062 12.25 9.609 1 96.69 181 ASP B CA 1
ATOM 3087 C C . ASP B 1 181 ? -18.766 11.062 10.523 1 96.69 181 ASP B C 1
ATOM 3089 O O . ASP B 1 181 ? -18.328 10.008 10.062 1 96.69 181 ASP B O 1
ATOM 3093 N N . GLY B 1 182 ? -18.938 11.297 11.805 1 97.75 182 GLY B N 1
ATOM 3094 C CA . GLY B 1 182 ? -18.766 10.211 12.758 1 97.75 182 GLY B CA 1
ATOM 3095 C C . GLY B 1 182 ? -17.359 10.148 13.32 1 97.75 182 GLY B C 1
ATOM 3096 O O . GLY B 1 182 ? -17.078 9.391 14.258 1 97.75 182 GLY B O 1
ATOM 3097 N N . ILE B 1 183 ? -16.453 10.977 12.766 1 98.5 183 ILE B N 1
ATOM 3098 C CA . ILE B 1 183 ? -15.102 11.062 13.289 1 98.5 183 ILE B CA 1
ATOM 3099 C C . ILE B 1 183 ? -14.93 12.359 14.078 1 98.5 183 ILE B C 1
ATOM 3101 O O . ILE B 1 183 ? -15.188 13.445 13.562 1 98.5 183 ILE B O 1
ATOM 3105 N N . ASP B 1 184 ? -14.492 12.227 15.281 1 98.56 184 ASP B N 1
ATOM 3106 C CA . ASP B 1 184 ? -14.391 13.383 16.172 1 98.56 184 ASP B CA 1
ATOM 3107 C C . ASP B 1 184 ? -13.289 14.328 15.711 1 98.56 184 ASP B C 1
ATOM 3109 O O . ASP B 1 184 ? -12.188 13.891 15.375 1 98.56 184 ASP B O 1
ATOM 3113 N N . SER B 1 185 ? -13.539 15.617 15.789 1 98.06 185 SER B N 1
ATOM 3114 C CA . SER B 1 185 ? -12.562 16.625 15.406 1 98.06 185 SER B CA 1
ATOM 3115 C C . SER B 1 185 ? -11.422 16.703 16.422 1 98.06 185 SER B C 1
ATOM 3117 O O . SER B 1 185 ? -10.359 17.266 16.125 1 98.06 185 SER B O 1
ATOM 3119 N N . ASP B 1 186 ? -11.617 16.203 17.578 1 98.31 186 ASP B N 1
ATOM 3120 C CA . ASP B 1 186 ? -10.594 16.266 18.625 1 98.31 186 ASP B CA 1
ATOM 3121 C C . ASP B 1 186 ? -9.945 14.891 18.812 1 98.31 186 ASP B C 1
ATOM 3123 O O . ASP B 1 186 ? -9.352 14.625 19.859 1 98.31 186 ASP B O 1
ATOM 3127 N N . LEU B 1 187 ? -10.086 13.992 17.828 1 98.69 187 LEU B N 1
ATOM 3128 C CA . LEU B 1 187 ? -9.586 12.617 17.891 1 98.69 187 LEU B CA 1
ATOM 3129 C C . LEU B 1 187 ? -8.086 12.594 18.188 1 98.69 187 LEU B C 1
ATOM 3131 O O . LEU B 1 187 ? -7.594 11.656 18.812 1 98.69 187 LEU B O 1
ATOM 3135 N N . LEU B 1 188 ? -7.379 13.656 17.812 1 98.81 188 LEU B N 1
ATOM 3136 C CA . LEU B 1 188 ? -5.93 13.672 17.938 1 98.81 188 LEU B CA 1
ATOM 3137 C C . LEU B 1 188 ? -5.516 14.195 19.312 1 98.81 188 LEU B C 1
ATOM 3139 O O . LEU B 1 188 ? -4.328 14.188 19.656 1 98.81 188 LEU B O 1
ATOM 3143 N N . ASP B 1 189 ? -6.402 14.648 20.156 1 98.5 189 ASP B N 1
ATOM 3144 C CA . ASP B 1 189 ? -6.078 15.281 21.438 1 98.5 189 ASP B CA 1
ATOM 3145 C C . ASP B 1 189 ? -5.336 14.312 22.344 1 98.5 189 ASP B C 1
ATOM 3147 O O . ASP B 1 189 ? -4.465 14.727 23.125 1 98.5 189 ASP B O 1
ATOM 3151 N N . GLY B 1 190 ? -5.605 13.039 22.266 1 98.06 190 GLY B N 1
ATOM 3152 C CA . GLY B 1 190 ? -4.941 12.039 23.094 1 98.06 190 GLY B CA 1
ATOM 3153 C C . GLY B 1 190 ? -3.576 11.648 22.562 1 98.06 190 GLY B C 1
ATOM 3154 O O . GLY B 1 190 ? -2.902 10.789 23.141 1 98.06 190 GLY B O 1
ATOM 3155 N N . PHE B 1 191 ? -3.139 12.305 21.5 1 98.81 191 PHE B N 1
ATOM 3156 C CA . PHE B 1 191 ? -1.893 11.945 20.828 1 98.81 191 PHE B CA 1
ATOM 3157 C C . PHE B 1 191 ? -1.032 13.18 20.594 1 98.81 191 PHE B C 1
ATOM 3159 O O . PHE B 1 191 ? -0.889 13.633 19.453 1 98.81 191 PHE B O 1
ATOM 3166 N N . PRO B 1 192 ? -0.376 13.672 21.656 1 98.62 192 PRO B N 1
ATOM 3167 C CA . PRO B 1 192 ? 0.331 14.953 21.578 1 98.62 192 PRO B CA 1
ATOM 3168 C C . PRO B 1 192 ? 1.507 14.922 20.609 1 98.62 192 PRO B C 1
ATOM 3170 O O . PRO B 1 192 ? 1.808 15.938 19.969 1 98.62 192 PRO B O 1
ATOM 3173 N N . ASN B 1 193 ? 2.207 13.789 20.516 1 98.81 193 ASN B N 1
ATOM 3174 C CA . ASN B 1 193 ? 3.33 13.727 19.578 1 98.81 193 ASN B CA 1
ATOM 3175 C C . ASN B 1 193 ? 2.861 13.758 18.125 1 98.81 193 ASN B C 1
ATOM 3177 O O . ASN B 1 193 ? 3.555 14.281 17.266 1 98.81 193 ASN B O 1
ATOM 3181 N N . VAL B 1 194 ? 1.691 13.18 17.875 1 98.94 194 VAL B N 1
ATOM 3182 C CA . VAL B 1 194 ? 1.106 13.25 16.547 1 98.94 194 VAL B CA 1
ATOM 3183 C C . VAL B 1 194 ? 0.753 14.695 16.203 1 98.94 194 VAL B C 1
ATOM 3185 O O . VAL B 1 194 ? 1.028 15.164 15.094 1 98.94 194 VAL B O 1
ATOM 3188 N N . LYS B 1 195 ? 0.145 15.391 17.125 1 98.81 195 LYS B N 1
ATOM 3189 C CA . LYS B 1 195 ? -0.169 16.797 16.906 1 98.81 195 LYS B CA 1
ATOM 3190 C C . LYS B 1 195 ? 1.1 17.609 16.688 1 98.81 195 LYS B C 1
ATOM 3192 O O . LYS B 1 195 ? 1.126 18.5 15.82 1 98.81 195 LYS B O 1
ATOM 3197 N N . ALA B 1 196 ? 2.148 17.312 17.406 1 98.81 196 ALA B N 1
ATOM 3198 C CA . ALA B 1 196 ? 3.428 18 17.25 1 98.81 196 ALA B CA 1
ATOM 3199 C C . ALA B 1 196 ? 4.027 17.734 15.875 1 98.81 196 ALA B C 1
ATOM 3201 O O . ALA B 1 196 ? 4.633 18.625 15.273 1 98.81 196 ALA B O 1
ATOM 3202 N N . LEU B 1 197 ? 3.887 16.5 15.375 1 98.94 197 LEU B N 1
ATOM 3203 C CA . LEU B 1 197 ? 4.344 16.156 14.039 1 98.94 197 LEU B CA 1
ATOM 3204 C C . LEU B 1 197 ? 3.666 17.047 12.992 1 98.94 197 LEU B C 1
ATOM 3206 O O . LEU B 1 197 ? 4.324 17.562 12.086 1 98.94 197 LEU B O 1
ATOM 3210 N N . ILE B 1 198 ? 2.373 17.188 13.117 1 98.88 198 ILE B N 1
ATOM 3211 C CA . ILE B 1 198 ? 1.608 18 12.18 1 98.88 198 ILE B CA 1
ATOM 3212 C C . ILE B 1 198 ? 2.109 19.453 12.211 1 98.88 198 ILE B C 1
ATOM 3214 O O . ILE B 1 198 ? 2.396 20.031 11.172 1 98.88 198 ILE B O 1
ATOM 3218 N N . ALA B 1 199 ? 2.232 19.969 13.398 1 98.81 199 ALA B N 1
ATOM 3219 C CA . ALA B 1 199 ? 2.713 21.328 13.555 1 98.81 199 ALA B CA 1
ATOM 3220 C C . ALA B 1 199 ? 4.109 21.5 12.961 1 98.81 199 ALA B C 1
ATOM 3222 O O . ALA B 1 199 ? 4.398 22.484 12.289 1 98.81 199 ALA B O 1
ATOM 3223 N N . LYS B 1 200 ? 5 20.562 13.234 1 98.81 200 LYS B N 1
ATOM 3224 C CA . LYS B 1 200 ? 6.375 20.578 12.742 1 98.81 200 LYS B CA 1
ATOM 3225 C C . LYS B 1 200 ? 6.418 20.641 11.219 1 98.81 200 LYS B C 1
ATOM 3227 O O . LYS B 1 200 ? 7.137 21.469 10.641 1 98.81 200 LYS B O 1
ATOM 3232 N N . MET B 1 201 ? 5.672 19.812 10.555 1 98.75 201 MET B N 1
ATOM 3233 C CA . MET B 1 201 ? 5.664 19.781 9.094 1 98.75 201 MET B CA 1
ATOM 3234 C C . MET B 1 201 ? 5.086 21.078 8.531 1 98.75 201 MET B C 1
ATOM 3236 O O . MET B 1 201 ? 5.633 21.641 7.582 1 98.75 201 MET B O 1
ATOM 3240 N N . MET B 1 202 ? 3.984 21.516 9.148 1 98.25 202 MET B N 1
ATOM 3241 C CA . MET B 1 202 ? 3.285 22.703 8.641 1 98.25 202 MET B CA 1
ATOM 3242 C C . MET B 1 202 ? 4.137 23.953 8.805 1 98.25 202 MET B C 1
ATOM 3244 O O . MET B 1 202 ? 3.889 24.969 8.156 1 98.25 202 MET B O 1
ATOM 3248 N N . ALA B 1 203 ? 5.129 23.875 9.633 1 98.5 203 ALA B N 1
ATOM 3249 C CA . ALA B 1 203 ? 5.988 25.016 9.906 1 98.5 203 ALA B CA 1
ATOM 3250 C C . ALA B 1 203 ? 7.176 25.062 8.953 1 98.5 203 ALA B C 1
ATOM 3252 O O . ALA B 1 203 ? 7.906 26.047 8.898 1 98.5 203 ALA B O 1
ATOM 3253 N N . LEU B 1 204 ? 7.441 23.984 8.227 1 98.69 204 LEU B N 1
ATOM 3254 C CA . LEU B 1 204 ? 8.539 24 7.266 1 98.69 204 LEU B CA 1
ATOM 3255 C C . LEU B 1 204 ? 8.367 25.125 6.262 1 98.69 204 LEU B C 1
ATOM 3257 O O . LEU B 1 204 ? 7.277 25.312 5.711 1 98.69 204 LEU B O 1
ATOM 3261 N N . PRO B 1 205 ? 9.43 25.844 5.973 1 98.5 205 PRO B N 1
ATOM 3262 C CA . PRO B 1 205 ? 9.32 26.984 5.066 1 98.5 205 PRO B CA 1
ATOM 3263 C C . PRO B 1 205 ? 8.75 26.609 3.701 1 98.5 205 PRO B C 1
ATOM 3265 O O . PRO B 1 205 ? 7.941 27.344 3.135 1 98.5 205 PRO B O 1
ATOM 3268 N N . GLU B 1 206 ? 9.172 25.5 3.172 1 98.5 206 GLU B N 1
ATOM 3269 C CA . GLU B 1 206 ? 8.703 25.047 1.865 1 98.5 206 GLU B CA 1
ATOM 3270 C C . GLU B 1 206 ? 7.211 24.734 1.894 1 98.5 206 GLU B C 1
ATOM 3272 O O . GLU B 1 206 ? 6.504 24.953 0.907 1 98.5 206 GLU B O 1
ATOM 3277 N N . VAL B 1 207 ? 6.719 24.203 3.018 1 98.56 207 VAL B N 1
ATOM 3278 C CA . VAL B 1 207 ? 5.309 23.859 3.166 1 98.56 207 VAL B CA 1
ATOM 3279 C C . VAL B 1 207 ? 4.48 25.141 3.322 1 98.56 207 VAL B C 1
ATOM 3281 O O . VAL B 1 207 ? 3.424 25.281 2.699 1 98.56 207 VAL B O 1
ATOM 3284 N N . VAL B 1 208 ? 4.949 26.031 4.125 1 98.25 208 VAL B N 1
ATOM 3285 C CA . VAL B 1 208 ? 4.285 27.328 4.285 1 98.25 208 VAL B CA 1
ATOM 3286 C C . VAL B 1 208 ? 4.156 28.016 2.926 1 98.25 208 VAL B C 1
ATOM 3288 O O . VAL B 1 208 ? 3.072 28.469 2.547 1 98.25 208 VAL B O 1
ATOM 3291 N N . SER B 1 209 ? 5.27 28.031 2.215 1 98.12 209 SER B N 1
ATOM 3292 C CA . SER B 1 209 ? 5.277 28.656 0.895 1 98.12 209 SER B CA 1
ATOM 3293 C C . SER B 1 209 ? 4.297 27.969 -0.048 1 98.12 209 SER B C 1
ATOM 3295 O O . SER B 1 209 ? 3.609 28.625 -0.83 1 98.12 209 SER B O 1
ATOM 3297 N N . TRP B 1 210 ? 4.238 26.656 0.018 1 97.94 210 TRP B N 1
ATOM 3298 C CA . TRP B 1 210 ? 3.318 25.891 -0.824 1 97.94 210 TRP B CA 1
ATOM 3299 C C . TRP B 1 210 ? 1.877 26.328 -0.578 1 97.94 210 TRP B C 1
ATOM 3301 O O . TRP B 1 210 ? 1.138 26.609 -1.522 1 97.94 210 TRP B O 1
ATOM 3311 N N . TYR B 1 211 ? 1.495 26.422 0.674 1 97.25 211 TYR B N 1
ATOM 3312 C CA . TYR B 1 211 ? 0.103 26.719 1.001 1 97.25 211 TYR B CA 1
ATOM 3313 C C . TYR B 1 211 ? -0.218 28.188 0.774 1 97.25 211 TYR B C 1
ATOM 3315 O O . TYR B 1 211 ? -1.374 28.547 0.54 1 97.25 211 TYR B O 1
ATOM 3323 N N . GLU B 1 212 ? 0.774 29.047 0.84 1 97 212 GLU B N 1
ATOM 3324 C CA . GLU B 1 212 ? 0.57 30.438 0.465 1 97 212 GLU B CA 1
ATOM 3325 C C . GLU B 1 212 ? 0.225 30.562 -1.017 1 97 212 GLU B C 1
ATOM 3327 O O . GLU B 1 212 ? -0.635 31.359 -1.393 1 97 212 GLU B O 1
ATOM 3332 N N . LYS B 1 213 ? 0.912 29.766 -1.79 1 95.94 213 LYS B N 1
ATOM 3333 C CA . LYS B 1 213 ? 0.74 29.828 -3.238 1 95.94 213 LYS B CA 1
ATOM 3334 C C . LYS B 1 213 ? -0.458 28.984 -3.686 1 95.94 213 LYS B C 1
ATOM 3336 O O . LYS B 1 213 ? -1.034 29.234 -4.746 1 95.94 213 LYS B O 1
ATOM 3341 N N . ASN B 1 214 ? -0.733 27.938 -2.848 1 93.88 214 ASN B N 1
ATOM 3342 C CA . ASN B 1 214 ? -1.812 27.016 -3.16 1 93.88 214 ASN B CA 1
ATOM 3343 C C . ASN B 1 214 ? -2.773 26.844 -1.986 1 93.88 214 ASN B C 1
ATOM 3345 O O . ASN B 1 214 ? -2.887 25.766 -1.415 1 93.88 214 ASN B O 1
ATOM 3349 N N . PRO B 1 215 ? -3.537 27.844 -1.71 1 86.81 215 PRO B N 1
ATOM 3350 C CA . PRO B 1 215 ? -4.449 27.719 -0.571 1 86.81 215 PRO B CA 1
ATOM 3351 C C . PRO B 1 215 ? -5.508 26.641 -0.777 1 86.81 215 PRO B C 1
ATOM 3353 O O . PRO B 1 215 ? -6.027 26.484 -1.886 1 86.81 215 PRO B O 1
ATOM 3356 N N . PRO B 1 216 ? -5.656 25.797 0.27 1 76.94 216 PRO B N 1
ATOM 3357 C CA . PRO B 1 216 ? -6.688 24.766 0.124 1 76.94 216 PRO B CA 1
ATOM 3358 C C . PRO B 1 216 ? -8.078 25.359 -0.136 1 76.94 216 PRO B C 1
ATOM 3360 O O . PRO B 1 216 ? -8.359 26.484 0.266 1 76.94 216 PRO B O 1
ATOM 3363 N N . PRO B 1 217 ? -8.742 24.469 -0.973 1 69.25 217 PRO B N 1
ATOM 3364 C CA . PRO B 1 217 ? -10.086 25 -1.248 1 69.25 217 PRO B CA 1
ATOM 3365 C C . PRO B 1 217 ? -10.898 25.219 0.021 1 69.25 217 PRO B C 1
ATOM 3367 O O . PRO B 1 217 ? -10.734 24.484 1.001 1 69.25 217 PRO B O 1
ATOM 3370 N N . GLN B 1 218 ? -11.469 26.438 0.326 1 56.25 218 GLN B N 1
ATOM 3371 C CA . GLN B 1 218 ? -12.352 26.812 1.424 1 56.25 218 GLN B CA 1
ATOM 3372 C C . GLN B 1 218 ? -13.617 25.953 1.418 1 56.25 218 GLN B C 1
ATOM 3374 O O . GLN B 1 218 ? -14.086 25.531 0.357 1 56.25 218 GLN B O 1
#

pLDDT: mean 96.93, std 4.75, range [56.25, 98.94]

Se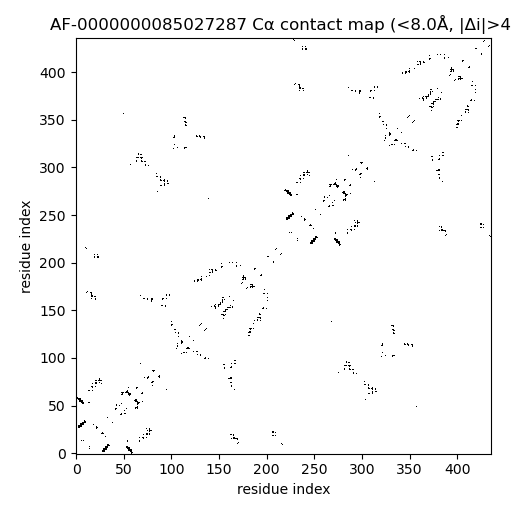quence (436 aa):
MAPIKLIYFDIPGKAEAIRLCASVGKVDFEDVRISRETFAEMKEQGALPYGQVPALDVGDGRMLAQSSAILRYVATLGGLHPSDPIEAARIDSIVAEEEDFFSGLTISRYAGRFGYGHMTDEFRAEVRKNLNDEILPKHLSFLEMLLTNSTTGWLAGTEKPSAADFVFVPRLKWLVSGANDGIDSDLLDGFPNVKALIAKMMALPEVVSWYEKNPPPQMAPIKLIYFDIPGKAEAIRLCASVGKVDFEDVRISRETFAEMKEQGALPYGQVPALDVGDGRMLAQSSAILRYVATLGGLHPSDPIEAARIDSIVAEEEDFFSGLTISRYAGRFGYGHMTDEFRAEVRKNLNDEILPKHLSFLEMLLTNSTTGWLAGTEKPSAADFVFVPRLKWLVSGANDGIDSDLLDGFPNVKALIAKMMALPEVVSWYEKNPPPQ

InterPro domains:
  IPR004045 Glutathione S-transferase, N-terminal [PF02798] (5-75)
  IPR004045 Glutathione S-transferase, N-terminal [PS50404] (2-82)
  IPR004046 Glutathione S-transferase, C-terminal [PF14497] (123-213)
  IPR010987 Glutathione S-transferase, C-terminal-like [PS50405] (84-218)
  IPR036249 Thioredoxin-like superfamily [SSF52833] (1-75)
  IPR036282 Glutathione S-transferase, C-terminal domain superfamily [SSF47616] (79-216)
  IPR040079 Glutathione transferase family [SFLDS00019] (1-215)
  IPR050213 Glutathione S-transferase superfamily [PTHR11571] (2-215)

Organism: Micromonas commoda (strain RCC299 / NOUM17 / CCMP2709) (NCBI:txid296587)

Foldseek 3Di:
DAAKEWEEALFCPLCVLQVLLCLVLVGDYHDHHDDPVVLVVCLVVVLAVVSDDRWMRRGPSDIDDDSLVSNQVSNVVSVQADPPPVLNVLLSVLLVLLCVLCVLVVCLVVVVVPVRVVDDPVNSLVSLQCSQPPRNLVSLVVQLVQQVPAPCLENSNDVDHHSSLSSVLVVVCVQLVPPRPSHHNCSCVVRVSSVVSNVVSCPPPSNVVSCVVRPGDD/DAAKEWEEALFCPLCVLQVLLCLVLVGDYHYHHDDPVVLVVCLVVVLAVVSDDRWMRRGPSDIDDDSLVSNQVSNVVSVQADPPPVLNVLLSVLLVLLCVLCVLVVCLVVVVVPVRVVDDPVNSLVSLQCSQPPRNLVSLVVQLVQQVPAPCLENSNDVDHHSSLSSVLVVVCVQLVPPRPSHHNCSCVVRVSSVVSNVVSCPPPSNVVSCVVRPGDD